Protein 2BMB (pdb70)

Structure (mmCIF, N/CA/C/O backbone):
data_2BMB
#
_entry.id   2BMB
#
_cell.length_a   92.566
_cell.length_b   92.566
_cell.length_c   192.401
_cell.angle_alpha   90.00
_cell.angle_beta   90.00
_cell.angle_gamma   90.00
#
_symmetry.space_group_name_H-M   'P 41 21 2'
#
loop_
_entity.id
_entity.type
_entity.pdbx_description
1 polymer 'FOLIC ACID SYNTHESIS PROTEIN FOL1'
2 non-polymer PTERIN-6-YL-METHYL-MONOPHOSPHATE
3 water water
#
loop_
_atom_site.group_PDB
_atom_site.id
_atom_site.type_symbol
_atom_site.label_atom_id
_atom_site.label_alt_id
_atom_site.label_comp_id
_atom_site.label_asym_id
_atom_site.label_entity_id
_atom_site.label_seq_id
_atom_site.pdbx_PDB_ins_code
_atom_site.Cartn_x
_atom_site.Cartn_y
_atom_site.Cartn_z
_atom_site.occupancy
_atom_site.B_iso_or_equiv
_atom_site.auth_seq_id
_atom_site.auth_comp_id
_atom_site.auth_asym_id
_atom_site.auth_atom_id
_atom_site.pdbx_PDB_model_num
ATOM 1 N N . SER A 1 17 ? -2.679 67.407 52.651 1.00 57.46 336 SER A N 1
ATOM 2 C CA . SER A 1 17 ? -3.947 66.671 52.349 1.00 60.54 336 SER A CA 1
ATOM 3 C C . SER A 1 17 ? -3.769 65.145 52.324 1.00 59.30 336 SER A C 1
ATOM 4 O O . SER A 1 17 ? -4.188 64.448 53.257 1.00 62.59 336 SER A O 1
ATOM 7 N N . TRP A 1 18 ? -3.121 64.653 51.264 1.00 51.10 337 TRP A N 1
ATOM 8 C CA . TRP A 1 18 ? -3.108 63.231 50.883 1.00 43.20 337 TRP A CA 1
ATOM 9 C C . TRP A 1 18 ? -4.504 62.718 50.566 1.00 41.10 337 TRP A C 1
ATOM 10 O O . TRP A 1 18 ? -5.317 62.450 51.455 1.00 39.09 337 TRP A O 1
ATOM 21 N N . LYS A 1 19 ? -4.769 62.609 49.272 1.00 38.05 338 LYS A N 1
ATOM 22 C CA . LYS A 1 19 ? -6.005 62.044 48.772 1.00 38.35 338 LYS A CA 1
ATOM 23 C C . LYS A 1 19 ? -5.755 60.600 48.351 1.00 36.16 338 LYS A C 1
ATOM 24 O O . LYS A 1 19 ? -4.610 60.159 48.303 1.00 38.43 338 LYS A O 1
ATOM 30 N N . ARG A 1 20 ? -6.823 59.862 48.067 1.00 35.04 339 ARG A N 1
ATOM 31 C CA . ARG A 1 20 ? -6.702 58.470 47.651 1.00 33.84 339 ARG A CA 1
ATOM 32 C C . ARG A 1 20 ? -7.228 58.262 46.225 1.00 31.72 339 ARG A C 1
ATOM 33 O O . ARG A 1 20 ? -8.223 58.868 45.829 1.00 33.43 339 ARG A O 1
ATOM 41 N N . ALA A 1 21 ? -6.546 57.421 45.452 1.00 26.74 340 ALA A N 1
ATOM 42 C CA . ALA A 1 21 ? -6.982 57.115 44.090 1.00 24.36 340 ALA A CA 1
ATOM 43 C C . ALA A 1 21 ? -6.756 55.646 43.755 1.00 26.95 340 ALA A C 1
ATOM 44 O O . ALA A 1 21 ? -5.839 55.024 44.269 1.00 29.01 340 ALA A O 1
ATOM 46 N N . PHE A 1 22 ? -7.619 55.106 42.903 1.00 30.38 341 PHE A N 1
ATOM 47 C CA . PHE A 1 22 ? -7.482 53.752 42.396 1.00 28.12 341 PHE A CA 1
ATOM 48 C C . PHE A 1 22 ? -7.323 53.826 40.887 1.00 29.44 341 PHE A C 1
ATOM 49 O O . PHE A 1 22 ? -8.152 54.419 40.196 1.00 28.07 341 PHE A O 1
ATOM 57 N N . LEU A 1 23 ? -6.236 53.236 40.403 1.00 26.48 342 LEU A N 1
ATOM 58 C CA . LEU A 1 23 ? -5.851 53.286 39.007 1.00 28.62 342 LEU A CA 1
ATOM 59 C C . LEU A 1 23 ? -5.853 51.878 38.438 1.00 32.91 342 LEU A C 1
ATOM 60 O O . LEU A 1 23 ? -5.411 50.940 39.097 1.00 35.51 342 LEU A O 1
ATOM 65 N N . ALA A 1 24 ? -6.381 51.733 37.230 1.00 32.40 343 ALA A N 1
ATOM 66 C CA . ALA A 1 24 ? -6.346 50.460 36.520 1.00 31.92 343 ALA A CA 1
ATOM 67 C C . ALA A 1 24 ? -5.117 50.463 35.626 1.00 30.12 343 ALA A C 1
ATOM 68 O O . ALA A 1 24 ? -4.782 51.482 35.037 1.00 29.16 343 ALA A O 1
ATOM 70 N N . PHE A 1 25 ? -4.435 49.331 35.548 1.00 30.38 344 PHE A N 1
ATOM 71 C CA . PHE A 1 25 ? -3.344 49.170 34.606 1.00 28.61 344 PHE A CA 1
ATOM 72 C C . PHE A 1 25 ? -3.526 47.928 33.733 1.00 29.93 344 PHE A C 1
ATOM 73 O O . PHE A 1 25 ? -4.215 46.973 34.115 1.00 31.92 344 PHE A O 1
ATOM 81 N N . GLY A 1 26 ? -2.896 47.954 32.566 1.00 28.98 345 GLY A N 1
ATOM 82 C CA . GLY A 1 26 ? -3.038 46.893 31.574 1.00 27.83 345 GLY A CA 1
ATOM 83 C C . GLY A 1 26 ? -1.932 46.932 30.535 1.00 28.48 345 GLY A C 1
ATOM 84 O O . GLY A 1 26 ? -1.417 47.998 30.197 1.00 28.80 345 GLY A O 1
ATOM 85 N N . SER A 1 27 ? -1.565 45.758 30.039 1.00 27.32 346 SER A N 1
ATOM 86 C CA . SER A 1 27 ? -0.612 45.626 28.940 1.00 24.76 346 SER A CA 1
ATOM 87 C C . SER A 1 27 ? -0.878 44.317 28.210 1.00 24.67 346 SER A C 1
ATOM 88 O O . SER A 1 27 ? -1.154 43.303 28.845 1.00 28.99 346 SER A O 1
ATOM 91 N N . ASN A 1 28 ? -0.793 44.343 26.884 1.00 25.03 347 ASN A N 1
ATOM 92 C CA . ASN A 1 28 ? -0.832 43.110 26.097 1.00 24.89 347 ASN A CA 1
ATOM 93 C C . ASN A 1 28 ? 0.295 43.043 25.055 1.00 28.37 347 ASN A C 1
ATOM 94 O O . ASN A 1 28 ? 0.206 42.297 24.085 1.00 28.81 347 ASN A O 1
ATOM 99 N N . ILE A 1 29 ? 1.367 43.801 25.297 1.00 27.22 348 ILE A N 1
ATOM 100 C CA . ILE A 1 29 ? 2.498 43.875 24.369 1.00 31.21 348 ILE A CA 1
ATOM 101 C C . ILE A 1 29 ? 3.813 43.464 25.038 1.00 27.88 348 ILE A C 1
ATOM 102 O O . ILE A 1 29 ? 4.136 43.940 26.121 1.00 26.91 348 ILE A O 1
ATOM 107 N N . GLY A 1 30 ? 4.559 42.574 24.386 1.00 30.81 349 GLY A N 1
ATOM 108 C CA . GLY A 1 30 ? 5.887 42.154 24.857 1.00 26.52 349 GLY A CA 1
ATOM 109 C C . GLY A 1 30 ? 5.847 41.551 26.253 1.00 30.06 349 GLY A C 1
ATOM 110 O O . GLY A 1 30 ? 4.920 40.804 26.587 1.00 29.69 349 GLY A O 1
ATOM 111 N N . ASP A 1 31 ? 6.856 41.877 27.063 1.00 26.21 350 ASP A N 1
ATOM 112 C CA . ASP A 1 31 ? 6.904 41.464 28.459 1.00 24.52 350 ASP A CA 1
ATOM 113 C C . ASP A 1 31 ? 5.950 42.359 29.258 1.00 24.48 350 ASP A C 1
ATOM 114 O O . ASP A 1 31 ? 6.332 43.438 29.727 1.00 27.12 350 ASP A O 1
ATOM 119 N N . ARG A 1 32 ? 4.710 41.889 29.395 1.00 20.88 351 ARG A N 1
ATOM 120 C CA . ARG A 1 32 ? 3.602 42.668 29.951 1.00 25.06 351 ARG A CA 1
ATOM 121 C C . ARG A 1 32 ? 3.823 43.037 31.406 1.00 25.90 351 ARG A C 1
ATOM 122 O O . ARG A 1 32 ? 3.529 44.159 31.827 1.00 32.60 351 ARG A O 1
ATOM 130 N N . PHE A 1 33 ? 4.338 42.078 32.163 1.00 29.11 352 PHE A N 1
ATOM 131 C CA . PHE A 1 33 ? 4.635 42.258 33.574 1.00 26.38 352 PHE A CA 1
ATOM 132 C C . PHE A 1 33 ? 5.753 43.290 33.806 1.00 29.29 352 PHE A C 1
ATOM 133 O O . PHE A 1 33 ? 5.688 44.071 34.757 1.00 25.33 352 PHE A O 1
ATOM 141 N N . LYS A 1 34 ? 6.760 43.318 32.929 1.00 29.23 353 LYS A N 1
ATOM 142 C CA . LYS A 1 34 ? 7.803 44.338 33.036 1.00 28.89 353 LYS A CA 1
ATOM 143 C C . LYS A 1 34 ? 7.249 45.747 32.771 1.00 27.20 353 LYS A C 1
ATOM 144 O O . LYS A 1 34 ? 7.655 46.704 33.431 1.00 28.57 353 LYS A O 1
ATOM 150 N N . HIS A 1 35 ? 6.319 45.867 31.824 1.00 25.59 354 HIS A N 1
ATOM 151 C CA . HIS A 1 35 ? 5.635 47.146 31.570 1.00 26.60 354 HIS A CA 1
ATOM 152 C C . HIS A 1 35 ? 4.850 47.615 32.790 1.00 28.21 354 HIS A C 1
ATOM 153 O O . HIS A 1 35 ? 4.906 48.793 33.154 1.00 29.46 354 HIS A O 1
ATOM 160 N N . ILE A 1 36 ? 4.124 46.688 33.413 1.00 22.41 355 ILE A N 1
ATOM 161 C CA . ILE A 1 36 ? 3.394 46.976 34.640 1.00 25.13 355 ILE A CA 1
ATOM 162 C C . ILE A 1 36 ? 4.336 47.424 35.771 1.00 26.20 355 ILE A C 1
ATOM 163 O O . ILE A 1 36 ? 4.111 48.467 36.395 1.00 27.93 355 ILE A O 1
ATOM 168 N N . GLN A 1 37 ? 5.395 46.652 36.007 1.00 24.15 356 GLN A N 1
ATOM 169 C CA . GLN A 1 37 ? 6.358 46.963 37.057 1.00 25.65 356 GLN A CA 1
ATOM 170 C C . GLN A 1 37 ? 7.013 48.328 36.862 1.00 28.37 356 GLN A C 1
ATOM 171 O O . GLN A 1 37 ? 7.163 49.093 37.817 1.00 29.23 356 GLN A O 1
ATOM 177 N N . MET A 1 38 ? 7.386 48.636 35.623 1.00 29.41 357 MET A N 1
ATOM 178 C CA . MET A 1 38 ? 7.972 49.932 35.302 1.00 32.87 357 MET A CA 1
ATOM 179 C C . MET A 1 38 ? 6.980 51.066 35.623 1.00 29.22 357 MET A C 1
ATOM 180 O O . MET A 1 38 ? 7.346 52.055 36.259 1.00 22.21 357 MET A O 1
ATOM 188 N N . ALA A 1 39 ? 5.723 50.907 35.217 1.00 25.52 358 ALA A N 1
ATOM 189 C CA . ALA A 1 39 ? 4.705 51.917 35.512 1.00 28.55 358 ALA A CA 1
ATOM 190 C C . ALA A 1 39 ? 4.572 52.165 37.027 1.00 32.01 358 ALA A C 1
ATOM 191 O O . ALA A 1 39 ? 4.524 53.321 37.475 1.00 29.70 358 ALA A O 1
ATOM 193 N N . LEU A 1 40 ? 4.541 51.081 37.805 1.00 26.89 359 LEU A N 1
ATOM 194 C CA . LEU A 1 40 ? 4.461 51.176 39.267 1.00 27.08 359 LEU A CA 1
ATOM 195 C C . LEU A 1 40 ? 5.699 51.827 39.894 1.00 29.31 359 LEU A C 1
ATOM 196 O O . LEU A 1 40 ? 5.568 52.627 40.825 1.00 29.27 359 LEU A O 1
ATOM 201 N N . GLN A 1 41 ? 6.886 51.480 39.385 1.00 29.45 360 GLN A N 1
ATOM 202 C CA . GLN A 1 41 ? 8.140 52.158 39.736 1.00 33.12 360 GLN A CA 1
ATOM 203 C C . GLN A 1 41 ? 8.064 53.673 39.526 1.00 31.90 360 GLN A C 1
ATOM 204 O O . GLN A 1 41 ? 8.398 54.449 40.420 1.00 31.36 360 GLN A O 1
ATOM 210 N N . LEU A 1 42 ? 7.636 54.074 38.329 1.00 31.97 361 LEU A N 1
ATOM 211 C CA . LEU A 1 42 ? 7.506 55.483 37.954 1.00 32.76 361 LEU A CA 1
ATOM 212 C C . LEU A 1 42 ? 6.516 56.247 38.840 1.00 32.68 361 LEU A C 1
ATOM 213 O O . LEU A 1 42 ? 6.805 57.370 39.255 1.00 31.07 361 LEU A O 1
ATOM 218 N N . LEU A 1 43 ? 5.364 55.639 39.134 1.00 30.05 362 LEU A N 1
ATOM 219 C CA . LEU A 1 43 ? 4.417 56.216 40.097 1.00 31.48 362 LEU A CA 1
ATOM 220 C C . LEU A 1 43 ? 5.067 56.434 41.460 1.00 32.70 362 LEU A C 1
ATOM 221 O O . LEU A 1 43 ? 5.027 57.538 42.005 1.00 34.31 362 LEU A O 1
ATOM 226 N N . SER A 1 44 ? 5.662 55.369 41.996 1.00 31.54 363 SER A N 1
ATOM 227 C CA . SER A 1 44 ? 6.267 55.373 43.329 1.00 35.02 363 SER A CA 1
ATOM 228 C C . SER A 1 44 ? 7.367 56.429 43.508 1.00 34.65 363 SER A C 1
ATOM 229 O O . SER A 1 44 ? 7.480 57.043 44.578 1.00 31.95 363 SER A O 1
ATOM 232 N N . ARG A 1 45 ? 8.158 56.641 42.457 1.00 34.50 364 ARG A N 1
ATOM 233 C CA . ARG A 1 45 ? 9.253 57.622 42.468 1.00 36.61 364 ARG A CA 1
ATOM 234 C C . ARG A 1 45 ? 8.809 59.068 42.703 1.00 34.16 364 ARG A C 1
ATOM 235 O O . ARG A 1 45 ? 9.592 59.883 43.208 1.00 26.95 364 ARG A O 1
ATOM 243 N N . GLU A 1 46 ? 7.571 59.386 42.322 1.00 28.63 365 GLU A N 1
ATOM 244 C CA . GLU A 1 46 ? 7.017 60.719 42.573 1.00 30.41 365 GLU A CA 1
ATOM 245 C C . GLU A 1 46 ? 6.912 60.991 44.067 1.00 32.05 365 GLU A C 1
ATOM 246 O O . GLU A 1 46 ? 6.432 60.142 44.830 1.00 33.22 365 GLU A O 1
ATOM 252 N N . LYS A 1 47 ? 7.365 62.178 44.468 1.00 30.23 366 LYS A N 1
ATOM 253 C CA . LYS A 1 47 ? 7.269 62.652 45.852 1.00 32.79 366 LYS A CA 1
ATOM 254 C C . LYS A 1 47 ? 5.809 62.853 46.260 1.00 29.33 366 LYS A C 1
ATOM 255 O O . LYS A 1 47 ? 5.452 62.726 47.431 1.00 28.40 366 LYS A O 1
ATOM 261 N N . THR A 1 48 ? 4.975 63.158 45.272 1.00 27.56 367 THR A N 1
ATOM 262 C CA . THR A 1 48 ? 3.550 63.408 45.467 1.00 27.09 367 THR A CA 1
ATOM 263 C C . THR A 1 48 ? 2.695 62.133 45.509 1.00 30.04 367 THR A C 1
ATOM 264 O O . THR A 1 48 ? 1.497 62.198 45.784 1.00 29.23 367 THR A O 1
ATOM 268 N N . VAL A 1 49 ? 3.308 60.979 45.241 1.00 31.27 368 VAL A N 1
ATOM 269 C CA . VAL A 1 49 ? 2.572 59.711 45.137 1.00 28.61 368 VAL A CA 1
ATOM 270 C C . VAL A 1 49 ? 3.153 58.635 46.052 1.00 30.92 368 VAL A C 1
ATOM 271 O O . VAL A 1 49 ? 4.371 58.485 46.170 1.00 33.55 368 VAL A O 1
ATOM 275 N N . LYS A 1 50 ? 2.257 57.895 46.695 1.00 33.47 369 LYS A N 1
ATOM 276 C CA . LYS A 1 50 ? 2.617 56.838 47.625 1.00 36.70 369 LYS A CA 1
ATOM 277 C C . LYS A 1 50 ? 1.763 55.608 47.321 1.00 36.04 369 LYS A C 1
ATOM 278 O O . LYS A 1 50 ? 0.541 55.647 47.473 1.00 35.63 369 LYS A O 1
ATOM 284 N N . LEU A 1 51 ? 2.406 54.537 46.859 1.00 33.79 370 LEU A N 1
ATOM 285 C CA . LEU A 1 51 ? 1.735 53.254 46.607 1.00 30.57 370 LEU A CA 1
ATOM 286 C C . LEU A 1 51 ? 1.229 52.640 47.909 1.00 29.28 370 LEU A C 1
ATOM 287 O O . LEU A 1 51 ? 1.996 52.463 48.849 1.00 29.83 370 LEU A O 1
ATOM 292 N N . ARG A 1 52 ? -0.061 52.326 47.974 1.00 27.22 371 ARG A N 1
ATOM 293 C CA . ARG A 1 52 ? -0.633 51.774 49.199 1.00 35.19 371 ARG A CA 1
ATOM 294 C C . ARG A 1 52 ? -0.944 50.277 49.070 1.00 34.11 371 ARG A C 1
ATOM 295 O O . ARG A 1 52 ? -0.519 49.484 49.903 1.00 34.39 371 ARG A O 1
ATOM 303 N N . ASN A 1 53 ? -1.685 49.905 48.027 1.00 30.61 372 ASN A N 1
ATOM 304 C CA . ASN A 1 53 ? -2.013 48.511 47.748 1.00 32.11 372 ASN A CA 1
ATOM 305 C C . ASN A 1 53 ? -2.020 48.257 46.247 1.00 32.39 372 ASN A C 1
ATOM 306 O O . ASN A 1 53 ? -2.348 49.147 45.460 1.00 30.27 372 ASN A O 1
ATOM 311 N N . ILE A 1 54 ? -1.643 47.041 45.868 1.00 28.43 373 ILE A N 1
ATOM 312 C CA . ILE A 1 54 ? -1.757 46.560 44.500 1.00 24.32 373 ILE A CA 1
ATOM 313 C C . ILE A 1 54 ? -2.546 45.251 44.537 1.00 26.27 373 ILE A C 1
ATOM 314 O O . ILE A 1 54 ? -2.392 44.437 45.454 1.00 26.95 373 ILE A O 1
ATOM 319 N N . SER A 1 55 ? -3.392 45.060 43.533 1.00 24.83 374 SER A N 1
ATOM 320 C CA . SER A 1 55 ? -4.192 43.847 43.378 1.00 22.63 374 SER A CA 1
ATOM 321 C C . SER A 1 55 ? -3.366 42.645 42.904 1.00 23.38 374 SER A C 1
ATOM 322 O O . SER A 1 55 ? -2.164 42.757 42.660 1.00 21.07 374 SER A O 1
ATOM 325 N N . SER A 1 56 ? -4.041 41.505 42.735 1.00 22.81 375 SER A N 1
ATOM 326 C CA . SER A 1 56 ? -3.488 40.367 42.025 1.00 22.46 375 SER A CA 1
ATOM 327 C C . SER A 1 56 ? -3.253 40.753 40.561 1.00 27.65 375 SER A C 1
ATOM 328 O O . SER A 1 56 ? -3.746 41.782 40.071 1.00 25.88 375 SER A O 1
ATOM 331 N N . ILE A 1 57 ? -2.506 39.915 39.860 1.00 30.14 376 ILE A N 1
ATOM 332 C CA . ILE A 1 57 ? -2.331 40.076 38.427 1.00 29.53 376 ILE A CA 1
ATOM 333 C C . ILE A 1 57 ? -3.279 39.107 37.732 1.00 29.96 376 ILE A C 1
ATOM 334 O O . ILE A 1 57 ? -3.307 37.914 38.048 1.00 24.00 376 ILE A O 1
ATOM 339 N N . PHE A 1 58 ? -4.061 39.645 36.802 1.00 27.36 377 PHE A N 1
ATOM 340 C CA . PHE A 1 58 ? -5.038 38.866 36.064 1.00 26.84 377 PHE A CA 1
ATOM 341 C C . PHE A 1 58 ? -4.709 38.859 34.585 1.00 27.52 377 PHE A C 1
ATOM 342 O O . PHE A 1 58 ? -4.144 39.816 34.056 1.00 26.55 377 PHE A O 1
ATOM 350 N N . GLU A 1 59 ? -5.043 37.759 33.925 1.00 23.84 378 GLU A N 1
ATOM 351 C CA . GLU A 1 59 ? -4.964 37.706 32.487 1.00 23.86 378 GLU A CA 1
ATOM 352 C C . GLU A 1 59 ? -6.379 37.608 31.952 1.00 26.23 378 GLU A C 1
ATOM 353 O O . GLU A 1 59 ? -7.191 36.797 32.431 1.00 25.31 378 GLU A O 1
ATOM 359 N N . SER A 1 60 ? -6.676 38.451 30.973 1.00 22.87 379 SER A N 1
ATOM 360 C CA . SER A 1 60 ? -8.016 38.504 30.397 1.00 28.78 379 SER A CA 1
ATOM 361 C C . SER A 1 60 ? -7.997 38.485 28.874 1.00 32.51 379 SER A C 1
ATOM 362 O O . SER A 1 60 ? -7.030 38.929 28.231 1.00 30.80 379 SER A O 1
ATOM 365 N N . GLU A 1 61 ? -9.085 37.968 28.315 1.00 28.72 380 GLU A N 1
ATOM 366 C CA . GLU A 1 61 ? -9.337 38.005 26.889 1.00 32.31 380 GLU A CA 1
ATOM 367 C C . GLU A 1 61 ? -9.481 39.467 26.421 1.00 25.94 380 GLU A C 1
ATOM 368 O O . GLU A 1 61 ? -10.173 40.256 27.066 1.00 25.87 380 GLU A O 1
ATOM 374 N N . PRO A 1 62 ? -8.826 39.838 25.304 1.00 27.14 381 PRO A N 1
ATOM 375 C CA . PRO A 1 62 ? -9.014 41.203 24.812 1.00 24.28 381 PRO A CA 1
ATOM 376 C C . PRO A 1 62 ? -10.506 41.507 24.641 1.00 24.97 381 PRO A C 1
ATOM 377 O O . PRO A 1 62 ? -11.232 40.755 23.976 1.00 26.68 381 PRO A O 1
ATOM 381 N N . MET A 1 63 ? -10.959 42.591 25.253 1.00 25.32 382 MET A N 1
ATOM 382 C CA . MET A 1 63 ? -12.368 42.947 25.196 1.00 28.93 382 MET A CA 1
ATOM 383 C C . MET A 1 63 ? -12.831 43.377 23.792 1.00 28.85 382 MET A C 1
ATOM 384 O O . MET A 1 63 ? -13.910 42.982 23.340 1.00 32.31 382 MET A O 1
ATOM 389 N N . TYR A 1 64 ? -12.017 44.172 23.106 1.00 25.09 383 TYR A N 1
ATOM 390 C CA . TYR A 1 64 ? -12.446 44.788 21.844 1.00 22.58 383 TYR A CA 1
ATOM 391 C C . TYR A 1 64 ? -12.008 43.999 20.629 1.00 20.28 383 TYR A C 1
ATOM 392 O O . TYR A 1 64 ? -12.778 43.843 19.692 1.00 22.71 383 TYR A O 1
ATOM 401 N N . PHE A 1 65 ? -10.768 43.513 20.642 1.00 19.54 384 PHE A N 1
ATOM 402 C CA . PHE A 1 65 ? -10.164 42.938 19.431 1.00 19.47 384 PHE A CA 1
ATOM 403 C C . PHE A 1 65 ? -9.574 41.572 19.726 1.00 22.02 384 PHE A C 1
ATOM 404 O O . PHE A 1 65 ? -8.481 41.468 20.275 1.00 21.06 384 PHE A O 1
ATOM 412 N N . LYS A 1 66 ? -10.316 40.534 19.345 1.00 25.47 385 LYS A N 1
ATOM 413 C CA . LYS A 1 66 ? -10.067 39.155 19.798 1.00 24.38 385 LYS A CA 1
ATOM 414 C C . LYS A 1 66 ? -8.828 38.503 19.180 1.00 22.88 385 LYS A C 1
ATOM 415 O O . LYS A 1 66 ? -8.340 37.488 19.677 1.00 25.46 385 LYS A O 1
ATOM 421 N N . ASP A 1 67 ? -8.324 39.083 18.099 1.00 19.19 386 ASP A N 1
ATOM 422 C CA . ASP A 1 67 ? -7.140 38.561 17.435 1.00 19.40 386 ASP A CA 1
ATOM 423 C C . ASP A 1 67 ? -5.851 38.930 18.186 1.00 23.48 386 ASP A C 1
ATOM 424 O O . ASP A 1 67 ? -4.769 38.521 17.778 1.00 26.46 386 ASP A O 1
ATOM 429 N N . GLN A 1 68 ? -5.971 39.695 19.273 1.00 23.37 387 GLN A N 1
ATOM 430 C CA . GLN A 1 68 ? -4.796 40.213 19.992 1.00 26.74 387 GLN A CA 1
ATOM 431 C C . GLN A 1 68 ? -4.332 39.330 21.138 1.00 27.95 387 GLN A C 1
ATOM 432 O O . GLN A 1 68 ? -5.076 38.469 21.631 1.00 28.95 387 GLN A O 1
ATOM 438 N N . THR A 1 69 ? -3.093 39.566 21.561 1.00 26.59 388 THR A N 1
ATOM 439 C CA . THR A 1 69 ? -2.532 38.950 22.765 1.00 25.38 388 THR A CA 1
ATOM 440 C C . THR A 1 69 ? -3.406 39.276 23.990 1.00 22.55 388 THR A C 1
ATOM 441 O O . THR A 1 69 ? -3.847 40.419 24.144 1.00 22.58 388 THR A O 1
ATOM 445 N N . PRO A 1 70 ? -3.671 38.272 24.852 1.00 22.66 389 PRO A N 1
ATOM 446 C CA . PRO A 1 70 ? -4.396 38.519 26.102 1.00 24.73 389 PRO A CA 1
ATOM 447 C C . PRO A 1 70 ? -3.760 39.633 26.932 1.00 27.87 389 PRO A C 1
ATOM 448 O O . PRO A 1 70 ? -2.537 39.789 26.939 1.00 26.72 389 PRO A O 1
ATOM 452 N N . PHE A 1 71 ? -4.599 40.390 27.630 1.00 26.25 390 PHE A N 1
ATOM 453 C CA . PHE A 1 71 ? -4.132 41.449 28.500 1.00 24.70 390 PHE A CA 1
ATOM 454 C C . PHE A 1 71 ? -3.723 40.950 29.883 1.00 29.12 390 PHE A C 1
ATOM 455 O O . PHE A 1 71 ? -4.300 40.008 30.415 1.00 29.02 390 PHE A O 1
ATOM 463 N N . MET A 1 72 ? -2.707 41.593 30.447 1.00 29.55 391 MET A N 1
ATOM 464 C CA . MET A 1 72 ? -2.394 41.482 31.861 1.00 29.54 391 MET A CA 1
ATOM 465 C C . MET A 1 72 ? -2.965 42.736 32.536 1.00 26.65 391 MET A C 1
ATOM 466 O O . MET A 1 72 ? -2.681 43.853 32.105 1.00 27.60 391 MET A O 1
ATOM 471 N N . ASN A 1 73 ? -3.791 42.545 33.561 1.00 24.81 392 ASN A N 1
ATOM 472 C CA . ASN A 1 73 ? -4.548 43.645 34.173 1.00 28.21 392 ASN A CA 1
ATOM 473 C C . ASN A 1 73 ? -4.458 43.606 35.687 1.00 30.95 392 ASN A C 1
ATOM 474 O O . ASN A 1 73 ? -4.284 42.542 36.283 1.00 29.14 392 ASN A O 1
ATOM 479 N N . GLY A 1 74 ? -4.603 44.777 36.295 1.00 26.89 393 GLY A N 1
ATOM 480 C CA . GLY A 1 74 ? -4.695 44.904 37.726 1.00 26.96 393 GLY A CA 1
ATOM 481 C C . GLY A 1 74 ? -5.057 46.318 38.126 1.00 30.90 393 GLY A C 1
ATOM 482 O O . GLY A 1 74 ? -5.337 47.170 37.288 1.00 32.52 393 GLY A O 1
ATOM 483 N N . CYS A 1 75 ? -5.019 46.561 39.424 1.00 32.06 394 CYS A N 1
ATOM 484 C CA . CYS A 1 75 ? -5.374 47.846 39.991 1.00 28.48 394 CYS A CA 1
ATOM 485 C C . CYS A 1 75 ? -4.367 48.211 41.071 1.00 31.25 394 CYS A C 1
ATOM 486 O O . CYS A 1 75 ? -3.836 47.330 41.773 1.00 31.76 394 CYS A O 1
ATOM 490 N N . VAL A 1 76 ? -4.098 49.507 41.192 1.00 28.83 395 VAL A N 1
ATOM 491 C CA . VAL A 1 76 ? -3.209 50.015 42.239 1.00 27.28 395 VAL A CA 1
ATOM 492 C C . VAL A 1 76 ? -3.899 51.136 43.019 1.00 29.62 395 VAL A C 1
ATOM 493 O O . VAL A 1 76 ? -4.512 52.041 42.428 1.00 28.62 395 VAL A O 1
ATOM 497 N N . GLU A 1 77 ? -3.823 51.045 44.345 1.00 26.64 396 GLU A N 1
ATOM 498 C CA . GLU A 1 77 ? -4.332 52.084 45.248 1.00 29.64 396 GLU A CA 1
ATOM 499 C C . GLU A 1 77 ? -3.188 52.996 45.691 1.00 27.73 396 GLU A C 1
ATOM 500 O O . GLU A 1 77 ? -2.188 52.520 46.233 1.00 29.18 396 GLU A O 1
ATOM 506 N N . VAL A 1 78 ? -3.327 54.298 45.445 1.00 27.72 397 VAL A N 1
ATOM 507 C CA . VAL A 1 78 ? -2.288 55.265 45.827 1.00 23.62 397 VAL A CA 1
ATOM 508 C C . VAL A 1 78 ? -2.800 56.324 46.792 1.00 28.20 397 VAL A C 1
ATOM 509 O O . VAL A 1 78 ? -3.996 56.644 46.817 1.00 25.73 397 VAL A O 1
ATOM 513 N N . GLU A 1 79 ? -1.880 56.855 47.590 1.00 26.13 398 GLU A N 1
ATOM 514 C CA . GLU A 1 79 ? -2.099 58.111 48.268 1.00 31.46 398 GLU A CA 1
ATOM 515 C C . GLU A 1 79 ? -1.303 59.161 47.523 1.00 31.03 398 GLU A C 1
ATOM 516 O O . GLU A 1 79 ? -0.149 58.931 47.149 1.00 27.27 398 GLU A O 1
ATOM 522 N N . THR A 1 80 ? -1.931 60.310 47.303 1.00 25.68 399 THR A N 1
ATOM 523 C CA . THR A 1 80 ? -1.329 61.363 46.509 1.00 29.14 399 THR A CA 1
ATOM 524 C C . THR A 1 80 ? -1.730 62.761 46.983 1.00 29.61 399 THR A C 1
ATOM 525 O O . THR A 1 80 ? -2.822 62.961 47.529 1.00 28.29 399 THR A O 1
ATOM 529 N N . LEU A 1 81 ? -0.831 63.717 46.765 1.00 27.75 400 LEU A N 1
ATOM 530 C CA . LEU A 1 81 ? -1.091 65.126 47.052 1.00 29.86 400 LEU A CA 1
ATOM 531 C C . LEU A 1 81 ? -1.654 65.798 45.813 1.00 27.17 400 LEU A C 1
ATOM 532 O O . LEU A 1 81 ? -2.171 66.904 45.882 1.00 24.91 400 LEU A O 1
ATOM 537 N N . LEU A 1 82 ? -1.539 65.110 44.683 1.00 28.20 401 LEU A N 1
ATOM 538 C CA . LEU A 1 82 ? -2.027 65.609 43.409 1.00 28.58 401 LEU A CA 1
ATOM 539 C C . LEU A 1 82 ? -3.548 65.718 43.360 1.00 27.73 401 LEU A C 1
ATOM 540 O O . LEU A 1 82 ? -4.272 64.921 43.964 1.00 22.75 401 LEU A O 1
ATOM 545 N N . THR A 1 83 ? -4.011 66.724 42.628 1.00 29.08 402 THR A N 1
ATOM 546 C CA . THR A 1 83 ? -5.411 66.859 42.260 1.00 29.76 402 THR A CA 1
ATOM 547 C C . THR A 1 83 ? -5.711 65.808 41.180 1.00 30.78 402 THR A C 1
ATOM 548 O O . THR A 1 83 ? -4.782 65.287 40.564 1.00 31.26 402 THR A O 1
ATOM 552 N N . PRO A 1 84 ? -7.000 65.488 40.947 1.00 31.73 403 PRO A N 1
ATOM 553 C CA . PRO A 1 84 ? -7.358 64.570 39.858 1.00 31.32 403 PRO A CA 1
ATOM 554 C C . PRO A 1 84 ? -6.670 64.916 38.541 1.00 30.72 403 PRO A C 1
ATOM 555 O O . PRO A 1 84 ? -6.113 64.038 37.879 1.00 26.73 403 PRO A O 1
ATOM 559 N N . SER A 1 85 ? -6.706 66.195 38.188 1.00 34.65 404 SER A N 1
ATOM 560 C CA . SER A 1 85 ? -6.152 66.692 36.932 1.00 35.69 404 SER A CA 1
ATOM 561 C C . SER A 1 85 ? -4.637 66.486 36.847 1.00 34.31 404 SER A C 1
ATOM 562 O O . SER A 1 85 ? -4.128 66.040 35.816 1.00 29.13 404 SER A O 1
ATOM 565 N N . GLU A 1 86 ? -3.938 66.820 37.937 1.00 34.26 405 GLU A N 1
ATOM 566 C CA . GLU A 1 86 ? -2.493 66.633 38.058 1.00 31.84 405 GLU A CA 1
ATOM 567 C C . GLU A 1 86 ? -2.123 65.156 37.976 1.00 33.18 405 GLU A C 1
ATOM 568 O O . GLU A 1 86 ? -1.109 64.803 37.367 1.00 34.86 405 GLU A O 1
ATOM 574 N N . LEU A 1 87 ? -2.949 64.302 38.584 1.00 30.07 406 LEU A N 1
ATOM 575 C CA . LEU A 1 87 ? -2.737 62.856 38.554 1.00 29.65 406 LEU A CA 1
ATOM 576 C C . LEU A 1 87 ? -2.882 62.287 37.144 1.00 31.21 406 LEU A C 1
ATOM 577 O O . LEU A 1 87 ? -2.100 61.426 36.742 1.00 29.18 406 LEU A O 1
ATOM 582 N N . LEU A 1 88 ? -3.883 62.770 36.406 1.00 29.19 407 LEU A N 1
ATOM 583 C CA . LEU A 1 88 ? -4.102 62.342 35.029 1.00 31.92 407 LEU A CA 1
ATOM 584 C C . LEU A 1 88 ? -2.904 62.680 34.139 1.00 34.47 407 LEU A C 1
ATOM 585 O O . LEU A 1 88 ? -2.495 61.862 33.311 1.00 34.28 407 LEU A O 1
ATOM 590 N N . LYS A 1 89 ? -2.349 63.880 34.317 1.00 32.57 408 LYS A N 1
ATOM 591 C CA . LYS A 1 89 ? -1.154 64.286 33.582 1.00 35.38 408 LYS A CA 1
ATOM 592 C C . LYS A 1 89 ? -0.003 63.316 33.863 1.00 32.55 408 LYS A C 1
ATOM 593 O O . LYS A 1 89 ? 0.663 62.848 32.937 1.00 31.59 408 LYS A O 1
ATOM 599 N N . LEU A 1 90 ? 0.199 63.000 35.141 1.00 30.21 409 LEU A N 1
ATOM 600 C CA . LEU A 1 90 ? 1.230 62.049 35.558 1.00 30.55 409 LEU A CA 1
ATOM 601 C C . LEU A 1 90 ? 1.042 60.672 34.917 1.00 29.83 409 LEU A C 1
ATOM 602 O O . LEU A 1 90 ? 2.012 60.075 34.440 1.00 29.14 409 LEU A O 1
ATOM 607 N N . CYS A 1 91 ? -0.198 60.183 34.904 1.00 26.67 410 CYS A N 1
ATOM 608 C CA . CYS A 1 91 ? -0.521 58.905 34.262 1.00 27.77 410 CYS A CA 1
ATOM 609 C C . CYS A 1 91 ? -0.120 58.912 32.791 1.00 28.30 410 CYS A C 1
ATOM 610 O O . CYS A 1 91 ? 0.402 57.921 32.284 1.00 28.39 410 CYS A O 1
ATOM 613 N N . LYS A 1 92 ? -0.359 60.041 32.124 1.00 29.04 411 LYS A N 1
ATOM 614 C CA . LYS A 1 92 ? 0.011 60.221 30.725 1.00 34.51 411 LYS A CA 1
ATOM 615 C C . LYS A 1 92 ? 1.528 60.346 30.535 1.00 33.24 411 LYS A C 1
ATOM 616 O O . LYS A 1 92 ? 2.078 59.783 29.585 1.00 33.77 411 LYS A O 1
ATOM 622 N N . LYS A 1 93 ? 2.192 61.081 31.430 1.00 30.32 412 LYS A N 1
ATOM 623 C CA . LYS A 1 93 ? 3.660 61.157 31.448 1.00 35.19 412 LYS A CA 1
ATOM 624 C C . LYS A 1 93 ? 4.265 59.753 31.565 1.00 31.10 412 LYS A C 1
ATOM 625 O O . LYS A 1 93 ? 5.128 59.368 30.773 1.00 32.00 412 LYS A O 1
ATOM 631 N N . ILE A 1 94 ? 3.795 59.003 32.555 1.00 28.10 413 ILE A N 1
ATOM 632 C CA . ILE A 1 94 ? 4.222 57.618 32.787 1.00 32.12 413 ILE A CA 1
ATOM 633 C C . ILE A 1 94 ? 4.028 56.714 31.564 1.00 30.86 413 ILE A C 1
ATOM 634 O O . ILE A 1 94 ? 4.979 56.075 31.126 1.00 33.79 413 ILE A O 1
ATOM 639 N N . GLU A 1 95 ? 2.817 56.690 31.007 1.00 32.40 414 GLU A N 1
ATOM 640 C CA . GLU A 1 95 ? 2.535 55.940 29.777 1.00 36.51 414 GLU A CA 1
ATOM 641 C C . GLU A 1 95 ? 3.541 56.247 28.663 1.00 40.82 414 GLU A C 1
ATOM 642 O O . GLU A 1 95 ? 4.026 55.332 27.994 1.00 42.12 414 GLU A O 1
ATOM 648 N N . TYR A 1 96 ? 3.850 57.533 28.484 1.00 43.52 415 TYR A N 1
ATOM 649 C CA . TYR A 1 96 ? 4.841 57.988 27.508 1.00 46.65 415 TYR A CA 1
ATOM 650 C C . TYR A 1 96 ? 6.284 57.573 27.860 1.00 48.11 415 TYR A C 1
ATOM 651 O O . TYR A 1 96 ? 7.011 57.084 26.997 1.00 49.52 415 TYR A O 1
ATOM 660 N N . GLU A 1 97 ? 6.690 57.770 29.116 1.00 50.13 416 GLU A N 1
ATOM 661 C CA . GLU A 1 97 ? 8.030 57.387 29.580 1.00 55.45 416 GLU A CA 1
ATOM 662 C C . GLU A 1 97 ? 8.299 55.894 29.426 1.00 57.34 416 GLU A C 1
ATOM 663 O O . GLU A 1 97 ? 9.438 55.479 29.205 1.00 56.12 416 GLU A O 1
ATOM 669 N N . GLU A 1 98 ? 7.241 55.096 29.563 1.00 61.64 417 GLU A N 1
ATOM 670 C CA . GLU A 1 98 ? 7.324 53.641 29.469 1.00 64.16 417 GLU A CA 1
ATOM 671 C C . GLU A 1 98 ? 7.514 53.236 28.010 1.00 65.50 417 GLU A C 1
ATOM 672 O O . GLU A 1 98 ? 8.263 52.306 27.710 1.00 64.62 417 GLU A O 1
ATOM 678 N N . LEU A 1 99 ? 6.848 53.964 27.114 1.00 68.03 418 LEU A N 1
ATOM 679 C CA . LEU A 1 99 ? 6.925 53.748 25.666 1.00 73.66 418 LEU A CA 1
ATOM 680 C C . LEU A 1 99 ? 8.340 53.975 25.102 1.00 76.83 418 LEU A C 1
ATOM 681 O O . LEU A 1 99 ? 8.617 53.616 23.955 1.00 77.25 418 LEU A O 1
ATOM 686 N N . GLN A 1 100 ? 9.230 54.552 25.912 1.00 79.09 419 GLN A N 1
ATOM 687 C CA . GLN A 1 100 ? 10.569 54.956 25.455 1.00 81.64 419 GLN A CA 1
ATOM 688 C C . GLN A 1 100 ? 11.535 53.803 25.159 1.00 82.41 419 GLN A C 1
ATOM 689 O O . GLN A 1 100 ? 12.434 53.949 24.328 1.00 82.15 419 GLN A O 1
ATOM 695 N N . ARG A 1 101 ? 11.354 52.670 25.834 1.00 82.47 420 ARG A N 1
ATOM 696 C CA . ARG A 1 101 ? 12.209 51.500 25.609 1.00 82.83 420 ARG A CA 1
ATOM 697 C C . ARG A 1 101 ? 11.423 50.306 25.068 1.00 82.08 420 ARG A C 1
ATOM 698 O O . ARG A 1 101 ? 11.388 50.072 23.858 1.00 79.59 420 ARG A O 1
ATOM 706 N N . THR A 1 111 ? 2.119 50.587 25.251 1.00 41.05 430 THR A N 1
ATOM 707 C CA . THR A 1 111 ? 2.483 49.308 25.886 1.00 39.67 430 THR A CA 1
ATOM 708 C C . THR A 1 111 ? 2.077 49.205 27.367 1.00 36.30 430 THR A C 1
ATOM 709 O O . THR A 1 111 ? 2.274 48.162 28.008 1.00 34.56 430 THR A O 1
ATOM 713 N N . ILE A 1 112 ? 1.526 50.296 27.897 1.00 32.07 431 ILE A N 1
ATOM 714 C CA . ILE A 1 112 ? 0.934 50.325 29.233 1.00 31.27 431 ILE A CA 1
ATOM 715 C C . ILE A 1 112 ? -0.209 51.330 29.258 1.00 29.93 431 ILE A C 1
ATOM 716 O O . ILE A 1 112 ? -0.074 52.456 28.761 1.00 30.90 431 ILE A O 1
ATOM 721 N N . ASP A 1 113 ? -1.340 50.898 29.802 1.00 28.26 432 ASP A N 1
ATOM 722 C CA . ASP A 1 113 ? -2.468 51.776 30.062 1.00 31.99 432 ASP A CA 1
ATOM 723 C C . ASP A 1 113 ? -2.594 51.993 31.562 1.00 34.86 432 ASP A C 1
ATOM 724 O O . ASP A 1 113 ? -2.544 51.039 32.345 1.00 36.58 432 ASP A O 1
ATOM 729 N N . LEU A 1 114 ? -2.747 53.253 31.948 1.00 32.41 433 LEU A N 1
ATOM 730 C CA . LEU A 1 114 ? -2.880 53.650 33.339 1.00 34.63 433 LEU A CA 1
ATOM 731 C C . LEU A 1 114 ? -4.063 54.620 33.422 1.00 37.98 433 LEU A C 1
ATOM 732 O O . LEU A 1 114 ? -3.938 55.787 33.051 1.00 42.37 433 LEU A O 1
ATOM 737 N N . ASP A 1 115 ? -5.210 54.127 33.879 1.00 37.24 434 ASP A N 1
ATOM 738 C CA . ASP A 1 115 ? -6.429 54.930 33.982 1.00 35.33 434 ASP A CA 1
ATOM 739 C C . ASP A 1 115 ? -6.763 55.207 35.434 1.00 33.75 434 ASP A C 1
ATOM 740 O O . ASP A 1 115 ? -6.559 54.342 36.287 1.00 36.22 434 ASP A O 1
ATOM 745 N N . ILE A 1 116 ? -7.301 56.393 35.712 1.00 29.23 435 ILE A N 1
ATOM 746 C CA . ILE A 1 116 ? -7.947 56.664 37.002 1.00 29.72 435 ILE A CA 1
ATOM 747 C C . ILE A 1 116 ? -9.341 56.021 37.037 1.00 28.41 435 ILE A C 1
ATOM 748 O O . ILE A 1 116 ? -10.193 56.355 36.237 1.00 30.58 435 ILE A O 1
ATOM 753 N N . VAL A 1 117 ? -9.567 55.105 37.973 1.00 29.99 436 VAL A N 1
ATOM 754 C CA . VAL A 1 117 ? -10.867 54.433 38.101 1.00 30.84 436 VAL A CA 1
ATOM 755 C C . VAL A 1 117 ? -11.749 55.193 39.091 1.00 31.78 436 VAL A C 1
ATOM 756 O O . VAL A 1 117 ? -12.911 55.477 38.809 1.00 35.44 436 VAL A O 1
ATOM 760 N N . MET A 1 118 ? -11.184 55.518 40.253 1.00 35.12 437 MET A N 1
ATOM 761 C CA . MET A 1 118 ? -11.875 56.298 41.275 1.00 35.39 437 MET A CA 1
ATOM 762 C C . MET A 1 118 ? -10.891 57.189 42.003 1.00 32.04 437 MET A C 1
ATOM 763 O O . MET A 1 118 ? -9.680 56.942 42.005 1.00 33.11 437 MET A O 1
ATOM 768 N N . PHE A 1 119 ? -11.422 58.233 42.620 1.00 30.75 438 PHE A N 1
ATOM 769 C CA . PHE A 1 119 ? -10.608 59.228 43.290 1.00 31.09 438 PHE A CA 1
ATOM 770 C C . PHE A 1 119 ? -11.399 59.685 44.504 1.00 31.36 438 PHE A C 1
ATOM 771 O O . PHE A 1 119 ? -12.551 60.111 44.373 1.00 34.16 438 PHE A O 1
ATOM 779 N N . LEU A 1 120 ? -10.786 59.570 45.679 1.00 27.25 439 LEU A N 1
ATOM 780 C CA . LEU A 1 120 ? -11.423 59.944 46.940 1.00 28.32 439 LEU A CA 1
ATOM 781 C C . LEU A 1 120 ? -10.682 61.125 47.549 1.00 30.48 439 LEU A C 1
ATOM 782 O O . LEU A 1 120 ? -9.453 61.186 47.496 1.00 31.90 439 LEU A O 1
ATOM 787 N N . ASN A 1 121 ? -11.423 62.061 48.136 1.00 32.87 440 ASN A N 1
ATOM 788 C CA . ASN A 1 121 ? -10.790 63.184 48.825 1.00 35.87 440 ASN A CA 1
ATOM 789 C C . ASN A 1 121 ? -10.215 62.762 50.176 1.00 36.75 440 ASN A C 1
ATOM 790 O O . ASN A 1 121 ? -10.355 61.603 50.584 1.00 36.12 440 ASN A O 1
ATOM 795 N N . SER A 1 122 ? -9.569 63.705 50.859 1.00 40.17 441 SER A N 1
ATOM 796 C CA . SER A 1 122 ? -8.881 63.429 52.122 1.00 42.49 441 SER A CA 1
ATOM 797 C C . SER A 1 122 ? -9.800 62.870 53.210 1.00 41.98 441 SER A C 1
ATOM 798 O O . SER A 1 122 ? -9.331 62.201 54.129 1.00 41.76 441 SER A O 1
ATOM 801 N N . ALA A 1 123 ? -11.101 63.135 53.095 1.00 43.12 442 ALA A N 1
ATOM 802 C CA . ALA A 1 123 ? -12.090 62.614 54.040 1.00 42.07 442 ALA A CA 1
ATOM 803 C C . ALA A 1 123 ? -12.580 61.217 53.667 1.00 44.02 442 ALA A C 1
ATOM 804 O O . ALA A 1 123 ? -13.449 60.662 54.338 1.00 47.57 442 ALA A O 1
ATOM 806 N N . GLY A 1 124 ? -12.020 60.654 52.598 1.00 41.49 443 GLY A N 1
ATOM 807 C CA . GLY A 1 124 ? -12.387 59.316 52.147 1.00 37.93 443 GLY A CA 1
ATOM 808 C C . GLY A 1 124 ? -13.652 59.241 51.308 1.00 39.77 443 GLY A C 1
ATOM 809 O O . GLY A 1 124 ? -14.154 58.153 51.048 1.00 42.52 443 GLY A O 1
ATOM 810 N N . GLU A 1 125 ? -14.168 60.389 50.878 1.00 39.17 444 GLU A N 1
ATOM 811 C CA . GLU A 1 125 ? -15.356 60.416 50.030 1.00 41.86 444 GLU A CA 1
ATOM 812 C C . GLU A 1 125 ? -15.014 60.401 48.535 1.00 41.28 444 GLU A C 1
ATOM 813 O O . GLU A 1 125 ? -14.105 61.106 48.085 1.00 37.31 444 GLU A O 1
ATOM 819 N N . ASP A 1 126 ? -15.755 59.593 47.779 1.00 38.17 445 ASP A N 1
ATOM 820 C CA . ASP A 1 126 ? -15.651 59.557 46.321 1.00 40.09 445 ASP A CA 1
ATOM 821 C C . ASP A 1 126 ? -15.990 60.904 45.702 1.00 39.72 445 ASP A C 1
ATOM 822 O O . ASP A 1 126 ? -17.028 61.487 46.022 1.00 41.36 445 ASP A O 1
ATOM 827 N N . ILE A 1 127 ? -15.115 61.406 44.832 1.00 35.13 446 ILE A N 1
ATOM 828 C CA . ILE A 1 127 ? -15.437 62.608 44.056 1.00 33.42 446 ILE A CA 1
ATOM 829 C C . ILE A 1 127 ? -15.927 62.224 42.656 1.00 34.12 446 ILE A C 1
ATOM 830 O O . ILE A 1 127 ? -15.611 61.139 42.140 1.00 34.68 446 ILE A O 1
ATOM 835 N N . ILE A 1 128 ? -16.721 63.102 42.054 1.00 30.76 447 ILE A N 1
ATOM 836 C CA . ILE A 1 128 ? -17.146 62.921 40.672 1.00 29.59 447 ILE A CA 1
ATOM 837 C C . ILE A 1 128 ? -16.603 64.070 39.833 1.00 31.93 447 ILE A C 1
ATOM 838 O O . ILE A 1 128 ? -16.755 65.239 40.202 1.00 29.81 447 ILE A O 1
ATOM 843 N N . VAL A 1 129 ? -15.942 63.731 38.727 1.00 32.54 448 VAL A N 1
ATOM 844 C CA . VAL A 1 129 ? -15.548 64.718 37.720 1.00 31.62 448 VAL A CA 1
ATOM 845 C C . VAL A 1 129 ? -16.146 64.324 36.368 1.00 33.92 448 VAL A C 1
ATOM 846 O O . VAL A 1 129 ? -16.064 63.165 35.943 1.00 30.52 448 VAL A O 1
ATOM 850 N N . ASN A 1 130 ? -16.766 65.299 35.712 1.00 30.49 449 ASN A N 1
ATOM 851 C CA . ASN A 1 130 ? -17.339 65.110 34.394 1.00 30.61 449 ASN A CA 1
ATOM 852 C C . ASN A 1 130 ? -16.973 66.313 33.520 1.00 27.82 449 ASN A C 1
ATOM 853 O O . ASN A 1 130 ? -17.804 67.152 33.191 1.00 26.35 449 ASN A O 1
ATOM 858 N N . GLU A 1 131 ? -15.694 66.386 33.176 1.00 29.86 450 GLU A N 1
ATOM 859 C CA . GLU A 1 131 ? -15.164 67.452 32.343 1.00 35.36 450 GLU A CA 1
ATOM 860 C C . GLU A 1 131 ? -14.802 66.878 30.966 1.00 34.86 450 GLU A C 1
ATOM 861 O O . GLU A 1 131 ? -14.742 65.659 30.820 1.00 35.34 450 GLU A O 1
ATOM 867 N N . PRO A 1 132 ? -14.592 67.746 29.948 1.00 38.72 451 PRO A N 1
ATOM 868 C CA . PRO A 1 132 ? -14.258 67.223 28.616 1.00 42.16 451 PRO A CA 1
ATOM 869 C C 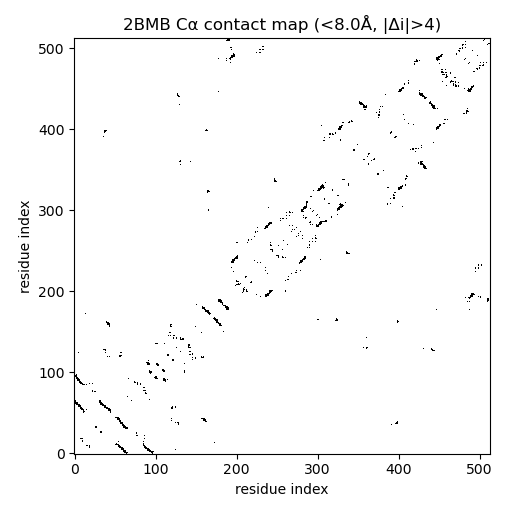. PRO A 1 132 ? -13.029 66.309 28.619 1.00 44.61 451 PRO A C 1
ATOM 870 O O . PRO A 1 132 ? -13.031 65.272 27.956 1.00 39.82 451 PRO A O 1
ATOM 874 N N . ASP A 1 133 ? -12.013 66.682 29.393 1.00 50.30 452 ASP A N 1
ATOM 875 C CA . ASP A 1 133 ? -10.749 65.955 29.436 1.00 54.31 452 ASP A CA 1
ATOM 876 C C . ASP A 1 133 ? -10.762 64.755 30.398 1.00 54.03 452 ASP A C 1
ATOM 877 O O . ASP A 1 133 ? -10.021 63.785 30.208 1.00 55.32 452 ASP A O 1
ATOM 882 N N . LEU A 1 134 ? -11.607 64.817 31.424 1.00 50.27 453 LEU A N 1
ATOM 883 C CA . LEU A 1 134 ? -11.511 63.887 32.546 1.00 39.81 453 LEU A CA 1
ATOM 884 C C . LEU A 1 134 ? -12.881 63.474 33.068 1.00 37.16 453 LEU A C 1
ATOM 885 O O . LEU A 1 134 ? -13.734 64.320 33.332 1.00 39.99 453 LEU A O 1
ATOM 890 N N . ASN A 1 135 ? -13.076 62.169 33.221 1.00 33.94 454 ASN A N 1
ATOM 891 C CA . ASN A 1 135 ? -14.300 61.616 33.792 1.00 31.63 454 ASN A CA 1
ATOM 892 C C . ASN A 1 135 ? -14.015 60.641 34.926 1.00 31.74 454 ASN A C 1
ATOM 893 O O . ASN A 1 135 ? -13.438 59.581 34.705 1.00 35.55 454 ASN A O 1
ATOM 898 N N . ILE A 1 136 ? -14.418 61.012 36.139 1.00 33.34 455 ILE A N 1
ATOM 899 C CA . ILE A 1 136 ? -14.247 60.167 37.323 1.00 32.59 455 ILE A CA 1
ATOM 900 C C . ILE A 1 136 ? -15.606 60.012 38.021 1.00 31.75 455 ILE A C 1
ATOM 901 O O . ILE A 1 136 ? -16.281 61.007 38.273 1.00 33.98 455 ILE A O 1
ATOM 906 N N . PRO A 1 137 ? -16.021 58.764 38.325 1.00 34.62 456 PRO A N 1
ATOM 907 C CA . PRO A 1 137 ? -15.303 57.503 38.074 1.00 33.28 456 PRO A CA 1
ATOM 908 C C . PRO A 1 137 ? -15.167 57.199 36.576 1.00 32.68 456 PRO A C 1
ATOM 909 O O . PRO A 1 137 ? -15.838 57.833 35.753 1.00 32.90 456 PRO A O 1
ATOM 913 N N . HIS A 1 138 ? -14.274 56.270 36.232 1.00 32.21 457 HIS A N 1
ATOM 914 C CA . HIS A 1 138 ? -14.028 55.919 34.841 1.00 27.14 457 HIS A CA 1
ATOM 915 C C . HIS A 1 138 ? -15.323 55.414 34.207 1.00 27.89 457 HIS A C 1
ATOM 916 O O . HIS A 1 138 ? -15.950 54.487 34.731 1.00 28.55 457 HIS A O 1
ATOM 923 N N . PRO A 1 139 ? -15.738 56.029 33.081 1.00 27.68 458 PRO A N 1
ATOM 924 C CA . PRO A 1 139 ? -17.044 55.701 32.485 1.00 28.32 458 PRO A CA 1
ATOM 925 C C . PRO A 1 139 ? -17.248 54.237 32.052 1.00 27.52 458 PRO A C 1
ATOM 926 O O . PRO A 1 139 ? -18.393 53.799 31.933 1.00 34.28 458 PRO A O 1
ATOM 930 N N . ARG A 1 140 ? -16.163 53.491 31.846 1.00 30.54 459 ARG A N 1
ATOM 931 C CA . ARG A 1 140 ? -16.238 52.122 31.319 1.00 27.67 459 ARG A CA 1
ATOM 932 C C . ARG A 1 140 ? -16.117 51.021 32.377 1.00 33.43 459 ARG A C 1
ATOM 933 O O . ARG A 1 140 ? -16.254 49.830 32.053 1.00 30.25 459 ARG A O 1
ATOM 941 N N . MET A 1 141 ? -15.853 51.418 33.624 1.00 30.60 460 MET A N 1
ATOM 942 C CA . MET A 1 141 ? -15.428 50.485 34.667 1.00 32.67 460 MET A CA 1
ATOM 943 C C . MET A 1 141 ? -16.445 49.390 34.988 1.00 29.78 460 MET A C 1
ATOM 944 O O . MET A 1 141 ? -16.067 48.248 35.253 1.00 28.94 460 MET A O 1
ATOM 949 N N . LEU A 1 142 ? -17.730 49.730 34.951 1.00 28.53 461 LEU A N 1
ATOM 950 C CA . LEU A 1 142 ? -18.778 48.761 35.294 1.00 30.67 461 LEU A CA 1
ATOM 951 C C . LEU A 1 142 ? -19.024 47.729 34.185 1.00 30.60 461 LEU A C 1
ATOM 952 O O . LEU A 1 142 ? -19.801 46.793 34.365 1.00 31.57 461 LEU A O 1
ATOM 957 N N . GLU A 1 143 ? -18.356 47.914 33.047 1.00 31.42 462 GLU A N 1
ATOM 958 C CA . GLU A 1 143 ? -18.455 46.995 31.912 1.00 32.40 462 GLU A CA 1
ATOM 959 C C . GLU A 1 143 ? -17.349 45.922 31.913 1.00 32.55 462 GLU A C 1
ATOM 960 O O . GLU A 1 143 ? -17.435 44.951 31.155 1.00 30.75 462 GLU A O 1
ATOM 966 N N . ARG A 1 144 ? -16.345 46.077 32.786 1.00 29.30 463 ARG A N 1
ATOM 967 C CA . ARG A 1 144 ? -15.073 45.338 32.667 1.00 27.57 463 ARG A CA 1
ATOM 968 C C . ARG A 1 144 ? -14.696 44.507 33.899 1.00 31.81 463 ARG A C 1
ATOM 969 O O . ARG A 1 144 ? -14.285 45.055 34.924 1.00 31.09 463 ARG A O 1
ATOM 977 N N . THR A 1 145 ? -14.803 43.181 33.801 1.00 29.82 464 THR A N 1
ATOM 978 C CA . THR A 1 145 ? -14.430 42.357 34.929 1.00 30.05 464 THR A CA 1
ATOM 979 C C . THR A 1 145 ? -12.954 42.533 35.253 1.00 31.42 464 THR A C 1
ATOM 980 O O . THR A 1 145 ? -12.562 42.392 36.410 1.00 35.13 464 THR A O 1
ATOM 984 N N . PHE A 1 146 ? -12.150 42.853 34.238 1.00 30.46 465 PHE A N 1
ATOM 985 C CA . PHE A 1 146 ? -10.715 43.033 34.426 1.00 28.03 465 PHE A CA 1
ATOM 986 C C . PHE A 1 146 ? -10.378 44.356 35.137 1.00 28.19 465 PHE A C 1
ATOM 987 O O . PHE A 1 146 ? -9.231 44.574 35.502 1.00 26.06 465 PHE A O 1
ATOM 995 N N . VAL A 1 147 ? -11.369 45.237 35.308 1.00 26.44 466 VAL A N 1
ATOM 996 C CA . VAL A 1 147 ? -11.223 46.386 36.207 1.00 24.23 466 VAL A CA 1
ATOM 997 C C . VAL A 1 147 ? -11.790 46.031 37.584 1.00 30.02 466 VAL A C 1
ATOM 998 O O . VAL A 1 147 ? -11.114 46.203 38.600 1.00 29.97 466 VAL A O 1
ATOM 1002 N N . LEU A 1 148 ? -13.021 45.514 37.605 1.00 25.82 467 LEU A N 1
ATOM 1003 C CA . LEU A 1 148 ? -13.770 45.361 38.848 1.00 24.54 467 LEU A CA 1
ATOM 1004 C C . LEU A 1 148 ? -13.210 44.289 39.755 1.00 29.40 467 LEU A C 1
ATOM 1005 O O . LEU A 1 148 ? -13.182 44.466 40.975 1.00 32.40 467 LEU A O 1
ATOM 1010 N N . GLU A 1 149 ? -12.760 43.180 39.169 1.00 27.32 468 GLU A N 1
ATOM 1011 C CA . GLU A 1 149 ? -12.207 42.095 39.968 1.00 30.31 468 GLU A CA 1
ATOM 1012 C C . GLU A 1 149 ? -10.982 42.531 40.797 1.00 29.58 468 GLU A C 1
ATOM 1013 O O . GLU A 1 149 ? -11.013 42.405 42.025 1.00 32.84 468 GLU A O 1
ATOM 1019 N N . PRO A 1 150 ? -9.906 43.031 40.143 1.00 27.62 469 PRO A N 1
ATOM 1020 C CA . PRO A 1 150 ? -8.786 43.531 40.942 1.00 32.90 469 PRO A CA 1
ATOM 1021 C C . PRO A 1 150 ? -9.158 44.718 41.848 1.00 33.26 469 PRO A C 1
ATOM 1022 O O . PRO A 1 150 ? -8.608 44.845 42.946 1.00 33.52 469 PRO A O 1
ATOM 1026 N N . LEU A 1 151 ? -10.084 45.564 41.405 1.00 28.36 470 LEU A N 1
ATOM 1027 C CA . LEU A 1 151 ? -10.532 46.678 42.235 1.00 28.98 470 LEU A CA 1
ATOM 1028 C C . LEU A 1 151 ? -11.172 46.209 43.555 1.00 31.98 470 LEU A C 1
ATOM 1029 O O . LEU A 1 151 ? -10.884 46.764 44.626 1.00 29.11 470 LEU A O 1
ATOM 1034 N N . CYS A 1 152 ? -12.023 45.185 43.475 1.00 29.00 471 CYS A N 1
ATOM 1035 C CA . CYS A 1 152 ? -12.767 44.716 44.643 1.00 29.46 471 CYS A CA 1
ATOM 1036 C C . CYS A 1 152 ? -11.935 43.837 45.563 1.00 31.04 471 CYS A C 1
ATOM 1037 O O . CYS A 1 152 ? -12.412 43.397 46.615 1.00 31.37 471 CYS A O 1
ATOM 1040 N N . GLU A 1 153 ? -10.691 43.589 45.165 1.00 27.49 472 GLU A N 1
ATOM 1041 C CA . GLU A 1 153 ? -9.706 43.015 46.079 1.00 30.17 472 GLU A CA 1
ATOM 1042 C C . GLU A 1 153 ? -9.244 44.098 47.065 1.00 29.74 472 GLU A C 1
ATOM 1043 O O . GLU A 1 153 ? -8.794 43.786 48.166 1.00 25.92 472 GLU A O 1
ATOM 1049 N N . LEU A 1 154 ? -9.375 45.361 46.648 1.00 25.79 473 LEU A N 1
ATOM 1050 C CA . LEU A 1 154 ? -8.882 46.523 47.398 1.00 28.65 473 LEU A CA 1
ATOM 1051 C C . LEU A 1 154 ? -9.986 47.365 48.070 1.00 28.34 473 LEU A C 1
ATOM 1052 O O . LEU A 1 154 ? -9.728 48.016 49.077 1.00 30.39 473 LEU A O 1
ATOM 1057 N N . ILE A 1 155 ? -11.202 47.352 47.519 1.00 27.29 474 ILE A N 1
ATOM 1058 C CA . ILE A 1 155 ? -12.323 48.050 48.138 1.00 28.58 474 ILE A CA 1
ATOM 1059 C C . ILE A 1 155 ? -13.343 47.078 48.718 1.00 28.91 474 ILE A C 1
ATOM 1060 O O . ILE A 1 155 ? -13.527 45.978 48.195 1.00 34.76 474 ILE A O 1
ATOM 1065 N N . SER A 1 156 ? -14.008 47.490 49.796 1.00 24.10 475 SER A N 1
ATOM 1066 C CA . SER A 1 156 ? -14.860 46.580 50.557 1.00 27.09 475 SER A CA 1
ATOM 1067 C C . SER A 1 156 ? -16.218 46.402 49.879 1.00 26.05 475 SER A C 1
ATOM 1068 O O . SER A 1 156 ? -16.583 47.187 49.011 1.00 27.00 475 SER A O 1
ATOM 1071 N N . PRO A 1 157 ? -16.965 45.358 50.266 1.00 29.11 476 PRO A N 1
ATOM 1072 C CA . PRO A 1 157 ? -18.339 45.171 49.783 1.00 29.15 476 PRO A CA 1
ATOM 1073 C C . PRO A 1 157 ? -19.321 46.326 50.063 1.00 30.80 476 PRO A C 1
ATOM 1074 O O . PRO A 1 157 ? -20.376 46.378 49.436 1.00 32.32 476 PRO A O 1
ATOM 1078 N N . VAL A 1 158 ? -19.001 47.231 50.988 1.00 32.89 477 VAL A N 1
ATOM 1079 C CA . VAL A 1 158 ? -19.920 48.348 51.287 1.00 27.85 477 VAL A CA 1
ATOM 1080 C C . VAL A 1 158 ? -19.543 49.644 50.540 1.00 33.20 477 VAL A C 1
ATOM 1081 O O . VAL A 1 158 ? -20.193 50.677 50.694 1.00 34.11 477 VAL A O 1
ATOM 1085 N N . HIS A 1 159 ? -18.508 49.569 49.708 1.00 29.90 478 HIS A N 1
ATOM 1086 C CA . HIS A 1 159 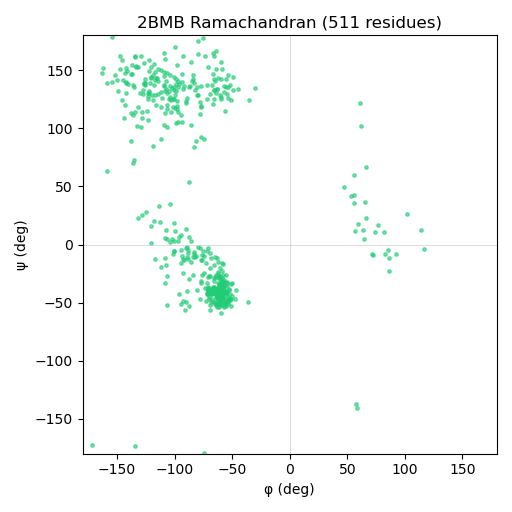? -18.099 50.706 48.895 1.00 27.68 478 HIS A CA 1
ATOM 1087 C C . HIS A 1 159 ? -19.045 50.853 47.709 1.00 31.12 478 HIS A C 1
ATOM 1088 O O . HIS A 1 159 ? -19.158 49.943 46.883 1.00 29.12 478 HIS A O 1
ATOM 1095 N N . LEU A 1 160 ? -19.728 51.997 47.646 1.00 28.91 479 LEU A N 1
ATOM 1096 C CA . LEU A 1 160 ? -20.741 52.262 46.629 1.00 32.34 479 LEU A CA 1
ATOM 1097 C C . LEU A 1 160 ? -20.131 52.990 45.451 1.00 31.30 479 LEU A C 1
ATOM 1098 O O . LEU A 1 160 ? -19.208 53.790 45.614 1.00 33.76 479 LEU A O 1
ATOM 1103 N N . HIS A 1 161 ? -20.646 52.703 44.263 1.00 29.83 480 HIS A N 1
ATOM 1104 C CA . HIS A 1 161 ? -20.311 53.489 43.089 1.00 30.18 480 HIS A CA 1
ATOM 1105 C C . HIS A 1 161 ? -20.948 54.874 43.252 1.00 30.12 480 HIS A C 1
ATOM 1106 O O . HIS A 1 161 ? -22.146 54.979 43.551 1.00 27.73 480 HIS A O 1
ATOM 1113 N N . PRO A 1 162 ? -20.145 55.939 43.068 1.00 33.91 481 PRO A N 1
ATOM 1114 C CA . PRO A 1 162 ? -20.580 57.331 43.272 1.00 35.55 481 PRO A CA 1
ATOM 1115 C C . PRO A 1 162 ? -21.808 57.722 42.448 1.00 37.11 481 PRO A C 1
ATOM 1116 O O . PRO A 1 162 ? -22.638 58.507 42.913 1.00 40.73 481 PRO A O 1
ATOM 1120 N N . VAL A 1 163 ? -21.922 57.188 41.235 1.00 36.97 482 VAL A N 1
ATOM 1121 C CA . VAL A 1 163 ? -23.051 57.531 40.367 1.00 35.05 482 VAL A CA 1
ATOM 1122 C C . VAL A 1 163 ? -24.272 56.628 40.613 1.00 35.56 482 VAL A C 1
ATOM 1123 O O . VAL A 1 163 ? -25.365 57.127 40.861 1.00 34.96 482 VAL A O 1
ATOM 1127 N N . THR A 1 164 ? -24.083 55.308 40.557 1.00 33.80 483 THR A N 1
ATOM 1128 C CA . THR A 1 164 ? -25.208 54.367 40.662 1.00 31.61 483 THR A CA 1
ATOM 1129 C C . THR A 1 164 ? -25.730 54.194 42.087 1.00 32.78 483 THR A C 1
ATOM 1130 O O . THR A 1 164 ? -26.886 53.825 42.273 1.00 35.36 483 THR A O 1
ATOM 1134 N N . ALA A 1 165 ? -24.862 54.429 43.077 1.00 32.91 484 ALA A N 1
ATOM 1135 C CA . ALA A 1 165 ? -25.169 54.234 44.504 1.00 30.43 484 ALA A CA 1
ATOM 1136 C C . ALA A 1 165 ? -25.406 52.764 44.850 1.00 29.14 484 ALA A C 1
ATOM 1137 O O . ALA A 1 165 ? -26.058 52.450 45.838 1.00 31.11 484 ALA A O 1
ATOM 1139 N N . GLU A 1 166 ? -24.876 51.872 44.020 1.00 35.37 485 GLU A N 1
ATOM 1140 C CA . GLU A 1 166 ? -24.880 50.440 44.293 1.00 35.29 485 GLU A CA 1
ATOM 1141 C C . GLU A 1 166 ? -23.472 50.016 44.678 1.00 31.17 485 GLU A C 1
ATOM 1142 O O . GLU A 1 166 ? -22.493 50.587 44.158 1.00 23.75 485 GLU A O 1
ATOM 1148 N N . PRO A 1 167 ? -23.359 49.005 45.576 1.00 26.93 486 PRO A N 1
ATOM 1149 C CA . PRO A 1 167 ? -22.043 48.445 45.876 1.00 26.70 486 PRO A CA 1
ATOM 1150 C C . PRO A 1 167 ? -21.366 47.972 44.586 1.00 31.59 486 PRO A C 1
ATOM 1151 O O . PRO A 1 167 ? -22.008 47.359 43.725 1.00 30.01 486 PRO A O 1
ATOM 1155 N N . ILE A 1 168 ? -20.086 48.299 44.444 1.00 30.65 487 ILE A N 1
ATOM 1156 C CA . ILE A 1 168 ? -19.322 47.918 43.262 1.00 32.43 487 ILE A CA 1
ATOM 1157 C C . ILE A 1 168 ? -19.233 46.391 43.109 1.00 31.55 487 ILE A C 1
ATOM 1158 O O . ILE A 1 168 ? -19.275 45.877 41.984 1.00 28.85 487 ILE A O 1
ATOM 1163 N N . VAL A 1 169 ? -19.178 45.674 44.233 1.00 26.22 488 VAL A N 1
ATOM 1164 C CA . VAL A 1 169 ? -19.214 44.205 44.210 1.00 27.90 488 VAL A CA 1
ATOM 1165 C C . VAL A 1 169 ? -20.485 43.668 43.552 1.00 30.26 488 VAL A C 1
ATOM 1166 O O . VAL A 1 169 ? -20.442 42.620 42.923 1.00 34.38 488 VAL A O 1
ATOM 1170 N N . ASP A 1 170 ? -21.603 44.389 43.703 1.00 30.63 489 ASP A N 1
ATOM 1171 C CA . ASP A 1 170 ? -22.876 44.015 43.065 1.00 29.82 489 ASP A CA 1
ATOM 1172 C C . ASP A 1 170 ? -22.799 44.158 41.546 1.00 29.84 489 ASP A C 1
ATOM 1173 O O . ASP A 1 170 ? -23.284 43.297 40.808 1.00 30.15 489 ASP A O 1
ATOM 1178 N N . HIS A 1 171 ? -22.185 45.249 41.091 1.00 28.17 490 HIS A N 1
ATOM 1179 C CA . HIS A 1 171 ? -21.939 45.468 39.671 1.00 30.21 490 HIS A CA 1
ATOM 1180 C C . HIS A 1 171 ? -21.033 44.372 39.081 1.00 33.99 490 HIS A C 1
ATOM 1181 O O . HIS A 1 171 ? -21.268 43.924 37.958 1.00 35.56 490 HIS A O 1
ATOM 1188 N N . LEU A 1 172 ? -20.018 43.946 39.846 1.00 33.36 491 LEU A N 1
ATOM 1189 C CA . LEU A 1 172 ? -19.150 42.818 39.484 1.00 28.07 491 LEU A CA 1
ATOM 1190 C C . LEU A 1 172 ? -19.957 41.527 39.362 1.00 31.02 491 LEU A C 1
ATOM 1191 O O . LEU A 1 172 ? -19.890 40.835 38.339 1.00 26.79 491 LEU A O 1
ATOM 1196 N N . LYS A 1 173 ? -20.712 41.206 40.414 1.00 28.45 492 LYS A N 1
ATOM 1197 C CA . LYS A 1 173 ? -21.570 40.033 40.407 1.00 35.66 492 LYS A CA 1
ATOM 1198 C C . LYS A 1 173 ? -22.483 40.047 39.176 1.00 34.91 492 LYS A C 1
ATOM 1199 O O . LYS A 1 173 ? -22.609 39.036 38.484 1.00 34.90 492 LYS A O 1
ATOM 1205 N N . GLN A 1 174 ? -23.088 41.203 38.894 1.00 33.37 493 GLN A N 1
ATOM 1206 C CA . GLN A 1 174 ? -23.985 41.347 37.755 1.00 33.55 493 GLN A CA 1
ATOM 1207 C C . GLN A 1 174 ? -23.328 40.949 36.427 1.00 33.51 493 GLN A C 1
ATOM 1208 O O . GLN A 1 174 ? -23.961 40.293 35.595 1.00 28.99 493 GLN A O 1
ATOM 1214 N N . LEU A 1 175 ? -22.064 41.340 36.245 1.00 30.06 494 LEU A N 1
ATOM 1215 C CA . LEU A 1 175 ? -21.296 40.980 35.059 1.00 33.61 494 LEU A CA 1
ATOM 1216 C C . LEU A 1 175 ? -21.082 39.468 34.938 1.00 33.66 494 LEU A C 1
ATOM 1217 O O . LEU A 1 175 ? -21.402 38.872 33.900 1.00 33.83 494 LEU A O 1
ATOM 1222 N N . TYR A 1 176 ? -20.540 38.855 35.990 1.00 26.55 495 TYR A N 1
ATOM 1223 C CA . TYR A 1 176 ? -20.415 37.399 36.046 1.00 27.94 495 TYR A CA 1
ATOM 1224 C C . TYR A 1 176 ? -21.752 36.677 35.820 1.00 29.53 495 TYR A C 1
ATOM 1225 O O . TYR A 1 176 ? -21.779 35.617 35.194 1.00 29.79 495 TYR A O 1
ATOM 1234 N N . ASP A 1 177 ? -22.849 37.251 36.318 1.00 27.90 496 ASP A N 1
ATOM 1235 C CA . ASP A 1 177 ? -24.187 36.655 36.167 1.00 31.78 496 ASP A CA 1
ATOM 1236 C C . ASP A 1 177 ? -24.611 36.496 34.700 1.00 35.91 496 ASP A C 1
ATOM 1237 O O . ASP A 1 177 ? -25.415 35.622 34.377 1.00 34.90 496 ASP A O 1
ATOM 1242 N N . LYS A 1 178 ? -24.075 37.345 33.824 1.00 32.94 497 LYS A N 1
ATOM 1243 C CA . LYS A 1 178 ? -24.305 37.225 32.383 1.00 37.52 497 LYS A CA 1
ATOM 1244 C C . LYS A 1 178 ? -23.716 35.930 31.811 1.00 34.58 497 LYS A C 1
ATOM 1245 O O . LYS A 1 178 ? -24.188 35.432 30.794 1.00 32.69 497 LYS A O 1
ATOM 1251 N N . GLN A 1 179 ? -22.684 35.393 32.463 1.00 33.30 498 GLN A N 1
ATOM 1252 C CA . GLN A 1 179 ? -22.122 34.099 32.083 1.00 32.00 498 GLN A CA 1
ATOM 1253 C C . GLN A 1 179 ? -21.471 34.106 30.684 1.00 34.66 498 GLN A C 1
ATOM 1254 O O . GLN A 1 179 ? -21.567 33.118 29.949 1.00 34.81 498 GLN A O 1
ATOM 1260 N N . HIS A 1 180 ? -20.821 35.212 30.312 1.00 31.17 499 HIS A N 1
ATOM 1261 C CA . HIS A 1 180 ? -20.015 35.239 29.086 1.00 28.79 499 HIS A CA 1
ATOM 1262 C C . HIS A 1 180 ? -18.595 34.807 29.435 1.00 29.23 499 HIS A C 1
ATOM 1263 O O . HIS A 1 180 ? -17.972 35.382 30.341 1.00 27.76 499 HIS A O 1
ATOM 1270 N N . ASP A 1 181 ? -18.084 33.795 28.734 1.00 25.74 500 ASP A N 1
ATOM 1271 C CA . ASP A 1 181 ? -16.711 33.337 28.963 1.00 33.12 500 ASP A CA 1
ATOM 1272 C C . ASP A 1 181 ? -15.672 34.413 28.574 1.00 33.77 500 ASP A C 1
ATOM 1273 O O . ASP A 1 181 ? -14.513 34.354 28.993 1.00 34.85 500 ASP A O 1
ATOM 1281 N N . GLU A 1 182 ? -16.102 35.398 27.786 1.00 32.84 501 GLU A N 1
ATOM 1282 C CA . GLU A 1 182 ? -15.272 36.554 27.436 1.00 33.40 501 GLU A CA 1
ATOM 1283 C C . GLU A 1 182 ? -14.819 37.321 28.677 1.00 36.91 501 GLU A C 1
ATOM 1284 O O . GLU A 1 182 ? -13.745 37.923 28.670 1.00 35.35 501 GLU A O 1
ATOM 1290 N N . ASP A 1 183 ? -15.639 37.271 29.733 1.00 34.82 502 ASP A N 1
ATOM 1291 C CA . ASP A 1 183 ? -15.417 38.015 30.983 1.00 35.32 502 ASP A CA 1
ATOM 1292 C C . ASP A 1 183 ? -14.569 37.253 32.008 1.00 33.72 502 ASP A C 1
ATOM 1293 O O . ASP A 1 183 ? -14.225 37.780 33.069 1.00 33.13 502 ASP A O 1
ATOM 1298 N N . THR A 1 184 ? -14.242 36.011 31.674 1.00 35.53 503 THR A N 1
ATOM 1299 C CA . THR A 1 184 ? -13.472 35.109 32.536 1.00 36.16 503 THR A CA 1
ATOM 1300 C C . THR A 1 184 ? -12.014 35.554 32.738 1.00 28.81 503 THR A C 1
ATOM 1301 O O . THR A 1 184 ? -11.347 35.964 31.800 1.00 29.53 503 THR A O 1
ATOM 1305 N N . LEU A 1 185 ? -11.531 35.467 33.971 1.00 31.41 504 LEU A N 1
ATOM 1306 C CA . LEU A 1 185 ? -10.160 35.850 34.279 1.00 29.04 504 LEU A CA 1
ATOM 1307 C C . LEU A 1 185 ? -9.321 34.680 34.749 1.00 27.22 504 LEU A C 1
ATOM 1308 O O . LEU A 1 185 ? -9.816 33.783 35.426 1.00 27.97 504 LEU A O 1
ATOM 1313 N N . TRP A 1 186 ? -8.057 34.680 34.340 1.00 24.57 505 TRP A N 1
ATOM 1314 C CA . TRP A 1 186 ? -7.038 33.849 34.958 1.00 27.81 505 TRP A CA 1
ATOM 1315 C C . TRP A 1 186 ? -6.289 34.740 35.929 1.00 26.38 505 TRP A C 1
ATOM 1316 O O . TRP A 1 186 ? -5.994 35.899 35.616 1.00 30.52 505 TRP A O 1
ATOM 1327 N N . LYS A 1 187 ? -5.976 34.221 37.105 1.00 19.64 506 LYS A N 1
ATOM 1328 C CA . LYS A 1 187 ? -5.014 34.899 37.951 1.00 18.06 506 LYS A CA 1
ATOM 1329 C C . LYS A 1 187 ? -3.621 34.318 37.655 1.00 20.95 506 LYS A C 1
ATOM 1330 O O . LYS A 1 187 ? -3.463 33.098 37.558 1.00 17.75 506 LYS A O 1
ATOM 1336 N N . LEU A 1 188 ? -2.633 35.197 37.482 1.00 18.23 507 LEU A N 1
ATOM 1337 C CA . LEU A 1 188 ? -1.241 34.790 37.264 1.00 18.65 507 LEU A CA 1
ATOM 1338 C C . LEU A 1 188 ? -0.383 35.155 38.465 1.00 20.27 507 LEU A C 1
ATOM 1339 O O . LEU A 1 188 ? -0.368 36.316 38.892 1.00 20.35 507 LEU A O 1
ATOM 1344 N N . VAL A 1 189 ? 0.330 34.173 39.009 1.00 17.95 508 VAL A N 1
ATOM 1345 C CA . VAL A 1 189 ? 1.311 34.452 40.055 1.00 20.43 508 VAL A CA 1
ATOM 1346 C C . VAL A 1 189 ? 2.699 34.315 39.440 1.00 23.89 508 VAL A C 1
ATOM 1347 O O . VAL A 1 189 ? 3.059 33.234 38.979 1.00 25.70 508 VAL A O 1
ATOM 1351 N N . PRO A 1 190 ? 3.465 35.422 39.394 1.00 23.75 509 PRO A N 1
ATOM 1352 C CA . PRO A 1 190 ? 4.774 35.428 38.731 1.00 25.06 509 PRO A CA 1
ATOM 1353 C C . PRO A 1 190 ? 5.758 34.433 39.332 1.00 25.19 509 PRO A C 1
ATOM 1354 O O . PRO A 1 190 ? 5.768 34.223 40.550 1.00 24.97 509 PRO A O 1
ATOM 1358 N N . LEU A 1 191 ? 6.554 33.816 38.460 1.00 21.99 510 LEU A N 1
ATOM 1359 C CA . LEU 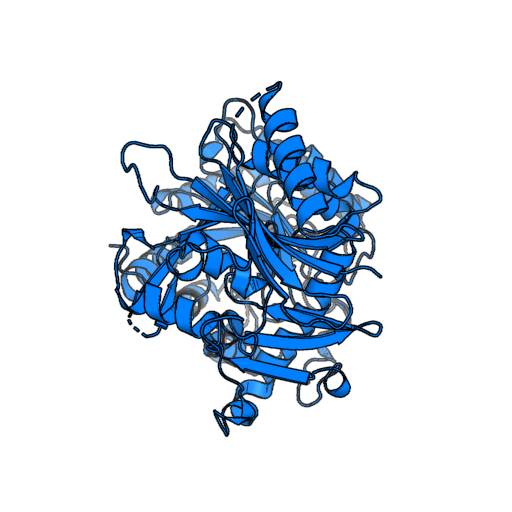A 1 191 ? 7.703 32.998 38.861 1.00 18.97 510 LEU A CA 1
ATOM 1360 C C . LEU A 1 191 ? 8.936 33.601 38.186 1.00 20.03 510 LEU A C 1
ATOM 1361 O O . LEU A 1 191 ? 8.789 34.319 37.188 1.00 20.41 510 LEU A O 1
ATOM 1366 N N . PRO A 1 192 ? 10.151 33.324 38.717 1.00 20.75 511 PRO A N 1
ATOM 1367 C CA . PRO A 1 192 ? 11.346 33.945 38.144 1.00 22.40 511 PRO A CA 1
ATOM 1368 C C . PRO A 1 192 ? 11.541 33.619 36.668 1.00 23.26 511 PRO A C 1
ATOM 1369 O O . PRO A 1 192 ? 11.110 32.557 36.192 1.00 18.68 511 PRO A O 1
ATOM 1373 N N . TYR A 1 193 ? 12.180 34.544 35.960 1.00 22.87 512 TYR A N 1
ATOM 1374 C CA . TYR A 1 193 ? 12.603 34.321 34.588 1.00 31.36 512 TYR A CA 1
ATOM 1375 C C . TYR A 1 193 ? 13.661 33.234 34.555 1.00 31.80 512 TYR A C 1
ATOM 1376 O O . TYR A 1 193 ? 14.508 33.137 35.457 1.00 24.79 512 TYR A O 1
ATOM 1385 N N . ARG A 1 194 ? 13.595 32.406 33.521 1.00 31.77 513 ARG A N 1
ATOM 1386 C CA . ARG A 1 194 ? 14.703 31.514 33.188 1.00 32.90 513 ARG A CA 1
ATOM 1387 C C . ARG A 1 194 ? 15.175 31.823 31.765 1.00 31.98 513 ARG A C 1
ATOM 1388 O O . ARG A 1 194 ? 14.358 32.142 30.897 1.00 29.59 513 ARG A O 1
ATOM 1396 N N . SER A 1 195 ? 16.488 31.744 31.535 1.00 38.90 514 SER A N 1
ATOM 1397 C CA . SER A 1 195 ? 17.085 31.982 30.207 1.00 40.81 514 SER A CA 1
ATOM 1398 C C . SER A 1 195 ? 16.393 31.202 29.090 1.00 39.80 514 SER A C 1
ATOM 1399 O O . SER A 1 195 ? 16.127 30.007 29.229 1.00 37.64 514 SER A O 1
ATOM 1402 N N . GLY A 1 196 ? 16.099 31.894 27.991 1.00 43.14 515 GLY A N 1
ATOM 1403 C CA . GLY A 1 196 ? 15.484 31.278 26.810 1.00 45.85 515 GLY A CA 1
ATOM 1404 C C . GLY A 1 196 ? 14.024 30.865 26.961 1.00 46.06 515 GLY A C 1
ATOM 1405 O O . GLY A 1 196 ? 13.379 30.477 25.982 1.00 45.93 515 GLY A O 1
ATOM 1406 N N . VAL A 1 197 ? 13.505 30.952 28.183 1.00 44.01 516 VAL A N 1
ATOM 1407 C CA . VAL A 1 197 ? 12.126 30.562 28.489 1.00 41.87 516 VAL A CA 1
ATOM 1408 C C . VAL A 1 197 ? 11.231 31.808 28.527 1.00 41.66 516 VAL A C 1
ATOM 1409 O O . VAL A 1 197 ? 11.665 32.880 28.974 1.00 38.08 516 VAL A O 1
ATOM 1413 N N . GLU A 1 198 ? 10.002 31.662 28.025 1.00 41.04 517 GLU A N 1
ATOM 1414 C CA . GLU A 1 198 ? 8.952 32.681 28.152 1.00 45.33 517 GLU A CA 1
ATOM 1415 C C . GLU A 1 198 ? 8.621 32.994 29.624 1.00 42.24 517 GLU A C 1
ATOM 1416 O O . GLU A 1 198 ? 8.891 32.162 30.506 1.00 33.63 517 GLU A O 1
ATOM 1422 N N . PRO A 1 199 ? 8.049 34.197 29.896 1.00 41.77 518 PRO A N 1
ATOM 1423 C CA . PRO A 1 199 ? 7.600 34.556 31.254 1.00 35.98 518 PRO A CA 1
ATOM 1424 C C . PRO A 1 199 ? 6.830 33.411 31.927 1.00 33.06 518 PRO A C 1
ATOM 1425 O O . PRO A 1 199 ? 5.969 32.783 31.283 1.00 27.15 518 PRO A O 1
ATOM 1429 N N . ARG A 1 200 ? 7.170 33.129 33.191 1.00 22.64 519 ARG A N 1
ATOM 1430 C CA . ARG A 1 200 ? 6.610 31.988 33.926 1.00 25.16 519 ARG A CA 1
ATOM 1431 C C . ARG A 1 200 ? 5.642 32.423 35.031 1.00 22.03 519 ARG A C 1
ATOM 1432 O O . ARG A 1 200 ? 5.912 33.367 35.782 1.00 23.76 519 ARG A O 1
ATOM 1440 N N . PHE A 1 201 ? 4.526 31.711 35.135 1.00 20.64 520 PHE A N 1
ATOM 1441 C CA . PHE A 1 201 ? 3.494 32.006 36.132 1.00 19.25 520 PHE A CA 1
ATOM 1442 C C . PHE A 1 201 ? 2.896 30.725 36.670 1.00 21.97 520 PHE A C 1
ATOM 1443 O O . PHE A 1 201 ? 2.889 29.697 35.968 1.00 19.04 520 PHE A O 1
ATOM 1451 N N . LEU A 1 202 ? 2.420 30.781 37.919 1.00 12.73 521 LEU A N 1
ATOM 1452 C CA . LEU A 1 202 ? 1.389 29.846 38.382 1.00 20.20 521 LEU A CA 1
ATOM 1453 C C . LEU A 1 202 ? 0.060 30.441 37.925 1.00 21.79 521 LEU A C 1
ATOM 1454 O O . LEU A 1 202 ? -0.137 31.666 38.009 1.00 20.95 521 LEU A O 1
ATOM 1459 N N . LYS A 1 203 ? -0.848 29.593 37.450 1.00 20.97 522 LYS A N 1
ATOM 1460 C CA . LYS A 1 203 ? -2.084 30.086 36.843 1.00 24.77 522 LYS A CA 1
ATOM 1461 C C . LYS A 1 203 ? -3.326 29.464 37.464 1.00 24.73 522 LYS A C 1
ATOM 1462 O O . LYS A 1 203 ? -3.361 28.275 37.749 1.00 23.17 522 LYS A O 1
ATOM 1468 N N . PHE A 1 204 ? -4.348 30.286 37.676 1.00 23.40 523 PHE A N 1
ATOM 1469 C CA . PHE A 1 204 ? -5.569 29.842 38.317 1.00 20.73 523 PHE A CA 1
ATOM 1470 C C . PHE A 1 204 ? -6.778 30.436 37.584 1.00 22.75 523 PHE A C 1
ATOM 1471 O O . PHE A 1 204 ? -6.978 31.646 37.587 1.00 24.99 523 PHE A O 1
ATOM 1479 N N . LYS A 1 205 ? -7.563 29.585 36.937 1.00 25.71 524 LYS A N 1
ATOM 1480 C CA . LYS A 1 205 ? -8.747 30.037 36.209 1.00 26.51 524 LYS A CA 1
ATOM 1481 C C . LYS A 1 205 ? -9.968 29.853 37.087 1.00 28.76 524 LYS A C 1
ATOM 1482 O O . LYS A 1 205 ? -10.124 28.827 37.746 1.00 28.83 524 LYS A O 1
ATOM 1488 N N . THR A 1 206 ? -10.826 30.863 37.105 1.00 36.67 525 THR A N 1
ATOM 1489 C CA . THR A 1 206 ? -12.046 30.810 37.901 1.00 43.27 525 THR A CA 1
ATOM 1490 C C . THR A 1 206 ? -13.261 30.851 36.984 1.00 45.58 525 THR A C 1
ATOM 1491 O O . THR A 1 206 ? -13.239 31.514 35.943 1.00 50.04 525 THR A O 1
ATOM 1495 N N . ALA A 1 207 ? -14.301 30.111 37.357 1.00 45.35 526 ALA A N 1
ATOM 1496 C CA . ALA A 1 207 ? -15.568 30.120 36.628 1.00 47.43 526 ALA A CA 1
ATOM 1497 C C . ALA A 1 207 ? -16.709 30.347 37.605 1.00 48.06 526 ALA A C 1
ATOM 1498 O O . ALA A 1 207 ? -16.534 30.170 38.809 1.00 47.11 526 ALA A O 1
ATOM 1500 N N . THR A 1 208 ? -17.867 30.746 37.084 1.00 57.80 527 THR A N 1
ATOM 1501 C CA . THR A 1 208 ? -19.062 30.971 37.908 1.00 65.38 527 THR A CA 1
ATOM 1502 C C . THR A 1 208 ? -20.218 30.049 37.523 1.00 67.37 527 THR A C 1
ATOM 1503 O O . THR A 1 208 ? -20.384 29.707 36.350 1.00 68.61 527 THR A O 1
ATOM 1507 N N . LYS A 1 209 ? -21.002 29.650 38.524 1.00 72.89 528 LYS A N 1
ATOM 1508 C CA . LYS A 1 209 ? -22.304 29.009 38.311 1.00 75.80 528 LYS A CA 1
ATOM 1509 C C . LYS A 1 209 ? -23.178 29.142 39.553 1.00 74.47 528 LYS A C 1
ATOM 1510 O O . LYS A 1 209 ? -22.720 28.892 40.667 1.00 72.39 528 LYS A O 1
ATOM 1516 N N . THR A 1 217 ? -25.451 31.813 42.562 1.00 78.03 536 THR A N 1
ATOM 1517 C CA . THR A 1 217 ? -24.177 31.945 41.858 1.00 79.79 536 THR A CA 1
ATOM 1518 C C . THR A 1 217 ? -22.987 31.699 42.788 1.00 78.53 536 THR A C 1
ATOM 1519 O O . THR A 1 217 ? -22.926 32.243 43.893 1.00 80.75 536 THR A O 1
ATOM 1523 N N . ASN A 1 218 ? -22.055 30.866 42.327 1.00 75.08 537 ASN A N 1
ATOM 1524 C CA . ASN A 1 218 ? -20.807 30.601 43.034 1.00 71.02 537 ASN A CA 1
ATOM 1525 C C . ASN A 1 218 ? -19.598 30.560 42.102 1.00 67.02 537 ASN A C 1
ATOM 1526 O O . ASN A 1 218 ? -19.700 30.145 40.950 1.00 64.69 537 ASN A O 1
ATOM 1531 N N . ARG A 1 219 ? -18.456 30.998 42.622 1.00 63.95 538 ARG A N 1
ATOM 1532 C CA . ARG A 1 219 ? -17.229 31.095 41.846 1.00 61.29 538 ARG A CA 1
ATOM 1533 C C . ARG A 1 219 ? -16.264 29.994 42.287 1.00 56.26 538 ARG A C 1
ATOM 1534 O O . ARG A 1 219 ? -16.067 29.768 43.478 1.00 53.67 538 ARG A O 1
ATOM 1542 N N . ILE A 1 220 ? -15.678 29.311 41.309 1.00 52.15 539 ILE A N 1
ATOM 1543 C CA . ILE A 1 220 ? -14.901 28.093 41.540 1.00 47.58 539 ILE A CA 1
ATOM 1544 C C . ILE A 1 220 ? -13.655 28.048 40.638 1.00 45.62 539 ILE A C 1
ATOM 1545 O O . ILE A 1 220 ? -13.720 28.411 39.454 1.00 39.68 539 ILE A O 1
ATOM 1550 N N . THR A 1 221 ? -12.527 27.613 41.207 1.00 41.37 540 THR A N 1
ATOM 1551 C CA . THR A 1 221 ? -11.299 27.394 40.446 1.00 35.40 540 THR A CA 1
ATOM 1552 C C . THR A 1 221 ? -11.442 26.148 39.568 1.00 33.71 540 THR A C 1
ATOM 1553 O O . THR A 1 221 ? -11.779 25.074 40.054 1.00 38.48 540 THR A O 1
ATOM 1557 N N . VAL A 1 222 ? -11.202 26.307 38.270 1.00 29.30 541 VAL A N 1
ATOM 1558 C CA . VAL A 1 222 ? -11.431 25.239 37.302 1.00 26.33 541 VAL A CA 1
ATOM 1559 C C . VAL A 1 222 ? -10.183 24.822 36.520 1.00 29.63 541 VAL A C 1
ATOM 1560 O O . VAL A 1 222 ? -10.253 23.949 35.661 1.00 32.36 541 VAL A O 1
ATOM 1564 N N . SER A 1 223 ? -9.046 25.444 36.821 1.00 26.24 542 SER A N 1
ATOM 1565 C CA . SER A 1 223 ? -7.781 25.023 36.237 1.00 25.85 542 SER A CA 1
ATOM 1566 C C . SER A 1 223 ? -7.226 23.886 37.110 1.00 23.69 542 SER A C 1
ATOM 1567 O O . SER A 1 223 ? -7.634 23.758 38.268 1.00 20.46 542 SER A O 1
ATOM 1570 N N . PRO A 1 224 ? -6.341 23.033 36.544 1.00 21.19 543 PRO A N 1
ATOM 1571 C CA . PRO A 1 224 ? -5.820 21.885 37.289 1.00 19.94 543 PRO A CA 1
ATOM 1572 C C . PRO A 1 224 ? -5.160 22.251 38.609 1.00 26.36 543 PRO A C 1
ATOM 1573 O O . PRO A 1 224 ? -4.500 23.296 38.722 1.00 22.99 543 PRO A O 1
ATOM 1577 N N . THR A 1 225 ? -5.375 21.387 39.598 1.00 22.72 544 THR A N 1
ATOM 1578 C CA . THR A 1 225 ? -4.735 21.497 40.901 1.00 20.92 544 THR A CA 1
ATOM 1579 C C . THR A 1 225 ? -3.227 21.286 40.735 1.00 19.83 544 THR A C 1
ATOM 1580 O O . THR A 1 225 ? -2.813 20.370 40.041 1.00 18.05 544 THR A O 1
ATOM 1584 N N . TYR A 1 226 ? -2.420 22.157 41.343 1.00 18.26 545 TYR A N 1
ATOM 1585 C CA . TYR A 1 226 ? -0.967 21.962 41.380 1.00 21.59 545 TYR A CA 1
ATOM 1586 C C . TYR A 1 226 ? -0.572 20.909 42.407 1.00 21.22 545 TYR A C 1
ATOM 1587 O O . TYR A 1 226 ? -1.095 20.873 43.524 1.00 21.60 545 TYR A O 1
ATOM 1596 N N . ILE A 1 227 ? 0.348 20.044 42.011 1.00 17.58 546 ILE A N 1
ATOM 1597 C CA . ILE A 1 227 ? 0.899 19.079 42.925 1.00 22.05 546 ILE A CA 1
ATOM 1598 C C . ILE A 1 227 ? 2.271 19.549 43.404 1.00 25.66 546 ILE A C 1
ATOM 1599 O O . ILE A 1 227 ? 3.160 19.867 42.594 1.00 20.78 546 ILE A O 1
ATOM 1604 N N . MET A 1 228 ? 2.416 19.622 44.725 1.00 19.86 547 MET A N 1
ATOM 1605 C CA . MET A 1 228 ? 3.702 19.903 45.350 1.00 21.76 547 MET A CA 1
ATOM 1606 C C . MET A 1 228 ? 4.231 18.629 46.017 1.00 25.02 547 MET A C 1
ATOM 1607 O O . MET A 1 228 ? 3.638 18.108 46.982 1.00 25.01 547 MET A O 1
ATOM 1612 N N . ALA A 1 229 ? 5.331 18.123 45.465 1.00 20.18 548 ALA A N 1
ATOM 1613 C CA . ALA A 1 229 ? 6.048 16.972 46.008 1.00 23.17 548 ALA A CA 1
ATOM 1614 C C . ALA A 1 229 ? 6.949 17.365 47.177 1.00 27.21 548 ALA A C 1
ATOM 1615 O O . ALA A 1 229 ? 7.761 18.287 47.071 1.00 23.78 548 ALA A O 1
ATOM 1617 N N . ILE A 1 230 ? 6.804 16.650 48.288 1.00 23.72 549 ILE A N 1
ATOM 1618 C CA . ILE A 1 230 ? 7.659 16.855 49.447 1.00 25.34 549 ILE A CA 1
ATOM 1619 C C . ILE A 1 230 ? 8.999 16.162 49.251 1.00 23.82 549 ILE A C 1
ATOM 1620 O O . ILE A 1 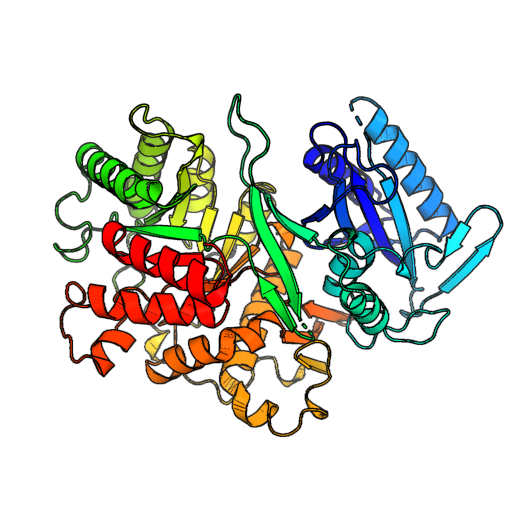230 ? 9.048 14.986 48.885 1.00 24.44 549 ILE A O 1
ATOM 1625 N N . PHE A 1 231 ? 10.085 16.902 49.455 1.00 26.63 550 PHE A N 1
ATOM 1626 C CA . PHE A 1 231 ? 11.399 16.282 49.580 1.00 25.31 550 PHE A CA 1
ATOM 1627 C C . PHE A 1 231 ? 12.100 16.759 50.843 1.00 26.48 550 PHE A C 1
ATOM 1628 O O . PHE A 1 231 ? 12.506 17.924 50.938 1.00 27.66 550 PHE A O 1
ATOM 1636 N N . ASN A 1 232 ? 12.219 15.855 51.815 1.00 25.62 551 ASN A N 1
ATOM 1637 C CA . ASN A 1 232 ? 12.905 16.161 53.066 1.00 31.44 551 ASN A CA 1
ATOM 1638 C C . ASN A 1 232 ? 14.394 15.834 52.971 1.00 28.68 551 ASN A C 1
ATOM 1639 O O . ASN A 1 232 ? 14.771 14.711 52.655 1.00 24.53 551 ASN A O 1
ATOM 1644 N N . ALA A 1 233 ? 15.224 16.845 53.205 1.00 27.88 552 ALA A N 1
ATOM 1645 C CA . ALA A 1 233 ? 16.681 16.706 53.170 1.00 28.62 552 ALA A CA 1
ATOM 1646 C C . ALA A 1 233 ? 17.227 16.678 54.594 1.00 29.01 552 ALA A C 1
ATOM 1647 O O . ALA A 1 233 ? 18.310 17.187 54.867 1.00 32.88 552 ALA A O 1
ATOM 1649 N N . THR A 1 234 ? 16.452 16.083 55.495 1.00 32.55 553 THR A N 1
ATOM 1650 C CA . THR A 1 234 ? 16.796 15.982 56.908 1.00 33.61 553 THR A CA 1
ATOM 1651 C C . THR A 1 234 ? 17.160 14.531 57.223 1.00 37.04 553 THR A C 1
ATOM 1652 O O . THR A 1 234 ? 16.812 13.635 56.449 1.00 35.93 553 THR A O 1
ATOM 1656 N N . PRO A 1 235 ? 17.891 14.295 58.336 1.00 40.44 554 PRO A N 1
ATOM 1657 C CA . PRO A 1 235 ? 18.149 12.927 58.782 1.00 45.10 554 PRO A CA 1
ATOM 1658 C C . PRO A 1 235 ? 16.971 12.340 59.562 1.00 52.43 554 PRO A C 1
ATOM 1659 O O . PRO A 1 235 ? 16.958 11.140 59.839 1.00 54.62 554 PRO A O 1
ATOM 1663 N N . ASP A 1 236 ? 16.002 13.192 59.904 1.00 60.12 555 ASP A N 1
ATOM 1664 C CA . ASP A 1 236 ? 14.850 12.829 60.730 1.00 67.93 555 ASP A CA 1
ATOM 1665 C C . ASP A 1 236 ? 14.072 11.659 60.135 1.00 73.01 555 ASP A C 1
ATOM 1666 O O . ASP A 1 236 ? 13.488 11.780 59.049 1.00 75.38 555 ASP A O 1
ATOM 1671 N N . SER A 1 237 ? 14.081 10.538 60.861 1.00 77.43 556 SER A N 1
ATOM 1672 C CA . SER A 1 237 ? 13.415 9.282 60.473 1.00 82.86 556 SER A CA 1
ATOM 1673 C C . SER A 1 237 ? 13.931 8.676 59.159 1.00 85.31 556 SER A C 1
ATOM 1674 O O . SER A 1 237 ? 13.884 9.310 58.100 1.00 85.62 556 SER A O 1
ATOM 1677 N N . PHE A 1 238 ? 14.410 7.437 59.254 1.00 87.77 557 PHE A N 1
ATOM 1678 C CA . PHE A 1 238 ? 14.980 6.685 58.129 1.00 89.23 557 PHE A CA 1
ATOM 1679 C C . PHE A 1 238 ? 14.051 6.585 56.907 1.00 88.89 557 PHE A C 1
ATOM 1680 O O . PHE A 1 238 ? 14.519 6.567 55.764 1.00 86.15 557 PHE A O 1
ATOM 1688 N N . SER A 1 239 ? 12.744 6.531 57.165 1.00 89.69 558 SER A N 1
ATOM 1689 C CA . SER A 1 239 ? 11.729 6.275 56.135 1.00 89.78 558 SER A CA 1
ATOM 1690 C C . SER A 1 239 ? 11.420 7.458 55.210 1.00 90.35 558 SER A C 1
ATOM 1691 O O . SER A 1 239 ? 10.771 7.283 54.173 1.00 90.42 558 SER A O 1
ATOM 1694 N N . ASP A 1 240 ? 11.875 8.654 55.580 1.00 89.97 559 ASP A N 1
ATOM 1695 C CA . ASP A 1 240 ? 11.547 9.858 54.816 1.00 89.14 559 ASP A CA 1
ATOM 1696 C C . ASP A 1 240 ? 12.738 10.809 54.635 1.00 87.47 559 ASP A C 1
ATOM 1697 O O . ASP A 1 240 ? 12.958 11.722 55.442 1.00 86.97 559 ASP A O 1
ATOM 1702 N N . GLY A 1 241 ? 13.491 10.586 53.557 1.00 84.17 560 GLY A N 1
ATOM 1703 C CA . GLY A 1 241 ? 14.706 11.350 53.264 1.00 79.83 560 GLY A CA 1
ATOM 1704 C C . GLY A 1 241 ? 15.856 10.953 54.173 1.00 77.20 560 GLY A C 1
ATOM 1705 O O . GLY A 1 241 ? 16.901 11.613 54.196 1.00 77.34 560 GLY A O 1
ATOM 1706 N N . GLY A 1 242 ? 15.659 9.858 54.906 1.00 72.25 561 GLY A N 1
ATOM 1707 C CA . GLY A 1 242 ? 16.574 9.420 55.951 1.00 67.13 561 GLY A CA 1
ATOM 1708 C C . GLY A 1 242 ? 17.917 8.904 55.478 1.00 62.10 561 GLY A C 1
ATOM 1709 O O . GLY A 1 242 ? 18.954 9.410 55.903 1.00 61.96 561 GLY A O 1
ATOM 1710 N N . GLU A 1 243 ? 17.901 7.899 54.602 1.00 59.13 562 GLU A N 1
ATOM 1711 C CA . GLU A 1 243 ? 19.137 7.214 54.191 1.00 56.99 562 GLU A CA 1
ATOM 1712 C C . GLU A 1 243 ? 19.997 7.970 53.174 1.00 52.21 562 GLU A C 1
ATOM 1713 O O . GLU A 1 243 ? 21.225 7.834 53.180 1.00 51.74 562 GLU A O 1
ATOM 1719 N N . HIS A 1 244 ? 19.354 8.752 52.307 1.00 47.97 563 HIS A N 1
ATOM 1720 C CA . HIS A 1 244 ? 20.067 9.510 51.274 1.00 40.44 563 HIS A CA 1
ATOM 1721 C C . HIS A 1 244 ? 20.524 10.871 51.781 1.00 36.22 563 HIS A C 1
ATOM 1722 O O . HIS A 1 244 ? 21.034 11.685 51.011 1.00 39.32 563 HIS A O 1
ATOM 1729 N N . PHE A 1 245 ? 20.339 11.107 53.079 1.00 31.80 564 PHE A N 1
ATOM 1730 C CA . PHE A 1 245 ? 20.717 12.361 53.727 1.00 31.07 564 PHE A CA 1
ATOM 1731 C C . PHE A 1 245 ? 22.175 12.741 53.447 1.00 32.59 564 PHE A C 1
ATOM 1732 O O . PHE A 1 245 ? 23.056 11.879 53.481 1.00 31.41 564 PHE A O 1
ATOM 1740 N N . ALA A 1 246 ? 22.414 14.026 53.165 1.00 33.27 565 ALA A N 1
ATOM 1741 C CA . ALA A 1 246 ? 23.765 14.561 52.881 1.00 35.39 565 ALA A CA 1
ATOM 1742 C C . ALA A 1 246 ? 24.416 14.007 51.600 1.00 33.57 565 ALA A C 1
ATOM 1743 O O . ALA A 1 246 ? 25.572 14.315 51.303 1.00 33.37 565 ALA A O 1
ATOM 1745 N N . ASP A 1 247 ? 23.661 13.205 50.852 1.00 32.90 566 ASP A N 1
ATOM 1746 C CA . ASP A 1 247 ? 24.108 12.618 49.593 1.00 31.13 566 ASP A CA 1
ATOM 1747 C C . ASP A 1 247 ? 23.325 13.235 48.436 1.00 32.30 566 ASP A C 1
ATOM 1748 O O . ASP A 1 247 ? 22.264 12.727 48.065 1.00 33.00 566 ASP A O 1
ATOM 1753 N N . ILE A 1 248 ? 23.854 14.320 47.867 1.00 33.88 567 ILE A N 1
ATOM 1754 C CA . ILE A 1 248 ? 23.164 15.079 46.807 1.00 33.94 567 ILE A CA 1
ATOM 1755 C C . ILE A 1 248 ? 22.894 14.269 45.533 1.00 30.56 567 ILE A C 1
ATOM 1756 O O . ILE A 1 248 ? 21.825 14.399 44.934 1.00 34.24 567 ILE A O 1
ATOM 1761 N N . GLU A 1 249 ? 23.843 13.431 45.132 1.00 29.41 568 GLU A N 1
ATOM 1762 C CA . GLU A 1 249 ? 23.657 12.590 43.948 1.00 30.50 568 GLU A CA 1
ATOM 1763 C C . GLU A 1 249 ? 22.461 11.650 44.094 1.00 27.98 568 GLU A C 1
ATOM 1764 O O . GLU A 1 249 ? 21.640 11.551 43.180 1.00 27.54 568 GLU A O 1
ATOM 1770 N N . SER A 1 250 ? 22.375 10.971 45.242 1.00 24.70 569 SER A N 1
ATOM 1771 C CA . SER A 1 250 ? 21.262 10.069 45.551 1.00 25.56 569 SER A CA 1
ATOM 1772 C C . SER A 1 250 ? 19.943 10.826 45.575 1.00 28.76 569 SER A C 1
ATOM 1773 O O . SER A 1 250 ? 18.966 10.421 44.932 1.00 27.86 569 SER A O 1
ATOM 1776 N N . GLN A 1 251 ? 19.936 11.928 46.323 1.00 25.23 570 GLN A N 1
ATOM 1777 C CA . GLN A 1 251 ? 18.779 12.800 46.443 1.00 25.03 570 GLN A CA 1
ATOM 1778 C C . GLN A 1 251 ? 18.255 13.262 45.084 1.00 23.92 570 GLN A C 1
ATOM 1779 O O . GLN A 1 251 ? 17.057 13.182 44.826 1.00 29.39 570 GLN A O 1
ATOM 1785 N N . LEU A 1 252 ? 19.153 13.720 44.216 1.00 26.81 571 LEU A N 1
ATOM 1786 C CA . LEU A 1 252 ? 18.779 14.132 42.859 1.00 25.79 571 LEU A CA 1
ATOM 1787 C C . LEU A 1 252 ? 18.069 13.004 42.106 1.00 24.72 571 LEU A C 1
ATOM 1788 O O . LEU A 1 252 ? 16.995 13.215 41.550 1.00 26.39 571 LEU A O 1
ATOM 1793 N N . ASN A 1 253 ? 18.661 11.811 42.105 1.00 27.73 572 ASN A N 1
ATOM 1794 C CA . ASN A 1 253 ? 18.012 10.631 41.523 1.00 32.05 572 ASN A CA 1
ATOM 1795 C C . ASN A 1 253 ? 16.601 10.378 42.059 1.00 29.62 572 ASN A C 1
ATOM 1796 O O . ASN A 1 253 ? 15.723 9.984 41.297 1.00 27.64 572 ASN A O 1
ATOM 1801 N N . ASP A 1 254 ? 16.396 10.600 43.361 1.00 29.71 573 ASP A N 1
ATOM 1802 C CA . ASP A 1 254 ? 15.066 10.487 43.974 1.00 33.89 573 ASP A CA 1
ATOM 1803 C C . ASP A 1 254 ? 14.113 11.487 43.343 1.00 34.31 573 ASP A C 1
ATOM 1804 O O . ASP A 1 254 ? 12.957 11.161 43.059 1.00 36.93 573 ASP A O 1
ATOM 1809 N N . ILE A 1 255 ? 14.621 12.704 43.134 1.00 31.65 574 ILE A N 1
ATOM 1810 C CA . ILE A 1 255 ? 13.842 13.818 42.605 1.00 31.15 574 ILE A CA 1
ATOM 1811 C C . ILE A 1 255 ? 13.497 13.630 41.127 1.00 27.03 574 ILE A C 1
ATOM 1812 O O . ILE A 1 255 ? 12.381 13.922 40.714 1.00 29.51 574 ILE A O 1
ATOM 1817 N N . ILE A 1 256 ? 14.442 13.124 40.343 1.00 26.07 575 ILE A N 1
ATOM 1818 C CA . ILE A 1 256 ? 14.159 12.757 38.952 1.00 29.21 575 ILE A CA 1
ATOM 1819 C C . ILE A 1 256 ? 13.009 11.738 38.881 1.00 31.60 575 ILE A C 1
ATOM 1820 O O . ILE A 1 256 ? 12.135 11.846 38.021 1.00 33.84 575 ILE A O 1
ATOM 1825 N N . LYS A 1 257 ? 13.011 10.763 39.793 1.00 31.08 576 LYS A N 1
ATOM 1826 C CA . LYS A 1 257 ? 11.940 9.771 39.870 1.00 31.89 576 LYS A CA 1
ATOM 1827 C C . LYS A 1 257 ? 10.585 10.412 40.211 1.00 29.67 576 LYS A C 1
ATOM 1828 O O . LYS A 1 257 ? 9.576 10.099 39.578 1.00 26.15 576 LYS A O 1
ATOM 1834 N N . LEU A 1 258 ? 10.577 11.319 41.190 1.00 28.14 577 LEU A N 1
ATOM 1835 C CA . LEU A 1 258 ? 9.353 12.026 41.591 1.00 26.18 577 LEU A CA 1
ATOM 1836 C C . LEU A 1 258 ? 8.741 12.801 40.435 1.00 30.19 577 LEU A C 1
ATOM 1837 O O . LEU A 1 258 ? 7.518 12.765 40.226 1.00 28.68 577 LEU A O 1
ATOM 1842 N N . CYS A 1 259 ? 9.596 13.502 39.690 1.00 30.49 578 CYS A N 1
ATOM 1843 C CA . CYS A 1 259 ? 9.160 14.316 38.561 1.00 33.63 578 CYS A CA 1
ATOM 1844 C C . CYS A 1 259 ? 8.554 13.448 37.485 1.00 33.26 578 CYS A C 1
ATOM 1845 O O . CYS A 1 259 ? 7.542 13.809 36.891 1.00 31.90 578 CYS A O 1
ATOM 1848 N N . LYS A 1 260 ? 9.173 12.297 37.250 1.00 33.11 579 LYS A N 1
ATOM 1849 C CA . LYS A 1 260 ? 8.680 11.354 36.259 1.00 37.10 579 LYS A CA 1
ATOM 1850 C C . LYS A 1 260 ? 7.314 10.813 36.661 1.00 33.34 579 LYS A C 1
ATOM 1851 O O . LYS A 1 260 ? 6.426 10.699 35.818 1.00 33.87 579 LYS A O 1
ATOM 1857 N N . ASP A 1 261 ? 7.161 10.494 37.946 1.00 28.89 580 ASP A N 1
ATOM 1858 C CA . ASP A 1 261 ? 5.894 10.006 38.493 1.00 32.08 580 ASP A CA 1
ATOM 1859 C C . ASP A 1 261 ? 4.771 11.041 38.350 1.00 30.00 580 ASP A C 1
ATOM 1860 O O . ASP A 1 261 ? 3.666 10.703 37.923 1.00 31.65 580 ASP A O 1
ATOM 1865 N N . ALA A 1 262 ? 5.067 12.293 38.702 1.00 27.85 581 ALA A N 1
ATOM 1866 C CA . ALA A 1 262 ? 4.081 13.381 38.650 1.00 26.85 581 ALA A CA 1
ATOM 1867 C C . ALA A 1 262 ? 3.743 13.803 37.226 1.00 27.52 581 ALA A C 1
ATOM 1868 O O . ALA A 1 262 ? 2.578 14.060 36.904 1.00 31.04 581 ALA A O 1
ATOM 1870 N N . LEU A 1 263 ? 4.765 13.882 36.378 1.00 22.42 582 LEU A N 1
ATOM 1871 C CA . LEU A 1 263 ? 4.590 14.405 35.025 1.00 23.61 582 LEU A CA 1
ATOM 1872 C C . LEU A 1 263 ? 3.911 13.417 34.080 1.00 22.14 582 LEU A C 1
ATOM 1873 O O . LEU A 1 263 ? 3.534 13.779 32.967 1.00 25.78 582 LEU A O 1
ATOM 1878 N N . TYR A 1 264 ? 3.735 12.179 34.533 1.00 23.78 583 TYR A N 1
ATOM 1879 C CA . TYR A 1 264 ? 2.971 11.196 33.766 1.00 30.89 583 TYR A CA 1
ATOM 1880 C C . TYR A 1 264 ? 1.535 11.680 33.527 1.00 27.58 583 TYR A C 1
ATOM 1881 O O . TYR A 1 264 ? 1.035 11.597 32.409 1.00 25.73 583 TYR A O 1
ATOM 1890 N N . LEU A 1 265 ? 0.899 12.218 34.567 1.00 27.66 584 LEU A N 1
ATOM 1891 C CA . LEU A 1 265 ? -0.492 12.685 34.477 1.00 30.61 584 LEU A CA 1
ATOM 1892 C C . LEU A 1 265 ? -0.655 14.214 34.486 1.00 30.84 584 LEU A C 1
ATOM 1893 O O . LEU A 1 265 ? -1.699 14.730 34.082 1.00 32.90 584 LEU A O 1
ATOM 1898 N N . HIS A 1 266 ? 0.377 14.933 34.920 1.00 32.03 585 HIS A N 1
ATOM 1899 C CA . HIS A 1 266 ? 0.286 16.386 35.098 1.00 27.95 585 HIS A CA 1
ATOM 1900 C C . HIS A 1 266 ? 1.256 17.157 34.208 1.00 29.52 585 HIS A C 1
ATOM 1901 O O . HIS A 1 266 ? 2.292 16.631 33.810 1.00 27.57 585 HIS A O 1
ATOM 1908 N N . GLU A 1 267 ? 0.909 18.410 33.920 1.00 29.42 586 GLU A N 1
ATOM 1909 C CA . GLU A 1 267 ? 1.713 19.278 33.063 1.00 33.50 586 GLU A CA 1
ATOM 1910 C C . GLU A 1 267 ? 2.928 19.838 33.796 1.00 29.97 586 GLU A C 1
ATOM 1911 O O . GLU A 1 267 ? 3.973 20.064 33.192 1.00 29.17 586 GLU A O 1
ATOM 1917 N N . SER A 1 268 ? 2.769 20.067 35.094 1.00 25.34 587 SER A N 1
ATOM 1918 C CA . SER A 1 268 ? 3.798 20.682 35.927 1.00 29.05 587 SER A CA 1
ATOM 1919 C C . SER A 1 268 ? 3.953 19.913 37.224 1.00 25.32 587 SER A C 1
ATOM 1920 O O . SER A 1 268 ? 3.069 19.160 37.627 1.00 23.75 58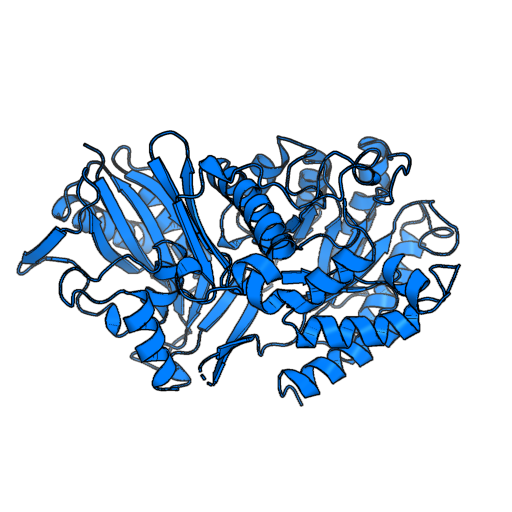7 SER A O 1
ATOM 1923 N N . VAL A 1 269 ? 5.078 20.136 37.888 1.00 24.24 588 VAL A N 1
ATOM 1924 C CA . VAL A 1 269 ? 5.272 19.651 39.234 1.00 22.28 588 VAL A CA 1
ATOM 1925 C C . VAL A 1 269 ? 6.107 20.655 40.029 1.00 20.34 588 VAL A C 1
ATOM 1926 O O . VAL A 1 269 ? 7.035 21.267 39.500 1.00 20.61 588 VAL A O 1
ATOM 1930 N N . ILE A 1 270 ? 5.749 20.835 41.294 1.00 18.76 589 ILE A N 1
ATOM 1931 C CA . ILE A 1 270 ? 6.568 21.591 42.224 1.00 17.10 589 ILE A CA 1
ATOM 1932 C C . ILE A 1 270 ? 7.289 20.608 43.145 1.00 19.54 589 ILE A C 1
ATOM 1933 O O . ILE A 1 270 ? 6.655 19.733 43.734 1.00 20.85 589 ILE A O 1
ATOM 1938 N N . ILE A 1 271 ? 8.613 20.737 43.241 1.00 20.33 590 ILE A N 1
ATOM 1939 C CA . ILE A 1 271 ? 9.395 19.999 44.240 1.00 21.60 590 ILE A CA 1
ATOM 1940 C C . ILE A 1 271 ? 9.742 20.926 45.400 1.00 20.48 590 ILE A C 1
ATOM 1941 O O . ILE A 1 271 ? 10.415 21.949 45.214 1.00 20.04 590 ILE A O 1
ATOM 1946 N N . ASP A 1 272 ? 9.251 20.567 46.586 1.00 19.56 591 ASP A N 1
ATOM 1947 C CA . ASP A 1 272 ? 9.450 21.338 47.814 1.00 20.05 591 ASP A CA 1
ATOM 1948 C C . ASP A 1 272 ? 10.594 20.710 48.602 1.00 24.42 591 ASP A C 1
ATOM 1949 O O . ASP A 1 272 ? 10.429 19.655 49.225 1.00 26.46 591 ASP A O 1
ATOM 1954 N N . VAL A 1 273 ? 11.756 21.359 48.559 1.00 25.47 592 VAL A N 1
ATOM 1955 C CA . VAL A 1 273 ? 12.950 20.875 49.253 1.00 25.36 592 VAL A CA 1
ATOM 1956 C C . VAL A 1 273 ? 12.989 21.455 50.668 1.00 24.90 592 VAL A C 1
ATOM 1957 O O . VAL A 1 273 ? 12.947 22.678 50.842 1.00 24.94 592 VAL A O 1
ATOM 1961 N N . GLY A 1 274 ? 13.053 20.578 51.673 1.00 18.89 593 GLY A N 1
ATOM 1962 C CA . GLY A 1 274 ? 13.093 21.016 53.074 1.00 22.93 593 GLY A CA 1
ATOM 1963 C C . GLY A 1 274 ? 14.298 20.518 53.858 1.00 26.39 593 GLY A C 1
ATOM 1964 O O . GLY A 1 274 ? 14.540 19.312 53.923 1.00 27.84 593 GLY A O 1
ATOM 1965 N N . GLY A 1 275 ? 15.044 21.443 54.462 1.00 26.82 594 GLY A N 1
ATOM 1966 C CA . GLY A 1 275 ? 16.256 21.100 55.213 1.00 29.03 594 GLY A CA 1
ATOM 1967 C C . GLY A 1 275 ? 16.123 21.235 56.722 1.00 31.08 594 GLY A C 1
ATOM 1968 O O . GLY A 1 275 ? 17.094 21.065 57.463 1.00 34.42 594 GLY A O 1
ATOM 1969 N N . CYS A 1 276 ? 14.912 21.525 57.174 1.00 33.50 595 CYS A N 1
ATOM 1970 C CA . CYS A 1 276 ? 14.638 21.807 58.572 1.00 36.31 595 CYS A CA 1
ATOM 1971 C C . CYS A 1 276 ? 13.364 21.070 58.977 1.00 37.36 595 CYS A C 1
ATOM 1972 O O . CYS A 1 276 ? 12.400 21.047 58.225 1.00 38.72 595 CYS A O 1
ATOM 1975 N N . SER A 1 277 ? 13.360 20.458 60.155 1.00 40.18 596 SER A N 1
ATOM 1976 C CA . SER A 1 277 ? 12.176 19.744 60.618 1.00 40.79 596 SER A CA 1
ATOM 1977 C C . SER A 1 277 ? 11.162 20.710 61.210 1.00 41.73 596 SER A C 1
ATOM 1978 O O . SER A 1 277 ? 11.516 21.599 61.984 1.00 44.74 596 SER A O 1
ATOM 1981 N N . THR A 1 278 ? 9.901 20.522 60.841 1.00 43.95 597 THR A N 1
ATOM 1982 C CA . THR A 1 278 ? 8.812 21.395 61.283 1.00 50.76 597 THR A CA 1
ATOM 1983 C C . THR A 1 278 ? 7.775 20.628 62.107 1.00 52.73 597 THR A C 1
ATOM 1984 O O . THR A 1 278 ? 6.635 21.069 62.263 1.00 51.71 597 THR A O 1
ATOM 1988 N N . ARG A 1 279 ? 8.186 19.482 62.638 1.00 56.18 598 ARG A N 1
ATOM 1989 C CA . ARG A 1 279 ? 7.296 18.641 63.415 1.00 58.32 598 ARG A CA 1
ATOM 1990 C C . ARG A 1 279 ? 7.320 19.096 64.870 1.00 56.27 598 ARG A C 1
ATOM 1991 O O . ARG A 1 279 ? 8.390 19.392 65.396 1.00 54.87 598 ARG A O 1
ATOM 1999 N N . PRO A 1 280 ? 6.136 19.183 65.516 1.00 55.39 599 PRO A N 1
ATOM 2000 C CA . PRO A 1 280 ? 6.016 19.648 66.900 1.00 52.99 599 PRO A CA 1
ATOM 2001 C C . PRO A 1 280 ? 7.181 19.231 67.800 1.00 52.30 599 PRO A C 1
ATOM 2002 O O . PRO A 1 280 ? 7.494 18.046 67.903 1.00 54.94 599 PRO A O 1
ATOM 2006 N N . ASN A 1 281 ? 7.820 20.220 68.420 1.00 52.69 600 ASN A N 1
ATOM 2007 C CA . ASN A 1 281 ? 8.944 20.014 69.345 1.00 55.72 600 ASN A CA 1
ATOM 2008 C C . ASN A 1 281 ? 10.222 19.387 68.753 1.00 53.16 600 ASN A C 1
ATOM 2009 O O . ASN A 1 281 ? 11.123 18.994 69.498 1.00 54.39 600 ASN A O 1
ATOM 2014 N N . SER A 1 282 ? 10.311 19.317 67.425 1.00 49.65 601 SER A N 1
ATOM 2015 C CA . SER A 1 282 ? 11.505 18.773 66.776 1.00 44.85 601 SER A CA 1
ATOM 2016 C C . SER A 1 282 ? 12.684 19.737 66.891 1.00 42.44 601 SER A C 1
ATOM 2017 O O . SER A 1 282 ? 12.510 20.952 66.741 1.00 41.99 601 SER A O 1
ATOM 2020 N N . ILE A 1 283 ? 13.865 19.185 67.182 1.00 38.51 602 ILE A N 1
ATOM 2021 C CA . ILE A 1 283 ? 15.129 19.935 67.190 1.00 35.91 602 ILE A CA 1
ATOM 2022 C C . ILE A 1 283 ? 15.330 20.657 65.853 1.00 35.28 602 ILE A C 1
ATOM 2023 O O . ILE A 1 283 ? 15.097 20.084 64.782 1.00 33.93 602 ILE A O 1
ATOM 2028 N N . GLN A 1 284 ? 15.748 21.917 65.916 1.00 33.92 603 GLN A N 1
ATOM 2029 C CA . GLN A 1 284 ? 15.905 22.720 64.703 1.00 31.81 603 GLN A CA 1
ATOM 2030 C C . GLN A 1 284 ? 17.351 22.751 64.219 1.00 32.70 603 GLN A C 1
ATOM 2031 O O . GLN A 1 284 ? 18.237 23.265 64.907 1.00 28.94 603 GLN A O 1
ATOM 2037 N N . ALA A 1 285 ? 17.585 22.210 63.026 1.00 31.49 604 ALA A N 1
ATOM 2038 C CA . ALA A 1 285 ? 18.888 22.339 62.372 1.00 29.50 604 ALA A CA 1
ATOM 2039 C C . ALA A 1 285 ? 19.328 23.802 62.378 1.00 26.90 604 ALA A C 1
ATOM 2040 O O . ALA A 1 285 ? 18.493 24.696 62.266 1.00 24.85 604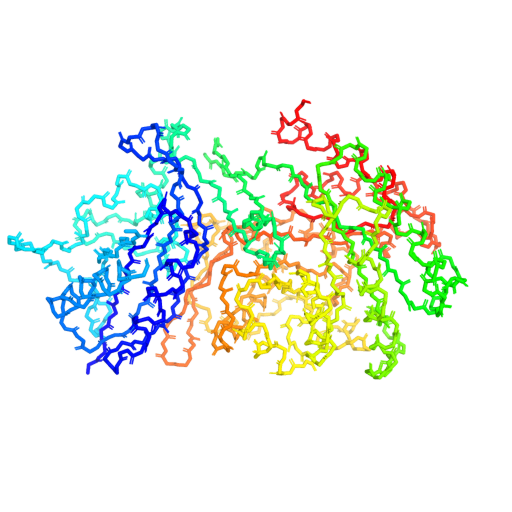 ALA A O 1
ATOM 2042 N N . SER A 1 286 ? 20.629 24.044 62.527 1.00 27.67 605 SER A N 1
ATOM 2043 C CA . SER A 1 286 ? 21.179 25.396 62.449 1.00 24.53 605 SER A CA 1
ATOM 2044 C C . SER A 1 286 ? 21.001 25.952 61.034 1.00 23.62 605 SER A C 1
ATOM 2045 O O . SER A 1 286 ? 20.769 25.189 60.094 1.00 19.82 605 SER A O 1
ATOM 2048 N N . GLU A 1 287 ? 21.114 27.271 60.883 1.00 21.50 606 GLU A N 1
ATOM 2049 C CA . GLU A 1 287 ? 20.964 27.901 59.569 1.00 26.16 606 GLU A CA 1
ATOM 2050 C C . GLU A 1 287 ? 22.019 27.362 58.605 1.00 25.00 606 GLU A C 1
ATOM 2051 O O . GLU A 1 287 ? 21.707 26.917 57.498 1.00 23.85 606 GLU A O 1
ATOM 2057 N N . GLU A 1 288 ? 23.267 27.403 59.053 1.00 27.61 607 GLU A N 1
ATOM 2058 C CA . GLU A 1 288 ? 24.404 26.877 58.307 1.00 27.45 607 GLU A CA 1
ATOM 2059 C C . GLU A 1 288 ? 24.161 25.427 57.887 1.00 25.61 607 GLU A C 1
ATOM 2060 O O . GLU A 1 288 ? 24.519 25.031 56.778 1.00 28.61 607 GLU A O 1
ATOM 2070 N N . GLU A 1 289 ? 23.526 24.658 58.770 1.00 24.31 608 GLU A N 1
ATOM 2071 C CA . GLU A 1 289 ? 23.181 23.267 58.491 1.00 23.18 608 GLU A CA 1
ATOM 2072 C C . GLU A 1 289 ? 22.038 23.158 57.476 1.00 26.52 608 GLU A C 1
ATOM 2073 O O . GLU A 1 289 ? 22.095 22.325 56.570 1.00 29.18 608 GLU A O 1
ATOM 2079 N N . GLU A 1 290 ? 21.009 23.996 57.630 1.00 26.36 609 GLU A N 1
ATOM 2080 C CA . GLU A 1 290 ? 19.894 24.041 56.686 1.00 23.89 609 GLU A CA 1
ATOM 2081 C C . GLU A 1 290 ? 20.363 24.438 55.276 1.00 24.04 609 GLU A C 1
ATOM 2082 O O . GLU A 1 290 ? 19.939 23.837 54.284 1.00 25.39 609 GLU A O 1
ATOM 2088 N N . ILE A 1 291 ? 21.225 25.454 55.195 1.00 25.97 610 ILE A N 1
ATOM 2089 C CA . ILE A 1 291 ? 21.787 25.904 53.917 1.00 26.10 610 ILE A CA 1
ATOM 2090 C C . ILE A 1 291 ? 22.506 24.750 53.218 1.00 24.36 610 ILE A C 1
ATOM 2091 O O . ILE A 1 291 ? 22.258 24.472 52.047 1.00 26.55 610 ILE A O 1
ATOM 2096 N N . ARG A 1 292 ? 23.376 24.071 53.958 1.00 23.58 611 ARG A N 1
ATOM 2097 C CA . ARG A 1 292 ? 24.128 22.927 53.445 1.00 27.95 611 ARG A CA 1
ATOM 2098 C C . ARG A 1 292 ? 23.213 21.814 52.904 1.00 23.19 611 ARG A C 1
ATOM 2099 O O . ARG A 1 292 ? 23.492 21.219 51.865 1.00 23.99 611 ARG A O 1
ATOM 2107 N N . ARG A 1 293 ? 22.114 21.557 53.606 1.00 22.56 612 ARG A N 1
ATOM 2108 C CA . ARG A 1 293 ? 21.132 20.552 53.185 1.00 23.33 612 ARG A CA 1
ATOM 2109 C C . ARG A 1 293 ? 20.338 20.950 51.937 1.00 24.63 612 ARG A C 1
ATOM 2110 O O . ARG A 1 293 ? 20.179 20.144 51.022 1.00 31.88 612 ARG A O 1
ATOM 2118 N N . SER A 1 294 ? 19.861 22.191 51.892 1.00 20.02 613 SER A N 1
ATOM 2119 C CA . SER A 1 294 ? 18.926 22.620 50.847 1.00 23.52 613 SER A CA 1
ATOM 2120 C C . SER A 1 294 ? 19.551 23.207 49.580 1.00 23.24 613 SER A C 1
ATOM 2121 O O . SER A 1 294 ? 19.202 22.813 48.468 1.00 24.73 613 SER A O 1
ATOM 2124 N N . ILE A 1 295 ? 20.462 24.158 49.754 1.00 23.53 614 ILE A N 1
ATOM 2125 C CA . ILE A 1 295 ? 20.947 24.995 48.647 1.00 23.17 614 ILE A CA 1
ATOM 2126 C C . ILE A 1 295 ? 21.713 24.229 47.543 1.00 23.56 614 ILE A C 1
ATOM 2127 O O . ILE A 1 295 ? 21.391 24.387 46.364 1.00 24.25 614 ILE A O 1
ATOM 2132 N N . PRO A 1 296 ? 22.722 23.406 47.910 1.00 19.97 615 PRO A N 1
ATOM 2133 C CA . PRO A 1 296 ? 23.379 22.613 46.857 1.00 20.94 615 PRO A CA 1
ATOM 2134 C C . PRO A 1 296 ? 22.423 21.685 46.094 1.00 20.87 615 PRO A C 1
ATOM 2135 O O . PRO A 1 296 ? 22.591 21.485 44.896 1.00 25.08 615 PRO A O 1
ATOM 2139 N N . LEU A 1 297 ? 21.423 21.141 46.780 1.00 22.50 616 LEU A N 1
ATOM 2140 C CA . LEU A 1 297 ? 20.427 20.280 46.145 1.00 24.25 616 LEU A CA 1
ATOM 2141 C C . LEU A 1 297 ? 19.533 21.043 45.160 1.00 26.39 616 LEU A C 1
ATOM 2142 O O . LEU A 1 297 ? 19.229 20.534 44.083 1.00 27.75 616 LEU A O 1
ATOM 2147 N N . ILE A 1 298 ? 19.122 22.256 45.527 1.00 25.64 617 ILE A N 1
ATOM 2148 C CA . ILE A 1 298 ? 18.340 23.104 44.621 1.00 23.26 617 ILE A CA 1
ATOM 2149 C C . ILE A 1 298 ? 19.175 23.480 43.389 1.00 23.51 617 ILE A C 1
ATOM 2150 O O . ILE A 1 298 ? 18.684 23.427 42.262 1.00 23.16 617 ILE A O 1
ATOM 2155 N N . LYS A 1 299 ? 20.441 23.825 43.613 1.00 21.76 618 LYS A N 1
ATOM 2156 C CA . LYS A 1 299 ? 21.366 24.107 42.520 1.00 26.24 618 LYS A CA 1
ATOM 2157 C C . LYS A 1 299 ? 21.467 22.911 41.565 1.00 25.99 618 LYS A C 1
ATOM 2158 O O . LYS A 1 299 ? 21.351 23.072 40.352 1.00 26.04 618 LYS A O 1
ATOM 2164 N N . ALA A 1 300 ? 21.644 21.718 42.130 1.00 24.08 619 ALA A N 1
ATOM 2165 C CA . ALA A 1 300 ? 21.770 20.479 41.355 1.00 24.82 619 ALA A CA 1
ATOM 2166 C C . ALA A 1 300 ? 20.517 20.102 40.557 1.00 24.32 619 ALA A C 1
ATOM 2167 O O . ALA A 1 300 ? 20.637 19.595 39.443 1.00 25.75 619 ALA A O 1
ATOM 2169 N N . ILE A 1 301 ? 19.330 20.329 41.127 1.00 22.54 620 ILE A N 1
ATOM 2170 C CA . ILE A 1 301 ? 18.065 20.080 40.413 1.00 24.92 620 ILE A CA 1
ATOM 2171 C C . ILE A 1 301 ? 17.943 21.029 39.215 1.00 26.99 620 ILE A C 1
ATOM 2172 O O . ILE A 1 301 ? 17.693 20.608 38.081 1.00 25.21 620 ILE A O 1
ATOM 2177 N N . ARG A 1 302 ? 18.128 22.313 39.499 1.00 28.61 621 ARG A N 1
ATOM 2178 C CA . ARG A 1 302 ? 18.029 23.385 38.520 1.00 29.07 621 ARG A CA 1
ATOM 2179 C C . ARG A 1 302 ? 19.032 23.225 37.367 1.00 31.32 621 ARG A C 1
ATOM 2180 O O . ARG A 1 302 ? 18.746 23.626 36.238 1.00 35.77 621 ARG A O 1
ATOM 2188 N N . GLU A 1 303 ? 20.184 22.616 37.651 1.00 31.16 622 GLU A N 1
ATOM 2189 C CA . GLU A 1 303 ? 21.237 22.393 36.651 1.00 35.18 622 GLU A CA 1
ATOM 2190 C C . GLU A 1 303 ? 21.110 21.071 35.886 1.00 33.00 622 GLU A C 1
ATOM 2191 O O . GLU A 1 303 ? 21.813 20.860 34.897 1.00 26.89 622 GLU A O 1
ATOM 2197 N N . SER A 1 304 ? 20.225 20.190 36.348 1.00 32.60 623 SER A N 1
ATOM 2198 C CA . SER A 1 304 ? 20.083 18.845 35.789 1.00 32.35 623 SER A CA 1
ATOM 2199 C C . SER A 1 304 ? 19.578 18.844 34.349 1.00 34.26 623 SER A C 1
ATOM 2200 O O . SER A 1 304 ? 18.612 19.536 34.015 1.00 34.78 623 SER A O 1
ATOM 2203 N N . THR A 1 305 ? 20.242 18.057 33.507 1.00 36.95 624 THR A N 1
ATOM 2204 C CA . THR A 1 305 ? 19.805 17.843 32.126 1.00 40.19 624 THR A CA 1
ATOM 2205 C C . THR A 1 305 ? 18.941 16.586 32.000 1.00 40.40 624 THR A C 1
ATOM 2206 O O . THR A 1 305 ? 18.395 16.293 30.935 1.00 41.01 624 THR A O 1
ATOM 2210 N N . GLU A 1 306 ? 18.816 15.852 33.099 1.00 42.46 625 GLU A N 1
ATOM 2211 C CA . GLU A 1 306 ? 17.956 14.677 33.145 1.00 46.23 625 GLU A CA 1
ATOM 2212 C C . GLU A 1 306 ? 16.497 15.062 33.394 1.00 43.98 625 GLU A C 1
ATOM 2213 O O . GLU A 1 306 ? 15.603 14.230 33.254 1.00 45.81 625 GLU A O 1
ATOM 2219 N N . LEU A 1 307 ? 16.266 16.326 33.748 1.00 42.65 626 LEU A N 1
ATOM 2220 C CA . LEU A 1 307 ? 14.926 16.838 34.053 1.00 40.96 626 LEU A CA 1
ATOM 2221 C C . LEU A 1 307 ? 14.370 17.756 32.977 1.00 38.40 626 LEU A C 1
ATOM 2222 O O . LEU A 1 307 ? 15.103 18.591 32.449 1.00 43.98 626 LEU A O 1
ATOM 2227 N N . PRO A 1 308 ? 13.059 17.636 32.682 1.00 38.92 627 PRO A N 1
ATOM 2228 C CA . PRO A 1 308 ? 12.388 18.599 31.805 1.00 36.28 627 PRO A CA 1
ATOM 2229 C C . PRO A 1 308 ? 12.178 19.902 32.569 1.00 36.11 627 PRO A C 1
ATOM 2230 O O . PRO A 1 308 ? 11.166 20.068 33.248 1.00 38.74 627 PRO A O 1
ATOM 2234 N N . GLN A 1 309 ? 13.146 20.808 32.467 1.00 34.92 628 GLN A N 1
ATOM 2235 C CA . GLN A 1 309 ? 13.208 21.983 33.337 1.00 32.07 628 GLN A CA 1
ATOM 2236 C C . GLN A 1 309 ? 11.959 22.875 33.269 1.00 31.63 628 GLN A C 1
ATOM 2237 O O . GLN A 1 309 ? 11.558 23.477 34.274 1.00 27.75 628 GLN A O 1
ATOM 2243 N N . ASP A 1 310 ? 11.337 22.926 32.094 1.00 29.02 629 ASP A N 1
ATOM 2244 C CA . ASP A 1 310 ? 10.151 23.756 31.859 1.00 33.78 629 ASP A CA 1
ATOM 2245 C C . ASP A 1 310 ? 8.884 23.276 32.579 1.00 29.95 629 ASP A C 1
ATOM 2246 O O . ASP A 1 310 ? 7.949 24.055 32.773 1.00 27.94 629 ASP A O 1
ATOM 2251 N N . LYS A 1 311 ? 8.850 22.006 32.970 1.00 23.46 630 LYS A N 1
ATOM 2252 C CA . LYS A 1 311 ? 7.682 21.454 33.656 1.00 27.14 630 LYS A CA 1
ATOM 2253 C C . LYS A 1 311 ? 7.937 21.304 35.153 1.00 23.23 630 LYS A C 1
ATOM 2254 O O . LYS A 1 311 ? 7.082 20.811 35.882 1.00 29.32 630 LYS A O 1
ATOM 2260 N N . VAL A 1 312 ? 9.116 21.731 35.604 1.00 24.24 631 VAL A N 1
ATOM 2261 C CA . VAL A 1 312 ? 9.538 21.565 36.999 1.00 21.03 631 VAL A CA 1
ATOM 2262 C C . VAL A 1 312 ? 9.732 22.908 37.710 1.00 23.85 631 VAL A C 1
ATOM 2263 O O . VAL A 1 312 ? 10.554 23.737 37.305 1.00 22.78 631 VAL A O 1
ATOM 2267 N N . ILE A 1 313 ? 8.969 23.105 38.780 1.00 24.25 632 ILE A N 1
ATOM 2268 C CA . ILE A 1 313 ? 9.002 24.340 39.557 1.00 21.56 632 ILE A CA 1
ATOM 2269 C C . ILE A 1 313 ? 9.657 24.053 40.910 1.00 22.43 632 ILE A C 1
ATOM 2270 O O . ILE A 1 313 ? 9.381 23.028 41.535 1.00 19.43 632 ILE A O 1
ATOM 2275 N N . LEU A 1 314 ? 10.538 24.941 41.357 1.00 21.17 633 LEU A N 1
ATOM 2276 C CA . LEU A 1 314 ? 11.282 24.678 42.586 1.00 22.62 633 LEU A CA 1
ATOM 2277 C C . LEU A 1 314 ? 10.814 25.517 43.775 1.00 22.59 633 LEU A C 1
ATOM 2278 O O . LEU A 1 314 ? 10.676 26.733 43.686 1.00 21.10 633 LEU A O 1
ATOM 2283 N N . SER A 1 315 ? 10.582 24.843 44.891 1.00 20.31 634 SER A N 1
ATOM 2284 C CA . SER A 1 315 ? 10.182 25.488 46.128 1.00 17.15 634 SER A CA 1
ATOM 2285 C C . SER A 1 315 ? 11.193 25.131 47.218 1.00 19.62 634 SER A C 1
ATOM 2286 O O . SER A 1 315 ? 11.807 24.064 47.181 1.00 16.03 634 SER A O 1
ATOM 2289 N N . ILE A 1 316 ? 11.390 26.028 48.173 1.00 18.61 635 ILE A N 1
ATOM 2290 C CA . ILE A 1 316 ? 12.148 25.667 49.367 1.00 20.82 635 ILE A CA 1
ATOM 2291 C C . ILE A 1 316 ? 11.295 25.904 50.612 1.00 22.13 635 ILE A C 1
ATOM 2292 O O . ILE A 1 316 ? 10.703 26.978 50.767 1.00 23.20 635 ILE A O 1
ATOM 2297 N N . ASP A 1 317 ? 11.230 24.896 51.479 1.00 20.59 636 ASP A N 1
ATOM 2298 C CA . ASP A 1 317 ? 10.538 25.011 52.758 1.00 26.83 636 ASP A CA 1
ATOM 2299 C C . ASP A 1 317 ? 11.535 25.611 53.740 1.00 23.83 636 ASP A C 1
ATOM 2300 O O . ASP A 1 317 ? 12.458 24.931 54.189 1.00 21.42 636 ASP A O 1
ATOM 2305 N N . THR A 1 318 ? 11.383 26.904 54.024 1.00 23.54 637 THR A N 1
ATOM 2306 C CA . THR A 1 318 ? 12.236 27.588 54.997 1.00 20.12 637 THR A CA 1
ATOM 2307 C C . THR A 1 318 ? 11.528 28.769 55.661 1.00 22.57 637 THR A C 1
ATOM 2308 O O . THR A 1 318 ? 10.723 29.457 55.034 1.00 22.27 637 THR A O 1
ATOM 2312 N N . TYR A 1 319 ? 11.845 29.000 56.933 1.00 22.79 638 TYR A N 1
ATOM 2313 C CA . TYR A 1 319 ? 11.377 30.187 57.632 1.00 22.32 638 TYR A CA 1
ATOM 2314 C C . TYR A 1 319 ? 12.510 31.203 57.829 1.00 22.81 638 TYR A C 1
ATOM 2315 O O . TYR A 1 319 ? 12.312 32.248 58.449 1.00 25.62 638 TYR A O 1
ATOM 2324 N N . ARG A 1 320 ? 13.681 30.902 57.268 1.00 20.84 639 ARG A N 1
ATOM 2325 C CA . ARG A 1 320 ? 14.870 31.734 57.458 1.00 20.01 639 ARG A CA 1
ATOM 2326 C C . ARG A 1 320 ? 15.144 32.582 56.236 1.00 22.81 639 ARG A C 1
ATOM 2327 O O . ARG A 1 320 ? 15.271 32.065 55.114 1.00 24.28 639 ARG A O 1
ATOM 2335 N N . SER A 1 321 ? 15.228 33.890 56.462 1.00 21.24 640 SER A N 1
ATOM 2336 C CA . SER A 1 321 ? 15.376 34.858 55.388 1.00 21.19 640 SER A CA 1
ATOM 2337 C C . SER A 1 321 ? 16.672 34.636 54.604 1.00 25.53 640 SER A C 1
ATOM 2338 O O . SER A 1 321 ? 16.688 34.765 53.387 1.00 27.41 640 SER A O 1
ATOM 2341 N N . ASN A 1 322 ? 17.751 34.307 55.309 1.00 22.81 641 ASN A N 1
ATOM 2342 C CA . ASN A 1 322 ? 19.051 34.113 54.669 1.00 25.07 641 ASN A CA 1
ATOM 2343 C C . ASN A 1 322 ? 19.108 32.852 53.798 1.00 21.91 641 ASN A C 1
ATOM 2344 O O . ASN A 1 322 ? 19.730 32.850 52.730 1.00 19.91 641 ASN A O 1
ATOM 2349 N N . VAL A 1 323 ? 18.456 31.788 54.262 1.00 18.39 642 VAL A N 1
ATOM 2350 C CA . VAL A 1 323 ? 18.279 30.574 53.463 1.00 20.08 642 VAL A CA 1
ATOM 2351 C C . VAL A 1 323 ? 17.451 30.865 52.196 1.00 23.15 642 VAL A C 1
ATOM 2352 O O . VAL A 1 323 ? 17.813 30.421 51.102 1.00 25.42 642 VAL A O 1
ATOM 2356 N N . ALA A 1 324 ? 16.355 31.612 52.348 1.00 17.91 643 ALA A N 1
ATOM 2357 C CA . ALA A 1 324 ? 15.531 32.024 51.209 1.00 22.09 643 ALA A CA 1
ATOM 2358 C C . ALA A 1 324 ? 16.381 32.764 50.167 1.00 22.78 643 ALA A C 1
ATOM 2359 O O . ALA A 1 324 ? 16.366 32.416 48.985 1.00 25.03 643 ALA A O 1
ATOM 2361 N N . LYS A 1 325 ? 17.143 33.749 50.637 1.00 20.27 644 LYS A N 1
ATOM 2362 C CA . LYS A 1 325 ? 18.073 34.533 49.837 1.00 27.04 644 LYS A CA 1
ATOM 2363 C C . LYS A 1 325 ? 19.101 33.677 49.067 1.00 25.56 644 LYS A C 1
ATOM 2364 O O . LYS A 1 325 ? 19.361 33.927 47.886 1.00 23.02 644 LYS A O 1
ATOM 2370 N N . GLU A 1 326 ? 19.687 32.685 49.741 1.00 22.64 645 GLU A N 1
ATOM 2371 C CA . GLU A 1 326 ? 20.587 31.736 49.092 1.00 21.41 645 GLU A CA 1
ATOM 2372 C C . GLU A 1 326 ? 19.876 30.861 48.050 1.00 22.57 645 GLU A C 1
ATOM 2373 O O . GLU A 1 326 ? 20.415 30.615 46.967 1.00 24.27 645 GLU A O 1
ATOM 2379 N N . ALA A 1 327 ? 18.672 30.397 48.382 1.00 19.76 646 ALA A N 1
ATOM 2380 C CA . ALA A 1 327 ? 17.847 29.604 47.462 1.00 20.10 646 ALA A CA 1
ATOM 2381 C C . ALA A 1 327 ? 17.500 30.362 46.179 1.00 18.17 646 ALA A C 1
ATOM 2382 O O . ALA A 1 327 ? 17.536 29.794 45.086 1.00 20.84 646 ALA A O 1
ATOM 2384 N N . ILE A 1 328 ? 17.160 31.640 46.326 1.00 19.28 647 ILE A N 1
ATOM 2385 C CA . ILE A 1 328 ? 16.821 32.511 45.199 1.00 20.63 647 ILE A CA 1
ATOM 2386 C C . ILE A 1 328 ? 18.002 32.623 44.218 1.00 20.70 647 ILE A C 1
ATOM 2387 O O . ILE A 1 328 ? 17.816 32.627 42.995 1.00 20.61 647 ILE A O 1
ATOM 2392 N N . LYS A 1 329 ? 19.212 32.669 44.761 1.00 17.29 648 LYS A N 1
ATOM 2393 C CA . LYS A 1 329 ? 20.417 32.779 43.942 1.00 26.43 648 LYS A CA 1
ATOM 2394 C C . LYS A 1 329 ? 20.654 31.543 43.084 1.00 25.88 648 LYS A C 1
ATOM 2395 O O . LYS A 1 329 ? 21.206 31.655 41.992 1.00 26.71 648 LYS A O 1
ATOM 2401 N N . VAL A 1 330 ? 20.244 30.371 43.571 1.00 24.27 649 VAL A N 1
ATOM 2402 C CA . VAL A 1 330 ? 20.485 29.133 42.828 1.00 23.51 649 VAL A CA 1
ATOM 2403 C C . VAL A 1 330 ? 19.287 28.713 41.983 1.00 23.80 649 VAL A C 1
ATOM 2404 O O . VAL A 1 330 ? 19.294 27.632 41.388 1.00 24.31 649 VAL A O 1
ATOM 2408 N N . GLY A 1 331 ? 18.271 29.574 41.931 1.00 20.13 650 GLY A N 1
ATOM 2409 C CA . GLY A 1 331 ? 17.173 29.423 40.982 1.00 19.09 650 GLY A CA 1
ATOM 2410 C C . GLY A 1 331 ? 15.869 28.849 41.513 1.00 22.52 650 GLY A C 1
ATOM 2411 O O . GLY A 1 331 ? 15.099 28.262 40.749 1.00 22.09 650 GLY A O 1
ATOM 2412 N N . VAL A 1 332 ? 15.611 29.021 42.810 1.00 23.22 651 VAL A N 1
ATOM 2413 C CA . VAL A 1 332 ? 14.337 28.610 43.401 1.00 21.90 651 VAL A CA 1
ATOM 2414 C C . VAL A 1 332 ? 13.234 29.558 42.908 1.00 21.60 651 VAL A C 1
ATOM 2415 O O . VAL A 1 332 ? 13.512 30.717 42.558 1.00 23.35 651 VAL A O 1
ATOM 2419 N N . ASP A 1 333 ? 12.002 29.053 42.859 1.00 14.59 652 ASP A N 1
ATOM 2420 C CA . ASP A 1 333 ? 10.849 29.804 42.340 1.00 17.22 652 ASP A CA 1
ATOM 2421 C C . ASP A 1 333 ? 9.907 30.217 43.452 1.00 17.16 652 ASP A C 1
ATOM 2422 O O . ASP A 1 333 ? 9.263 31.262 43.359 1.00 20.35 652 ASP A O 1
ATOM 2427 N N . ILE A 1 334 ? 9.813 29.374 44.485 1.00 18.16 653 ILE A N 1
ATOM 2428 C CA . ILE A 1 334 ? 8.849 29.542 45.579 1.00 18.42 653 ILE A CA 1
ATOM 2429 C C . ILE A 1 334 ? 9.508 29.445 46.967 1.00 20.73 653 ILE A C 1
ATOM 2430 O O . ILE A 1 334 ? 10.266 28.514 47.247 1.00 19.33 653 ILE A O 1
ATOM 2435 N N . ILE A 1 335 ? 9.226 30.416 47.832 1.00 23.14 654 ILE A N 1
ATOM 2436 C CA . ILE A 1 335 ? 9.630 30.319 49.239 1.00 20.16 654 ILE A CA 1
ATOM 2437 C C . ILE A 1 335 ? 8.423 29.870 50.064 1.00 20.74 654 ILE A C 1
ATOM 2438 O O . ILE A 1 335 ? 7.396 30.569 50.115 1.00 20.95 654 ILE A O 1
ATOM 2443 N N . ASN A 1 336 ? 8.544 28.705 50.695 1.00 20.76 655 ASN A N 1
ATOM 2444 C CA . ASN A 1 336 ? 7.447 28.139 51.478 1.00 19.82 655 ASN A CA 1
ATOM 2445 C C . ASN A 1 336 ? 7.755 28.278 52.963 1.00 22.92 655 ASN A C 1
ATOM 2446 O O . ASN A 1 336 ? 8.548 27.511 53.527 1.00 18.45 655 ASN A O 1
ATOM 2451 N N . ASP A 1 337 ? 7.133 29.277 53.582 1.00 22.14 656 ASP A N 1
ATOM 2452 C CA . ASP A 1 337 ? 7.441 29.668 54.963 1.00 23.98 656 ASP A CA 1
ATOM 2453 C C . ASP A 1 337 ? 6.284 29.293 55.893 1.00 25.85 656 ASP A C 1
ATOM 2454 O O . ASP A 1 337 ? 5.255 29.985 55.938 1.00 25.35 656 ASP A O 1
ATOM 2459 N N . ILE A 1 338 ? 6.463 28.209 56.642 1.00 21.04 657 ILE A N 1
ATOM 2460 C CA . ILE A 1 338 ? 5.411 27.719 57.537 1.00 26.00 657 ILE A CA 1
ATOM 2461 C C . ILE A 1 338 ? 5.065 28.683 58.680 1.00 25.52 657 ILE A C 1
ATOM 2462 O O . ILE A 1 338 ? 4.061 28.507 59.355 1.00 29.88 657 ILE A O 1
ATOM 2467 N N . SER A 1 339 ? 5.878 29.718 58.867 1.00 22.46 658 SER A N 1
ATOM 2468 C CA . SER A 1 339 ? 5.621 30.697 59.916 1.00 22.97 658 SER A CA 1
ATOM 2469 C C . SER A 1 339 ? 4.993 31.998 59.410 1.00 21.98 658 SER A C 1
ATOM 2470 O O . SER A 1 339 ? 4.604 32.847 60.210 1.00 26.74 658 SER A O 1
ATOM 2473 N N . GLY A 1 340 ? 4.905 32.157 58.093 1.00 19.14 659 GLY A N 1
ATOM 2474 C CA . GLY A 1 340 ? 4.341 33.373 57.497 1.00 17.77 659 GLY A CA 1
ATOM 2475 C C . GLY A 1 340 ? 5.061 34.611 57.986 1.00 17.37 659 GLY A C 1
ATOM 2476 O O . GLY A 1 340 ? 4.426 35.612 58.324 1.00 20.01 659 GLY A O 1
ATOM 2477 N N . GLY A 1 341 ? 6.392 34.524 58.056 1.00 21.30 660 GLY A N 1
ATOM 2478 C CA . GLY A 1 341 ? 7.243 35.638 58.486 1.00 19.26 660 GLY A CA 1
ATOM 2479 C C . GLY A 1 341 ? 7.455 35.793 59.985 1.00 18.07 660 GLY A C 1
ATOM 2480 O O . GLY A 1 341 ? 8.231 36.641 60.405 1.00 21.63 660 GLY A O 1
ATOM 2481 N N . LEU A 1 342 ? 6.789 34.972 60.794 1.00 20.44 661 LEU A N 1
ATOM 2482 C CA . LEU A 1 342 ? 6.852 35.111 62.260 1.00 19.53 661 LEU A CA 1
ATOM 2483 C C . LEU A 1 342 ? 8.200 34.769 62.876 1.00 23.72 661 LEU A C 1
ATOM 2484 O O . LEU A 1 342 ? 8.523 35.276 63.957 1.00 22.25 661 LEU A O 1
ATOM 2489 N N . PHE A 1 343 ? 8.975 33.901 62.221 1.00 24.50 662 PHE A N 1
ATOM 2490 C CA . PHE A 1 343 ? 10.226 33.411 62.832 1.00 26.26 662 PHE A CA 1
ATOM 2491 C C . PHE A 1 343 ? 11.414 34.269 62.428 1.00 25.40 662 PHE A C 1
ATOM 2492 O O . PHE A 1 343 ? 12.418 34.316 63.127 1.00 28.02 662 PHE A O 1
ATOM 2500 N N . ASP A 1 344 ? 11.296 34.941 61.292 1.00 26.29 663 ASP A N 1
ATOM 2501 C CA . ASP A 1 344 ? 12.350 35.822 60.811 1.00 25.68 663 ASP A CA 1
ATOM 2502 C C . ASP A 1 344 ? 11.731 37.127 60.309 1.00 26.56 663 ASP A C 1
ATOM 2503 O O . ASP A 1 344 ? 11.034 37.151 59.290 1.00 25.71 663 ASP A O 1
ATOM 2508 N N . SER A 1 345 ? 12.004 38.205 61.036 1.00 26.05 664 SER A N 1
ATOM 2509 C CA . SER A 1 345 ? 11.495 39.537 60.716 1.00 29.34 664 SER A CA 1
ATOM 2510 C C . SER A 1 345 ? 12.108 40.151 59.448 1.00 28.77 664 SER A C 1
ATOM 2511 O O . SER A 1 345 ? 11.667 41.209 58.995 1.00 28.48 664 SER A O 1
ATOM 2514 N N . ASN A 1 346 ? 13.113 39.487 58.881 1.00 26.21 665 ASN A N 1
ATOM 2515 C CA . ASN A 1 346 ? 13.751 39.940 57.649 1.00 22.74 665 ASN A CA 1
ATOM 2516 C C . ASN A 1 346 ? 13.242 39.154 56.423 1.00 24.16 665 ASN A C 1
ATOM 2517 O O . ASN A 1 346 ? 13.580 39.476 55.282 1.00 24.82 665 ASN A O 1
ATOM 2525 N N . MET A 1 347 ? 12.411 38.139 56.659 1.00 20.01 666 MET A N 1
ATOM 2526 C CA . MET A 1 347 ? 11.848 37.338 55.565 1.00 19.97 666 MET A CA 1
ATOM 2527 C C . MET A 1 347 ? 11.092 38.192 54.545 1.00 21.03 666 MET A C 1
ATOM 2528 O O . MET A 1 347 ? 11.337 38.085 53.340 1.00 23.38 666 MET A O 1
ATOM 2533 N N . PHE A 1 348 ? 10.185 39.038 55.032 1.00 19.41 667 PHE A N 1
ATOM 2534 C CA . PHE A 1 348 ? 9.385 39.904 54.159 1.00 17.34 667 PHE A CA 1
ATOM 2535 C C . PHE A 1 348 ? 10.258 40.816 53.313 1.00 20.43 667 PHE A C 1
ATOM 2536 O O . PHE A 1 348 ? 9.965 41.019 52.136 1.00 20.91 667 PHE A O 1
ATOM 2544 N N . ALA A 1 349 ? 11.328 41.357 53.906 1.00 18.45 668 ALA A N 1
ATOM 2545 C CA . ALA A 1 349 ? 12.259 42.212 53.161 1.00 23.40 668 ALA A CA 1
ATOM 2546 C C . ALA A 1 349 ? 12.914 41.474 51.986 1.00 22.02 668 ALA A C 1
ATOM 2547 O O . ALA A 1 349 ? 13.059 42.044 50.906 1.00 26.19 668 ALA A O 1
ATOM 2549 N N . VAL A 1 350 ? 13.264 40.204 52.194 1.00 19.37 669 VAL A N 1
ATOM 2550 C CA . VAL A 1 350 ? 13.800 39.340 51.129 1.00 18.82 669 VAL A CA 1
ATOM 2551 C C . VAL A 1 350 ? 12.798 39.150 49.983 1.00 20.88 669 VAL A C 1
ATOM 2552 O O . VAL A 1 350 ? 13.132 39.347 48.809 1.00 21.54 669 VAL A O 1
ATOM 2556 N N . ILE A 1 351 ? 11.560 38.807 50.331 1.00 19.02 670 ILE A N 1
ATOM 2557 C CA . ILE A 1 351 ? 10.508 38.612 49.343 1.00 15.55 670 ILE A CA 1
ATOM 2558 C C . ILE A 1 351 ? 10.228 39.898 48.566 1.00 19.59 670 ILE A C 1
ATOM 2559 O O . ILE A 1 351 ? 10.054 39.873 47.338 1.00 25.76 670 ILE A O 1
ATOM 2564 N N . ALA A 1 352 ? 10.194 41.015 49.283 1.00 19.93 671 ALA A N 1
ATOM 2565 C CA . ALA A 1 352 ? 9.950 42.326 48.685 1.00 20.17 671 ALA A CA 1
ATOM 2566 C C . ALA A 1 352 ? 11.009 42.681 47.623 1.00 20.03 671 ALA A C 1
ATOM 2567 O O . ALA A 1 352 ? 10.691 43.287 46.618 1.00 19.59 671 ALA A O 1
ATOM 2569 N N . GLU A 1 353 ? 12.261 42.289 47.853 1.00 21.04 672 GLU A N 1
ATOM 2570 C CA . GLU A 1 353 ? 13.362 42.541 46.915 1.00 25.44 672 GLU A CA 1
ATOM 2571 C C . GLU A 1 353 ? 13.302 41.681 45.646 1.00 24.08 672 GLU A C 1
ATOM 2572 O O . GLU A 1 353 ? 14.102 41.868 44.731 1.00 21.11 672 GLU A O 1
ATOM 2578 N N . ASN A 1 354 ? 12.352 40.748 45.595 1.00 20.64 673 ASN A N 1
ATOM 2579 C CA . ASN A 1 354 ? 12.281 39.747 44.536 1.00 17.44 673 ASN A CA 1
ATOM 2580 C C . ASN A 1 354 ? 10.857 39.595 44.018 1.00 21.41 673 ASN A C 1
ATOM 2581 O O . ASN A 1 354 ? 10.188 38.604 44.321 1.00 21.53 673 ASN A O 1
ATOM 2586 N N . PRO A 1 355 ? 10.371 40.603 43.262 1.00 18.57 674 PRO A N 1
ATOM 2587 C CA . PRO A 1 355 ? 8.974 40.643 42.809 1.00 19.42 674 PRO A CA 1
ATOM 2588 C C . PRO A 1 355 ? 8.498 39.452 41.958 1.00 19.34 674 PRO A C 1
ATOM 2589 O O . PRO A 1 355 ? 7.292 39.268 41.802 1.00 21.83 674 PRO A O 1
ATOM 2593 N N . GLU A 1 356 ? 9.417 38.655 41.416 1.00 22.39 675 GLU A N 1
ATOM 2594 C CA . GLU A 1 356 ? 9.007 37.470 40.657 1.00 21.85 675 GLU A CA 1
ATOM 2595 C C . GLU A 1 356 ? 9.115 36.168 41.457 1.00 22.23 675 GLU A C 1
ATOM 2596 O O . GLU A 1 356 ? 8.842 35.094 40.929 1.00 26.55 675 GLU A O 1
ATOM 2602 N N . ILE A 1 357 ? 9.491 36.263 42.730 1.00 20.37 676 ILE A N 1
ATOM 2603 C CA . ILE A 1 357 ? 9.432 35.097 43.608 1.00 22.45 676 ILE A CA 1
ATOM 2604 C C . ILE A 1 357 ? 8.022 34.918 44.184 1.00 22.46 676 ILE A C 1
ATOM 2605 O O . ILE A 1 357 ? 7.326 35.894 44.492 1.00 19.84 676 ILE A O 1
ATOM 2610 N N . CYS A 1 358 ? 7.600 33.664 44.304 1.00 24.71 677 CYS A N 1
ATOM 2611 C CA . CYS A 1 358 ? 6.317 33.347 44.915 1.00 20.46 677 CYS A CA 1
ATOM 2612 C C . CYS A 1 358 ? 6.547 33.002 46.377 1.00 23.16 677 CYS A C 1
ATOM 2613 O O . CYS A 1 358 ? 7.501 32.293 46.711 1.00 21.49 677 CYS A O 1
ATOM 2616 N N . TYR A 1 359 ? 5.663 33.499 47.242 1.00 22.69 678 TYR A N 1
ATOM 2617 C CA . TYR A 1 359 ? 5.793 33.321 48.688 1.00 23.18 678 TYR A CA 1
ATOM 2618 C C . TYR A 1 359 ? 4.556 32.645 49.255 1.00 25.33 678 TYR A C 1
ATOM 2619 O O . TYR A 1 359 ? 3.430 33.088 49.006 1.00 25.40 678 TYR A O 1
ATOM 2628 N N . ILE A 1 360 ? 4.761 31.565 50.002 1.00 23.35 679 ILE A N 1
ATOM 2629 C CA . ILE A 1 360 ? 3.633 30.902 50.654 1.00 22.97 679 ILE A CA 1
ATOM 2630 C C . ILE A 1 360 ? 3.554 31.392 52.083 1.00 21.73 679 ILE A C 1
ATOM 2631 O O . ILE A 1 360 ? 4.473 31.205 52.874 1.00 22.39 679 ILE A O 1
ATOM 2636 N N . LEU A 1 361 ? 2.467 32.101 52.364 1.00 22.62 680 LEU A N 1
ATOM 2637 C CA . LEU A 1 361 ? 2.194 32.645 53.681 1.00 20.87 680 LEU A CA 1
ATOM 2638 C C . LEU A 1 361 ? 1.327 31.607 54.400 1.00 23.19 680 LEU A C 1
ATOM 2639 O O . LEU A 1 361 ? 0.134 31.428 54.092 1.00 21.22 680 LEU A O 1
ATOM 2644 N N . SER A 1 362 ? 1.939 30.900 55.334 1.00 19.08 681 SER A N 1
ATOM 2645 C CA . SER A 1 362 ? 1.236 29.851 56.042 1.00 22.01 681 SER A CA 1
ATOM 2646 C C . SER A 1 362 ? 0.852 30.305 57.459 1.00 22.15 681 SER A C 1
ATOM 2647 O O . SER A 1 362 ? 1.572 31.113 58.083 1.00 22.24 681 SER A O 1
ATOM 2650 N N . HIS A 1 363 ? -0.300 29.829 57.943 1.00 19.49 682 HIS A N 1
ATOM 2651 C CA . HIS A 1 363 ? -0.748 30.143 59.309 1.00 22.27 682 HIS A CA 1
ATOM 2652 C C . HIS A 1 363 ? -0.117 29.252 60.381 1.00 22.77 682 HIS A C 1
ATOM 2653 O O . HIS A 1 363 ? -0.111 28.024 60.259 1.00 23.30 682 HIS A O 1
ATOM 2660 N N . THR A 1 364 ? 0.362 29.887 61.446 1.00 21.27 683 THR A N 1
ATOM 2661 C CA . THR A 1 364 ? 0.751 29.195 62.673 1.00 20.08 683 THR A CA 1
ATOM 2662 C C . THR A 1 364 ? 0.644 30.134 63.879 1.00 21.89 683 THR A C 1
ATOM 2663 O O . THR A 1 364 ? 0.284 31.301 63.724 1.00 17.57 683 THR A O 1
ATOM 2667 N N . ARG A 1 365 ? 0.944 29.604 65.068 1.00 19.44 684 ARG A N 1
ATOM 2668 C CA . ARG A 1 365 ? 1.042 30.387 66.301 1.00 18.86 684 ARG A CA 1
ATOM 2669 C C . ARG A 1 365 ? 2.271 29.924 67.082 1.00 21.93 684 ARG A C 1
ATOM 2670 O O . ARG A 1 365 ? 2.711 28.773 66.938 1.00 18.47 684 ARG A O 1
ATOM 2678 N N . GLY A 1 366 ? 2.815 30.820 67.907 1.00 15.13 685 GLY A N 1
ATOM 2679 C CA . GLY A 1 366 ? 3.986 30.515 68.722 1.00 20.92 685 GLY A CA 1
ATOM 2680 C C . GLY A 1 366 ? 5.158 30.070 67.870 1.00 20.95 685 GLY A C 1
ATOM 2681 O O . GLY A 1 366 ? 5.437 30.659 66.824 1.00 18.67 685 GLY A O 1
ATOM 2682 N N . ASP A 1 367 ? 5.858 29.038 68.327 1.00 20.28 686 ASP A N 1
ATOM 2683 C CA . ASP A 1 367 ? 6.899 28.437 67.510 1.00 21.88 686 ASP A CA 1
ATOM 2684 C C . ASP A 1 367 ? 6.804 26.923 67.536 1.00 21.23 686 ASP A C 1
ATOM 2685 O O . ASP A 1 367 ? 5.848 26.365 68.090 1.00 25.43 686 ASP A O 1
ATOM 2690 N N . ILE A 1 368 ? 7.783 26.256 66.939 1.00 22.11 687 ILE A N 1
ATOM 2691 C CA . ILE A 1 368 ? 7.683 24.807 66.744 1.00 30.37 687 ILE A CA 1
ATOM 2692 C C . ILE A 1 368 ? 7.566 24.031 68.060 1.00 28.26 687 ILE A C 1
ATOM 2693 O O . ILE A 1 368 ? 6.843 23.032 68.129 1.00 26.51 687 ILE A O 1
ATOM 2698 N N . SER A 1 369 ? 8.226 24.520 69.105 1.00 26.85 688 SER A N 1
ATOM 2699 C CA . SER A 1 369 ? 8.152 23.854 70.411 1.00 26.17 688 SER A CA 1
ATOM 2700 C C . SER A 1 369 ? 6.952 24.242 71.303 1.00 23.59 688 SER A C 1
ATOM 2701 O O . SER A 1 369 ? 6.657 23.536 72.265 1.00 24.73 688 SER A O 1
ATOM 2704 N N . THR A 1 370 ? 6.263 25.345 70.992 1.00 24.07 689 THR A N 1
ATOM 2705 C CA . THR A 1 370 ? 5.115 25.782 71.812 1.00 20.67 689 THR A CA 1
ATOM 2706 C C . THR A 1 370 ? 3.748 25.680 71.125 1.00 21.30 689 THR A C 1
ATOM 2707 O O . THR A 1 370 ? 2.727 25.672 71.807 1.00 26.15 689 THR A O 1
ATOM 2711 N N . MET A 1 371 ? 3.724 25.611 69.793 1.00 20.98 690 MET A N 1
ATOM 2712 C CA . MET A 1 371 ? 2.462 25.614 69.025 1.00 20.96 690 MET A CA 1
ATOM 2713 C C . MET A 1 371 ? 1.418 24.599 69.502 1.00 22.72 690 MET A C 1
ATOM 2714 O O . MET A 1 371 ? 0.218 24.871 69.434 1.00 22.86 690 MET A O 1
ATOM 2719 N N . ASN A 1 372 ? 1.873 23.449 70.006 1.00 23.12 691 ASN A N 1
ATOM 2720 C CA . ASN A 1 372 ? 0.971 22.419 70.546 1.00 23.45 691 ASN A CA 1
ATOM 2721 C C . ASN A 1 372 ? 0.076 22.905 71.681 1.00 21.60 691 ASN A C 1
ATOM 2722 O O . ASN A 1 372 ? -1.005 22.365 71.890 1.00 20.43 691 ASN A O 1
ATOM 2727 N N . ARG A 1 373 ? 0.540 23.928 72.398 1.00 19.67 692 ARG A N 1
ATOM 2728 C CA . ARG A 1 373 ? -0.165 24.503 73.546 1.00 20.39 692 ARG A CA 1
ATOM 2729 C C . ARG A 1 373 ? -1.216 25.545 73.134 1.00 15.30 692 ARG A C 1
ATOM 2730 O O . ARG A 1 373 ? -2.029 25.961 73.963 1.00 16.50 692 ARG A O 1
ATOM 2738 N N . LEU A 1 374 ? -1.206 25.950 71.859 1.00 11.03 693 LEU A N 1
ATOM 2739 C CA . LEU A 1 374 ? -1.906 27.170 71.407 1.00 15.69 693 LEU A CA 1
ATOM 2740 C C . LEU A 1 374 ? -3.103 26.913 70.473 1.00 21.72 693 LEU A C 1
ATOM 2741 O O . LEU A 1 374 ? -3.562 27.816 69.763 1.00 21.71 693 LEU A O 1
ATOM 2746 N N . ALA A 1 375 ? -3.612 25.686 70.502 1.00 18.32 694 ALA A N 1
ATOM 2747 C CA . ALA A 1 375 ? -4.670 25.256 69.595 1.00 22.96 694 ALA A CA 1
ATOM 2748 C C . ALA A 1 375 ? -6.052 25.589 70.166 1.00 23.44 694 ALA A C 1
ATOM 2749 O O . ALA A 1 375 ? -6.915 24.722 70.290 1.00 19.39 694 ALA A O 1
ATOM 2751 N N . HIS A 1 376 ? -6.252 26.850 70.523 1.00 17.97 695 HIS A N 1
ATOM 2752 C CA . HIS A 1 376 ? -7.506 27.274 71.123 1.00 16.36 695 HIS A CA 1
ATOM 2753 C C . HIS A 1 376 ? -7.982 28.540 70.409 1.00 20.52 695 HIS A C 1
ATOM 2754 O O . HIS A 1 376 ? -7.291 29.559 70.427 1.00 22.45 695 HIS A O 1
ATOM 2766 N N . TYR A 1 377 ? -9.151 28.470 69.767 1.00 20.04 696 TYR A N 1
ATOM 2767 C CA . TYR A 1 377 ? -9.593 29.548 68.868 1.00 21.99 696 TYR A CA 1
ATOM 2768 C C . TYR A 1 377 ? -10.917 30.259 69.197 1.00 24.45 696 TYR A C 1
ATOM 2769 O O . TYR A 1 377 ? -11.456 30.953 68.346 1.00 35.74 696 TYR A O 1
ATOM 2778 N N . GLU A 1 378 ? -11.423 30.106 70.415 1.00 30.39 697 GLU A N 1
ATOM 2779 C CA . GLU A 1 378 ? -12.633 30.822 70.875 1.00 38.17 697 GLU A CA 1
ATOM 2780 C C . GLU A 1 378 ? -12.487 32.350 70.850 1.00 36.61 697 GLU A C 1
ATOM 2781 O O . GLU A 1 378 ? -13.418 33.062 70.469 1.00 34.76 697 GLU A O 1
ATOM 2787 N N . ASN A 1 379 ? -11.319 32.839 71.263 1.00 36.53 698 ASN A N 1
ATOM 2788 C CA . ASN A 1 379 ? -11.046 34.274 71.363 1.00 34.54 698 ASN A CA 1
ATOM 2789 C C . ASN A 1 379 ? -10.316 34.858 70.144 1.00 32.27 698 ASN A C 1
ATOM 2790 O O . ASN A 1 379 ? -9.406 34.231 69.585 1.00 30.72 698 ASN A O 1
ATOM 2795 N N . PHE A 1 380 ? -10.715 36.065 69.750 1.00 26.92 699 PHE A N 1
ATOM 2796 C CA . PHE A 1 380 ? -10.174 36.723 68.567 1.00 28.04 699 PHE A CA 1
ATOM 2797 C C . PHE A 1 380 ? -9.171 37.791 68.975 1.00 31.53 699 PHE A C 1
ATOM 2798 O O . PHE A 1 380 ? -9.544 38.788 69.594 1.00 32.59 699 PHE A O 1
ATOM 2806 N N . ALA A 1 381 ? -7.904 37.569 68.622 1.00 35.88 700 ALA A N 1
ATOM 2807 C CA . ALA A 1 381 ? -6.797 38.479 68.948 1.00 36.12 700 ALA A CA 1
ATOM 2808 C C . ALA A 1 381 ? -7.088 39.924 68.554 1.00 40.26 700 ALA A C 1
ATOM 2809 O O . ALA A 1 381 ? -6.989 40.829 69.384 1.00 35.15 700 ALA A O 1
ATOM 2811 N N . LEU A 1 382 ? -7.461 40.125 67.291 1.00 43.72 701 LEU A N 1
ATOM 2812 C CA . LEU A 1 382 ? -7.742 41.457 66.763 1.00 49.64 701 LEU A CA 1
ATOM 2813 C C . LEU A 1 382 ? -9.228 41.807 66.843 1.00 50.65 701 LEU A C 1
ATOM 2814 O O . LEU A 1 382 ? -9.651 42.840 66.320 1.00 53.51 701 LEU A O 1
ATOM 2819 N N . GLY A 1 383 ? -10.006 40.954 67.510 1.00 47.96 702 GLY A N 1
ATOM 2820 C CA . GLY A 1 383 ? -11.462 41.112 67.612 1.00 44.60 702 GLY A CA 1
ATOM 2821 C C . GLY A 1 383 ? -11.941 42.549 67.728 1.00 42.00 702 GLY A C 1
ATOM 2822 O O . GLY A 1 383 ? -12.836 42.959 66.991 1.00 40.57 702 GLY A O 1
ATOM 2823 N N . ASP A 1 384 ? -11.332 43.305 68.646 1.00 39.03 703 ASP A N 1
ATOM 2824 C CA . ASP A 1 384 ? -11.657 44.718 68.883 1.00 42.12 703 ASP A CA 1
ATOM 2825 C C . ASP A 1 384 ? -11.454 45.631 67.661 1.00 39.97 703 ASP A C 1
ATOM 2826 O O . ASP A 1 384 ? -12.263 46.529 67.415 1.00 39.36 703 ASP A O 1
ATOM 2831 N N . SER A 1 385 ? -10.370 45.395 66.922 1.00 38.27 704 SER A N 1
ATOM 2832 C CA . SER A 1 385 ? -10.014 46.147 65.707 1.00 38.21 704 SER A CA 1
ATOM 2833 C C . SER A 1 385 ? -10.930 45.895 64.508 1.00 33.95 704 SER A C 1
ATOM 2834 O O . SER A 1 385 ? -11.047 46.745 63.625 1.00 33.99 704 SER A O 1
ATOM 2837 N N . ILE A 1 386 ? -11.541 44.715 64.462 1.00 31.01 705 ILE A N 1
ATOM 2838 C CA . ILE A 1 386 ? -12.380 44.313 63.338 1.00 28.23 705 ILE A CA 1
ATOM 2839 C C . ILE A 1 386 ? -13.622 45.182 63.285 1.00 25.76 705 ILE A C 1
ATOM 2840 O O . ILE A 1 386 ? -14.376 45.239 64.252 1.00 24.46 705 ILE A O 1
ATOM 2845 N N . GLN A 1 387 ? -13.820 45.877 62.166 1.00 24.57 706 GLN A N 1
ATOM 2846 C CA . GLN A 1 387 ? -15.021 46.696 61.995 1.00 24.09 706 GLN A CA 1
ATOM 2847 C C . GLN A 1 387 ? -16.159 45.899 61.371 1.00 21.87 706 GLN A C 1
ATOM 2848 O O . GLN A 1 387 ? -17.306 46.025 61.779 1.00 20.37 706 GLN A O 1
ATOM 2854 N N . GLN A 1 388 ? -15.839 45.059 60.392 1.00 23.01 707 GLN A N 1
ATOM 2855 C CA . GLN A 1 388 ? -16.877 44.381 59.629 1.00 24.48 707 GLN A CA 1
ATOM 2856 C C . GLN A 1 388 ? -16.305 43.147 58.972 1.00 19.93 707 GLN A C 1
ATOM 2857 O O . GLN A 1 388 ? -15.187 43.170 58.466 1.00 16.30 707 GLN A O 1
ATOM 2863 N N . GLU A 1 389 ? -17.078 42.070 58.985 1.00 22.84 708 GLU A N 1
ATOM 2864 C CA . GLU A 1 389 ? -16.662 40.819 58.366 1.00 22.60 708 GLU A CA 1
ATOM 2865 C C . GLU A 1 389 ? -17.650 40.430 57.297 1.00 20.18 708 GLU A C 1
ATOM 2866 O O . GLU A 1 389 ? -18.857 40.631 57.455 1.00 20.01 708 GLU A O 1
ATOM 2872 N N . PHE A 1 390 ? -17.131 39.840 56.224 1.00 17.70 709 PHE A N 1
ATOM 2873 C CA . PHE A 1 390 ? -17.931 39.512 55.065 1.00 18.84 709 PHE A CA 1
ATOM 2874 C C . PHE A 1 390 ? -17.607 38.100 54.583 1.00 22.37 709 PHE A C 1
ATOM 2875 O O . PHE A 1 390 ? -16.441 37.720 54.490 1.00 16.67 709 PHE A O 1
ATOM 2883 N N . VAL A 1 391 ? -18.643 37.331 54.260 1.00 22.31 710 VAL A N 1
ATOM 2884 C CA . VAL A 1 391 ? -18.459 36.068 53.547 1.00 20.65 710 VAL A CA 1
ATOM 2885 C C . VAL A 1 391 ? -19.217 36.158 52.213 1.00 20.57 710 VAL A C 1
ATOM 2886 O O . VAL A 1 391 ? -20.400 36.510 52.198 1.00 18.53 710 VAL A O 1
ATOM 2890 N N . HIS A 1 392 ? -18.523 35.846 51.111 1.00 19.78 711 HIS A N 1
ATOM 2891 C CA . HIS A 1 392 ? -19.011 36.067 49.743 1.00 24.37 711 HIS A CA 1
ATOM 2892 C C . HIS A 1 392 ? -19.573 37.487 49.615 1.00 25.38 711 HIS A C 1
ATOM 2893 O O . HIS A 1 392 ? -20.702 37.677 49.154 1.00 26.07 711 HIS A O 1
ATOM 2905 N N . ASN A 1 393 ? -18.797 38.474 50.061 1.00 24.03 712 ASN A N 1
ATOM 2906 C CA . ASN A 1 393 ? -19.189 39.896 49.978 1.00 24.54 712 ASN A CA 1
ATOM 2907 C C . ASN A 1 393 ? -20.490 40.289 50.711 1.00 21.65 712 ASN A C 1
ATOM 2908 O O . ASN A 1 393 ? -21.052 41.345 50.446 1.00 21.56 712 ASN A O 1
ATOM 2913 N N . THR A 1 394 ? -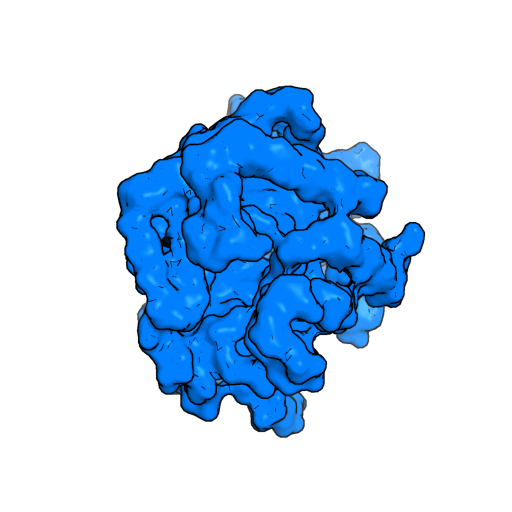20.954 39.448 51.633 1.00 22.93 713 THR A N 1
ATOM 2914 C CA . THR A 1 394 ? -22.121 39.762 52.461 1.00 21.29 713 THR A CA 1
ATOM 2915 C C . THR A 1 394 ? -21.697 39.905 53.922 1.00 19.27 713 THR A C 1
ATOM 2916 O O . THR A 1 394 ? -21.001 39.030 54.451 1.00 24.11 713 THR A O 1
ATOM 2920 N N . ASP A 1 395 ? -22.104 41.004 54.559 1.00 17.78 714 ASP A N 1
ATOM 2921 C CA . ASP A 1 395 ? -21.928 41.197 56.005 1.00 19.27 714 ASP A CA 1
ATOM 2922 C C . ASP A 1 395 ? -22.462 39.970 56.751 1.00 20.28 714 ASP A C 1
ATOM 2923 O O . ASP A 1 395 ? -23.611 39.580 56.560 1.00 23.26 714 ASP A O 1
ATOM 2928 N N . ILE A 1 396 ? -21.633 39.352 57.582 1.00 24.78 715 ILE A N 1
ATOM 2929 C CA . ILE A 1 396 ? -22.036 38.107 58.242 1.00 32.67 715 ILE A CA 1
ATOM 2930 C C . ILE A 1 396 ? -22.995 38.300 59.412 1.00 36.31 715 ILE A C 1
ATOM 2931 O O . ILE A 1 396 ? -23.586 37.336 59.898 1.00 42.70 715 ILE A O 1
ATOM 2936 N N . GLN A 1 397 ? -23.136 39.540 59.865 1.00 37.34 716 GLN A N 1
ATOM 2937 C CA . GLN A 1 397 ? -24.224 39.904 60.766 1.00 47.92 716 GLN A CA 1
ATOM 2938 C C . GLN A 1 397 ? -25.581 39.545 60.157 1.00 51.93 716 GLN A C 1
ATOM 2939 O O . GLN A 1 397 ? -26.551 39.296 60.881 1.00 53.94 716 GLN A O 1
ATOM 2945 N N . GLN A 1 398 ? -25.619 39.508 58.823 1.00 53.08 717 GLN A N 1
ATOM 2946 C CA . GLN A 1 398 ? -26.835 39.257 58.051 1.00 57.55 717 GLN A CA 1
ATOM 2947 C C . GLN A 1 398 ? -26.928 37.827 57.499 1.00 57.00 717 GLN A C 1
ATOM 2948 O O . GLN A 1 398 ? -27.858 37.500 56.759 1.00 55.74 717 GLN A O 1
ATOM 2954 N N . LEU A 1 399 ? -25.963 36.985 57.857 1.00 56.67 718 LEU A N 1
ATOM 2955 C CA . LEU A 1 399 ? -25.994 35.574 57.491 1.00 57.76 718 LEU A CA 1
ATOM 2956 C C . LEU A 1 399 ? -26.158 34.758 58.764 1.00 62.05 718 LEU A C 1
ATOM 2957 O O . LEU A 1 399 ? -25.666 33.632 58.862 1.00 63.97 718 LEU A O 1
ATOM 2962 N N . ASP A 1 400 ? -26.890 35.345 59.714 1.00 65.15 719 ASP A N 1
ATOM 2963 C CA . ASP A 1 400 ? -26.957 34.931 61.127 1.00 65.47 719 ASP A CA 1
ATOM 2964 C C . ASP A 1 400 ? -26.761 33.448 61.442 1.00 63.06 719 ASP A C 1
ATOM 2965 O O . ASP A 1 400 ? -27.331 32.574 60.782 1.00 62.51 719 ASP A O 1
ATOM 2970 N N . ASP A 1 401 ? -25.949 33.196 62.471 1.00 61.00 720 ASP A N 1
ATOM 2971 C CA . ASP A 1 401 ? -25.600 31.853 62.967 1.00 56.92 720 ASP A CA 1
ATOM 2972 C C . ASP A 1 401 ? -24.420 31.209 62.233 1.00 51.15 720 ASP A C 1
ATOM 2973 O O . ASP A 1 401 ? -23.764 30.321 62.783 1.00 46.70 720 ASP A O 1
ATOM 2978 N N . LEU A 1 402 ? -24.157 31.655 61.002 1.00 43.43 721 LEU A N 1
ATOM 2979 C CA . LEU A 1 402 ? -22.942 31.278 60.288 1.00 39.37 721 LEU A CA 1
ATOM 2980 C C . LEU A 1 402 ? -21.734 31.697 61.111 1.00 35.12 721 LEU A C 1
ATOM 2981 O O . LEU A 1 402 ? -20.744 30.966 61.187 1.00 29.75 721 LEU A O 1
ATOM 2986 N N . LYS A 1 403 ? -21.837 32.869 61.734 1.00 31.28 722 LYS A N 1
ATOM 2987 C CA . LYS A 1 403 ? -20.779 33.405 62.581 1.00 32.18 722 LYS A CA 1
ATOM 2988 C C . LYS A 1 403 ? -20.387 32.392 63.654 1.00 29.90 722 LYS A C 1
ATOM 2989 O O . LYS A 1 403 ? -19.203 32.086 63.811 1.00 28.50 722 LYS A O 1
ATOM 2995 N N . ASP A 1 404 ? -21.390 31.851 64.353 1.00 29.95 723 ASP A N 1
ATOM 2996 C CA . ASP A 1 404 ? -21.188 30.850 65.417 1.00 32.35 723 ASP A CA 1
ATOM 2997 C C . ASP A 1 404 ? -20.613 29.523 64.919 1.00 32.83 723 ASP A C 1
ATOM 2998 O O . ASP A 1 404 ? -19.946 28.812 65.673 1.00 30.91 723 ASP A O 1
ATOM 3003 N N . LYS A 1 405 ? -20.890 29.185 63.662 1.00 26.14 724 LYS A N 1
ATOM 3004 C CA . LYS A 1 405 ? -20.403 27.937 63.073 1.00 30.23 724 LYS A CA 1
ATOM 3005 C C . LYS A 1 405 ? -19.025 28.070 62.422 1.00 25.84 724 LYS A C 1
ATOM 3006 O O . LYS A 1 405 ? -18.448 27.070 62.007 1.00 25.46 724 LYS A O 1
ATOM 3012 N N . THR A 1 406 ? -18.507 29.297 62.330 1.00 20.70 725 THR A N 1
ATOM 3013 C CA . THR A 1 406 ? -17.261 29.552 61.599 1.00 23.11 725 THR A CA 1
ATOM 3014 C C . THR A 1 406 ? -16.186 30.247 62.430 1.00 21.99 725 THR A C 1
ATOM 3015 O O . THR A 1 406 ? -15.332 30.964 61.898 1.00 24.02 725 THR A O 1
ATOM 3019 N N . VAL A 1 407 ? -16.227 30.018 63.734 1.00 18.89 726 VAL A N 1
ATOM 3020 C CA . VAL A 1 407 ? -15.281 30.624 64.657 1.00 19.81 726 VAL A CA 1
ATOM 3021 C C . VAL A 1 407 ? -13.835 30.309 64.265 1.00 22.17 726 VAL A C 1
ATOM 3022 O O . VAL A 1 407 ? -13.013 31.212 64.153 1.00 20.23 726 VAL A O 1
ATOM 3026 N N . LEU A 1 408 ? -13.542 29.031 64.034 1.00 22.36 727 LEU A N 1
ATOM 3027 C CA . LEU A 1 408 ? -12.185 28.606 63.758 1.00 21.70 727 LEU A CA 1
ATOM 3028 C C . LEU A 1 408 ? -11.648 29.192 62.444 1.00 22.53 727 LEU A C 1
ATOM 3029 O O . LEU A 1 408 ? -10.533 29.727 62.415 1.00 27.46 727 LEU A O 1
ATOM 3034 N N . ILE A 1 409 ? -12.429 29.095 61.368 1.00 18.80 728 ILE A N 1
ATOM 3035 C CA . ILE A 1 409 ? -11.944 29.515 60.041 1.00 18.23 728 ILE A CA 1
ATOM 3036 C C . ILE A 1 409 ? -11.822 31.054 59.917 1.00 19.33 728 ILE A C 1
ATOM 3037 O O . ILE A 1 409 ? -10.902 31.560 59.261 1.00 18.99 728 ILE A O 1
ATOM 3042 N N . ARG A 1 410 ? -12.712 31.785 60.585 1.00 15.62 729 ARG A N 1
ATOM 3043 C CA . ARG A 1 410 ? -12.620 33.243 60.637 1.00 19.04 729 ARG A CA 1
ATOM 3044 C C . ARG A 1 410 ? -11.449 33.698 61.511 1.00 20.04 729 ARG A C 1
ATOM 3045 O O . ARG A 1 410 ? -10.780 34.690 61.194 1.00 23.55 729 ARG A O 1
ATOM 3053 N N . ASN A 1 411 ? -11.194 32.973 62.597 1.00 15.70 730 ASN A N 1
ATOM 3054 C CA . ASN A 1 411 ? -10.044 33.268 63.450 1.00 14.83 730 ASN A CA 1
ATOM 3055 C C . ASN A 1 411 ? -8.742 33.050 62.664 1.00 16.47 730 ASN A C 1
ATOM 3056 O O . ASN A 1 411 ? -7.884 33.941 62.586 1.00 20.18 730 ASN A O 1
ATOM 3061 N N . VAL A 1 412 ? -8.613 31.871 62.060 1.00 15.78 731 VAL A N 1
ATOM 3062 C CA . VAL A 1 412 ? -7.493 31.570 61.157 1.00 18.72 731 VAL A CA 1
ATOM 3063 C C . VAL A 1 412 ? -7.399 32.595 60.015 1.00 16.05 731 VAL A C 1
ATOM 3064 O O . VAL A 1 412 ? -6.311 33.056 59.676 1.00 22.76 731 VAL A O 1
ATOM 3068 N N . GLY A 1 413 ? -8.541 32.967 59.435 1.00 23.49 732 GLY A N 1
ATOM 3069 C CA . GLY A 1 413 ? -8.565 33.958 58.349 1.00 19.21 732 GLY A CA 1
ATOM 3070 C C . GLY A 1 413 ? -8.055 35.329 58.779 1.00 21.71 732 GLY A C 1
ATOM 3071 O O . GLY A 1 413 ? -7.338 35.986 58.027 1.00 23.17 732 GLY A O 1
ATOM 3072 N N . GLN A 1 414 ? -8.430 35.764 59.984 1.00 16.07 733 GLN A N 1
ATOM 3073 C CA . GLN A 1 414 ? -7.968 37.052 60.521 1.00 19.71 733 GLN A CA 1
ATOM 3074 C C . GLN A 1 414 ? -6.474 37.064 60.811 1.00 22.27 733 GLN A C 1
ATOM 3075 O O . GLN A 1 414 ? -5.802 38.066 60.561 1.00 21.21 733 GLN A O 1
ATOM 3081 N N . GLU A 1 415 ? -5.954 35.943 61.315 1.00 18.29 734 GLU A N 1
ATOM 3082 C CA . GLU A 1 415 ? -4.536 35.854 61.632 1.00 18.81 734 GLU A CA 1
ATOM 3083 C C . GLU A 1 415 ? -3.699 35.787 60.358 1.00 19.45 734 GLU A C 1
ATOM 3084 O O . GLU A 1 415 ? -2.625 36.383 60.289 1.00 20.92 734 GLU A O 1
ATOM 3090 N N . ILE A 1 416 ? -4.193 35.076 59.347 1.00 18.91 735 ILE A N 1
ATOM 3091 C CA . ILE A 1 416 ? -3.575 35.124 58.017 1.00 21.75 735 ILE A CA 1
ATOM 3092 C C . ILE A 1 416 ? -3.626 36.567 57.497 1.00 20.63 735 ILE A C 1
ATOM 3093 O O . ILE A 1 416 ? -2.628 37.088 56.998 1.00 22.03 735 ILE A O 1
ATOM 3098 N N . GLY A 1 417 ? -4.790 37.206 57.645 1.00 20.89 736 GLY A N 1
ATOM 3099 C CA . GLY A 1 417 ? -4.981 38.608 57.273 1.00 19.11 736 GLY A CA 1
ATOM 3100 C C . GLY A 1 417 ? -3.985 39.569 57.909 1.00 20.94 736 GLY A C 1
ATOM 3101 O O . GLY A 1 417 ? -3.500 40.475 57.243 1.00 22.00 736 GLY A O 1
ATOM 3102 N N . GLU A 1 418 ? -3.684 39.372 59.194 1.00 16.86 737 GLU A N 1
ATOM 3103 C CA . GLU A 1 418 ? -2.718 40.205 59.912 1.00 22.05 737 GLU A CA 1
ATOM 3104 C C . GLU A 1 418 ? -1.297 39.997 59.367 1.00 20.90 737 GLU A C 1
ATOM 3105 O O . GLU A 1 418 ? -0.544 40.952 59.209 1.00 18.26 737 GLU A O 1
ATOM 3115 N N . ARG A 1 419 ? -0.943 38.745 59.083 1.00 22.58 738 ARG A N 1
ATOM 3116 C CA . ARG A 1 419 ? 0.342 38.432 58.439 1.00 22.26 738 ARG A CA 1
ATOM 3117 C C . ARG A 1 419 ? 0.453 39.110 57.076 1.00 17.98 738 ARG A C 1
ATOM 3118 O O . ARG A 1 419 ? 1.490 39.684 56.738 1.00 19.24 738 ARG A O 1
ATOM 3126 N N . TYR A 1 420 ? -0.629 39.027 56.305 1.00 16.46 739 TYR A N 1
ATOM 3127 C CA . TYR A 1 420 ? -0.753 39.682 54.998 1.00 16.64 739 TYR A CA 1
ATOM 3128 C C . TYR A 1 420 ? -0.557 41.209 55.063 1.00 20.17 739 TYR A C 1
ATOM 3129 O O . TYR A 1 420 ? 0.246 41.762 54.318 1.00 18.23 739 TYR A O 1
ATOM 3138 N N . ILE A 1 421 ? -1.283 41.883 55.956 1.00 21.77 740 ILE A N 1
ATOM 3139 C CA . ILE A 1 421 ? -1.077 43.321 56.190 1.00 22.72 740 ILE A CA 1
ATOM 3140 C C . ILE A 1 421 ? 0.402 43.663 56.467 1.00 24.32 740 ILE A C 1
ATOM 3141 O O . ILE A 1 421 ? 0.947 44.596 55.867 1.00 21.09 740 ILE A O 1
ATOM 3146 N N . LYS A 1 422 ? 1.051 42.917 57.361 1.00 23.95 741 LYS A N 1
ATOM 3147 C CA . LYS A 1 422 ? 2.468 43.169 57.657 1.00 26.92 741 LYS A CA 1
ATOM 3148 C C . LYS A 1 422 ? 3.390 42.891 56.461 1.00 24.64 741 LYS A C 1
ATOM 3149 O O . LYS A 1 422 ? 4.360 43.618 56.243 1.00 22.24 741 LYS A O 1
ATOM 3155 N N . ALA A 1 423 ? 3.075 41.853 55.688 1.00 20.99 742 ALA A N 1
ATOM 3156 C CA . ALA A 1 423 ? 3.807 41.554 54.464 1.00 20.41 742 ALA A CA 1
ATOM 3157 C C . ALA A 1 423 ? 3.748 42.724 53.474 1.00 25.06 742 ALA A C 1
ATOM 3158 O O . ALA A 1 423 ? 4.784 43.176 52.981 1.00 23.67 742 ALA A O 1
ATOM 3160 N N . ILE A 1 424 ? 2.532 43.194 53.183 1.00 24.62 743 ILE A N 1
ATOM 3161 C CA . ILE A 1 424 ? 2.320 44.350 52.315 1.00 22.33 743 ILE A CA 1
ATOM 3162 C C . ILE A 1 424 ? 3.050 45.589 52.860 1.00 25.21 743 ILE A C 1
ATOM 3163 O O . ILE A 1 424 ? 3.687 46.306 52.096 1.00 21.78 743 ILE A O 1
ATOM 3168 N N . ASP A 1 425 ? 2.956 45.833 54.171 1.00 20.67 744 ASP A N 1
ATOM 3169 C CA . ASP A 1 425 ? 3.662 46.965 54.788 1.00 25.15 744 ASP A CA 1
ATOM 3170 C C . ASP A 1 425 ? 5.170 46.840 54.641 1.00 22.62 744 ASP A C 1
ATOM 3171 O O . ASP A 1 425 ? 5.878 47.825 54.688 1.00 20.03 744 ASP A O 1
ATOM 3176 N N . ASN A 1 426 ? 5.658 45.619 54.465 1.00 25.10 745 ASN A N 1
ATOM 3177 C CA . ASN A 1 426 ? 7.084 45.399 54.300 1.00 26.78 745 ASN A CA 1
ATOM 3178 C C . ASN A 1 426 ? 7.550 45.201 52.845 1.00 26.23 745 ASN A C 1
ATOM 3179 O O . ASN A 1 426 ? 8.648 44.697 52.593 1.00 28.79 745 ASN A O 1
ATOM 3184 N N . GLY A 1 427 ? 6.711 45.619 51.901 1.00 23.55 746 GLY A N 1
ATOM 3185 C CA . GLY A 1 427 ? 7.066 45.613 50.484 1.00 21.50 746 GLY A CA 1
ATOM 3186 C C . GLY A 1 427 ? 6.687 44.365 49.698 1.00 21.84 746 GLY A C 1
ATOM 3187 O O . GLY A 1 427 ? 6.838 44.350 48.486 1.00 22.52 746 GLY A O 1
ATOM 3188 N N . VAL A 1 428 ? 6.219 43.309 50.368 1.00 22.22 747 VAL A N 1
ATOM 3189 C CA . VAL A 1 428 ? 5.694 42.133 49.649 1.00 23.29 747 VAL A CA 1
ATOM 3190 C C . VAL A 1 428 ? 4.476 42.548 48.815 1.00 24.20 747 VAL A C 1
ATOM 3191 O O . VAL A 1 428 ? 3.700 43.395 49.237 1.00 24.84 747 VAL A O 1
ATOM 3195 N N . LYS A 1 429 ? 4.329 41.958 47.633 1.00 20.68 748 LYS A N 1
ATOM 3196 C CA . LYS A 1 429 ? 3.210 42.251 46.750 1.00 20.59 748 LYS A CA 1
ATOM 3197 C C . LYS A 1 429 ? 2.149 41.170 46.844 1.00 24.50 748 LYS A C 1
ATOM 3198 O O . LYS A 1 429 ? 2.478 39.978 46.859 1.00 23.19 748 LYS A O 1
ATOM 3204 N N . ARG A 1 430 ? 0.883 41.593 46.926 1.00 18.85 749 ARG A N 1
ATOM 3205 C CA . ARG A 1 430 ? -0.260 40.677 46.943 1.00 20.97 749 ARG A CA 1
ATOM 3206 C C . ARG A 1 430 ? -0.132 39.624 45.843 1.00 23.98 749 ARG A C 1
ATOM 3207 O O . ARG A 1 430 ? -0.447 38.447 46.065 1.00 19.82 749 ARG A O 1
ATOM 3215 N N . TRP A 1 431 ? 0.349 40.059 44.671 1.00 19.08 750 TRP A N 1
ATOM 3216 C CA . TRP A 1 431 ? 0.483 39.194 43.497 1.00 16.47 750 TRP A CA 1
ATOM 3217 C C . TRP A 1 431 ? 1.456 38.013 43.687 1.00 18.25 750 TRP A C 1
ATOM 3218 O O . TRP A 1 431 ? 1.425 37.070 42.908 1.00 21.06 750 TRP A O 1
ATOM 3229 N N . GLN A 1 432 ? 2.289 38.069 44.730 1.00 18.85 751 GLN A N 1
ATOM 3230 C CA . GLN A 1 432 ? 3.304 37.027 45.022 1.00 20.13 751 GLN A CA 1
ATOM 3231 C C . GLN A 1 432 ? 2.823 35.933 45.966 1.00 20.14 751 GLN A C 1
ATOM 3232 O O . GLN A 1 432 ? 3.496 34.914 46.116 1.00 22.27 751 GLN A O 1
ATOM 3238 N N . ILE A 1 433 ? 1.682 36.149 46.613 1.00 17.87 752 ILE A N 1
ATOM 3239 C CA . ILE A 1 433 ? 1.338 35.394 47.806 1.00 20.66 752 ILE A CA 1
ATOM 3240 C C . ILE A 1 433 ? 0.391 34.229 47.552 1.00 22.80 752 ILE A C 1
ATOM 3241 O O . ILE A 1 433 ? -0.623 34.384 46.876 1.00 21.58 752 ILE A O 1
ATOM 3246 N N . LEU A 1 434 ? 0.734 33.061 48.101 1.00 18.97 753 LEU A N 1
ATOM 3247 C CA . LEU A 1 434 ? -0.225 31.971 48.247 1.00 15.04 753 LEU A CA 1
ATOM 3248 C C . LEU A 1 434 ? -0.469 31.802 49.730 1.00 20.10 753 LEU A C 1
ATOM 3249 O O . LEU A 1 434 ? 0.425 32.083 50.546 1.00 20.07 753 LEU A O 1
ATOM 3254 N N . ILE A 1 435 ? -1.671 31.354 50.093 1.00 21.68 754 ILE A N 1
ATOM 3255 C CA . ILE A 1 435 ? -1.984 31.143 51.512 1.00 19.81 754 ILE A CA 1
ATOM 3256 C C . ILE A 1 435 ? -2.210 29.680 51.847 1.00 22.70 754 ILE A C 1
ATOM 3257 O O . ILE A 1 435 ? -2.657 28.895 51.008 1.00 24.82 754 ILE A O 1
ATOM 3262 N N . ASP A 1 436 ? -1.897 29.333 53.087 1.00 18.85 755 ASP A N 1
ATOM 3263 C CA . ASP A 1 436 ? -2.001 27.979 53.588 1.00 22.56 755 ASP A CA 1
ATOM 3264 C C . ASP A 1 436 ? -2.466 28.095 55.043 1.00 22.87 755 ASP A C 1
ATOM 3265 O O . ASP A 1 436 ? -1.799 28.733 55.865 1.00 25.65 755 ASP A O 1
ATOM 3270 N N . PRO A 1 437 ? -3.623 27.504 55.365 1.00 24.57 756 PRO A N 1
ATOM 3271 C CA . PRO A 1 437 ? -4.143 27.566 56.741 1.00 20.65 756 PRO A CA 1
ATOM 3272 C C . PRO A 1 437 ? -3.337 26.728 57.746 1.00 20.69 756 PRO A C 1
ATOM 3273 O O . PRO A 1 437 ? -3.631 26.748 58.942 1.00 20.56 756 PRO A O 1
ATOM 3277 N N . GLY A 1 438 ? -2.328 26.009 57.259 1.00 20.22 757 GLY A N 1
ATOM 3278 C CA . GLY A 1 438 ? -1.353 25.343 58.118 1.00 19.51 757 GLY A CA 1
ATOM 3279 C C . GLY A 1 438 ? -1.935 24.218 58.946 1.00 23.72 757 GLY A C 1
ATOM 3280 O O . GLY A 1 438 ? -2.012 24.319 60.184 1.00 24.02 757 GLY A O 1
ATOM 3281 N N . LEU A 1 439 ? -2.360 23.149 58.269 1.00 20.75 758 LEU A N 1
ATOM 3282 C CA . LEU A 1 439 ? -2.863 21.958 58.972 1.00 25.16 758 LEU A CA 1
ATOM 3283 C C . LEU A 1 439 ? -1.806 21.423 59.928 1.00 22.31 758 LEU A C 1
ATOM 3284 O O . LEU A 1 439 ? -0.648 21.288 59.558 1.00 24.28 758 LEU A O 1
ATOM 3289 N N . GLY A 1 440 ? -2.207 21.165 61.169 1.00 24.05 759 GLY A N 1
ATOM 3290 C CA . GLY A 1 440 ? -1.302 20.639 62.184 1.00 19.07 759 GLY A CA 1
ATOM 3291 C C . GLY A 1 440 ? -0.494 21.680 62.959 1.00 22.95 759 GLY A C 1
ATOM 3292 O O . GLY A 1 440 ? 0.138 21.348 63.950 1.00 26.28 759 GLY A O 1
ATOM 3293 N N . PHE A 1 441 ? -0.494 22.931 62.507 1.00 20.01 760 PHE A N 1
ATOM 3294 C CA . PHE A 1 441 ? 0.323 23.966 63.151 1.00 24.65 760 PHE A CA 1
ATOM 3295 C C . PHE A 1 441 ? -0.549 24.741 64.120 1.00 21.23 760 PHE A C 1
ATOM 3296 O O . PHE A 1 441 ? -1.392 25.548 63.706 1.00 22.85 760 PHE A O 1
ATOM 3304 N N . ALA A 1 442 ? -0.345 24.470 65.406 1.00 15.03 761 ALA A N 1
ATOM 3305 C CA . ALA A 1 442 ? -1.190 24.979 66.488 1.00 17.55 761 ALA A CA 1
ATOM 3306 C C . ALA A 1 442 ? -2.684 24.665 66.246 1.00 18.88 761 ALA A C 1
ATOM 3307 O O . ALA A 1 442 ? -3.576 25.498 66.472 1.00 19.62 761 ALA A O 1
ATOM 3309 N N . LYS A 1 443 ? -2.933 23.442 65.785 1.00 18.83 762 LYS A N 1
ATOM 3310 C CA . LYS A 1 443 ? -4.281 22.938 65.536 1.00 21.86 762 LYS A CA 1
ATOM 3311 C C . LYS A 1 443 ? -4.389 21.466 65.921 1.00 22.14 762 LYS A C 1
ATOM 3312 O O . LYS A 1 443 ? -3.475 20.688 65.665 1.00 23.40 762 LYS A O 1
ATOM 3318 N N . THR A 1 444 ? -5.512 21.095 66.531 1.00 23.75 763 THR A N 1
ATOM 3319 C CA . THR A 1 444 ? -5.802 19.704 66.850 1.00 21.57 763 THR A CA 1
ATOM 3320 C C . THR A 1 444 ? -6.310 18.972 65.595 1.00 26.86 763 THR A C 1
ATOM 3321 O O . THR A 1 444 ? -6.527 19.586 64.541 1.00 29.75 763 THR A O 1
ATOM 3325 N N . TRP A 1 445 ? -6.510 17.661 65.723 1.00 25.23 764 TRP A N 1
ATOM 3326 C CA . TRP A 1 445 ? -6.961 16.841 64.615 1.00 25.12 764 TRP A CA 1
ATOM 3327 C C . TRP A 1 445 ? -8.396 17.186 64.187 1.00 22.07 764 TRP A C 1
ATOM 3328 O O . TRP A 1 445 ? -8.697 17.203 63.001 1.00 24.78 764 TRP A O 1
ATOM 3339 N N . LYS A 1 446 ? -9.254 17.502 65.155 1.00 19.51 765 LYS A N 1
ATOM 3340 C CA . LYS A 1 446 ? -10.625 17.926 64.876 1.00 25.02 765 LYS A CA 1
ATOM 3341 C C . LYS A 1 446 ? -10.658 19.280 64.165 1.00 26.76 765 LYS A C 1
ATOM 3342 O O . LYS A 1 446 ? -11.515 19.516 63.307 1.00 29.29 765 LYS A O 1
ATOM 3348 N N . GLN A 1 447 ? -9.732 20.165 64.539 1.00 23.48 766 GLN A N 1
ATOM 3349 C CA . GLN A 1 447 ? -9.614 21.475 63.909 1.00 18.29 766 GLN A CA 1
ATOM 3350 C C . GLN A 1 447 ? -9.140 21.359 62.464 1.00 18.68 766 GLN A C 1
ATOM 3351 O O . GLN A 1 447 ? -9.664 22.041 61.601 1.00 20.59 766 GLN A O 1
ATOM 3357 N N . ASN A 1 448 ? -8.173 20.483 62.196 1.00 20.58 767 ASN A N 1
ATOM 3358 C CA . ASN A 1 448 ? -7.748 20.229 60.813 1.00 20.07 767 ASN A CA 1
ATOM 3359 C C . ASN A 1 448 ? -8.905 19.799 59.909 1.00 20.37 767 ASN A C 1
ATOM 3360 O O . ASN A 1 448 ? -8.983 20.227 58.760 1.00 19.76 767 ASN A O 1
ATOM 3365 N N . LEU A 1 449 ? -9.797 18.959 60.432 1.00 18.76 768 LEU A N 1
ATOM 3366 C CA . LEU A 1 449 ? -10.961 18.509 59.671 1.00 20.43 768 LEU A CA 1
ATOM 3367 C C . LEU A 1 449 ? -11.859 19.682 59.363 1.00 22.15 768 LEU A C 1
ATOM 3368 O O . LEU A 1 449 ? -12.327 19.834 58.224 1.00 20.94 768 LEU A O 1
ATOM 3373 N N . GLN A 1 450 ? -12.086 20.516 60.379 1.00 24.00 769 GLN A N 1
ATOM 3374 C CA . GLN A 1 450 ? -12.956 21.678 60.243 1.00 20.77 769 GLN A CA 1
ATOM 3375 C C . GLN A 1 450 ? -12.405 22.675 59.234 1.00 21.22 769 GLN A C 1
ATOM 3376 O O . GLN A 1 450 ? -13.157 23.285 58.474 1.00 23.07 769 GLN A O 1
ATOM 3382 N N . ILE A 1 451 ? -11.088 22.832 59.216 1.00 21.87 770 ILE A N 1
ATOM 3383 C CA . ILE A 1 451 ? -10.457 23.725 58.257 1.00 21.16 770 ILE A CA 1
ATOM 3384 C C . ILE A 1 451 ? -10.674 23.253 56.826 1.00 23.11 770 ILE A C 1
ATOM 3385 O O . ILE A 1 451 ? -10.960 24.066 55.947 1.00 22.71 770 ILE A O 1
ATOM 3390 N N . ILE A 1 452 ? -10.588 21.943 56.605 1.00 21.00 771 ILE A N 1
ATOM 3391 C CA . ILE A 1 452 ? -10.825 21.379 55.273 1.00 20.53 771 ILE A CA 1
ATOM 3392 C C . ILE A 1 452 ? -12.267 21.671 54.831 1.00 19.15 771 ILE A C 1
ATOM 3393 O O . ILE A 1 452 ? -12.488 22.207 53.734 1.00 15.92 771 ILE A O 1
ATOM 3398 N N . ARG A 1 453 ? -13.227 21.365 55.712 1.00 17.21 772 ARG A N 1
ATOM 3399 C CA . ARG A 1 453 ? -14.654 21.632 55.473 1.00 20.47 772 ARG A CA 1
ATOM 3400 C C . ARG A 1 453 ? -14.928 23.098 55.125 1.00 20.54 772 ARG A C 1
ATOM 3401 O O . ARG A 1 453 ? -15.815 23.388 54.326 1.00 22.14 772 ARG A O 1
ATOM 3409 N N . HIS A 1 454 ? -14.132 24.004 55.686 1.00 22.06 773 HIS A N 1
ATOM 3410 C CA . HIS A 1 454 ? -14.401 25.447 55.594 1.00 18.49 773 HIS A CA 1
ATOM 3411 C C . HIS A 1 454 ? -13.471 26.242 54.660 1.00 18.59 773 HIS A C 1
ATOM 3412 O O . HIS A 1 454 ? -13.488 27.472 54.649 1.00 21.19 773 HIS A O 1
ATOM 3419 N N . ILE A 1 455 ? -12.699 25.545 53.835 1.00 18.88 774 ILE A N 1
ATOM 3420 C CA . ILE A 1 455 ? -11.940 26.219 52.797 1.00 17.09 774 ILE A CA 1
ATOM 3421 C C . ILE A 1 455 ? -12.813 27.169 51.922 1.00 21.71 774 ILE A C 1
ATOM 3422 O O . ILE A 1 455 ? -12.361 28.265 51.611 1.00 25.06 774 ILE A O 1
ATOM 3427 N N . PRO A 1 456 ? -14.046 26.752 51.511 1.00 16.37 775 PRO A N 1
ATOM 3428 C CA . PRO A 1 456 ? -14.874 27.681 50.707 1.00 17.34 775 PRO A CA 1
ATOM 3429 C C . PRO A 1 456 ? -15.221 28.998 51.419 1.00 22.43 775 PRO A C 1
ATOM 3430 O O . PRO A 1 456 ? -15.387 30.033 50.767 1.00 19.85 775 PRO A O 1
ATOM 3434 N N . ILE A 1 457 ? -15.302 28.955 52.744 1.00 21.22 776 ILE A N 1
ATOM 3435 C CA . ILE A 1 457 ? -15.529 30.154 53.534 1.00 23.18 776 ILE A CA 1
ATOM 3436 C C . ILE A 1 457 ? -14.262 31.011 53.552 1.00 25.01 776 ILE A C 1
ATOM 3437 O O . ILE A 1 457 ? -14.328 32.217 53.293 1.00 25.56 776 ILE A O 1
ATOM 3442 N N . LEU A 1 458 ? -13.121 30.382 53.836 1.00 18.55 777 LEU A N 1
ATOM 3443 C CA . LEU A 1 458 ? -11.818 31.054 53.816 1.00 21.03 777 LEU A CA 1
ATOM 3444 C C . LEU A 1 458 ? -11.580 31.804 52.493 1.00 22.44 777 LEU A C 1
ATOM 3445 O O . LEU A 1 458 ? -11.153 32.963 52.478 1.00 24.05 777 LEU A O 1
ATOM 3450 N N . LYS A 1 459 ? -11.863 31.129 51.388 1.00 16.79 778 LYS A N 1
ATOM 3451 C CA . LYS A 1 459 ? -11.574 31.655 50.057 1.00 21.74 778 LYS A CA 1
ATOM 3452 C C . LYS A 1 459 ? -12.454 32.854 49.724 1.00 21.96 778 LYS A C 1
ATOM 3453 O O . LYS A 1 459 ? -12.182 33.586 48.768 1.00 22.91 778 LYS A O 1
ATOM 3459 N N . ASN A 1 460 ? -13.478 33.071 50.547 1.00 17.24 779 ASN A N 1
ATOM 3460 C CA . ASN A 1 460 ? -14.446 34.129 50.320 1.00 18.72 779 ASN A CA 1
ATOM 3461 C C . ASN A 1 460 ? -14.619 35.006 51.552 1.00 19.47 779 ASN A C 1
ATOM 3462 O O . ASN A 1 460 ? -15.661 35.629 51.732 1.00 20.00 779 ASN A O 1
ATOM 3467 N N . TYR A 1 461 ? -13.586 35.042 52.384 1.00 15.56 780 TYR A N 1
ATOM 3468 C CA . TYR A 1 461 ? -13.611 35.775 53.645 1.00 17.16 780 TYR A CA 1
ATOM 3469 C C . TYR A 1 461 ? -12.881 37.108 53.488 1.00 18.18 780 TYR A C 1
ATOM 3470 O O . TYR A 1 461 ? -11.779 37.172 52.943 1.00 16.74 780 TYR A O 1
ATOM 3479 N N . SER A 1 462 ? -13.499 38.173 53.968 1.00 15.04 781 SER A N 1
ATOM 3480 C CA . SER A 1 462 ? -12.861 39.473 53.943 1.00 15.73 781 SER A CA 1
ATOM 3481 C C . SER A 1 462 ? -13.333 40.247 55.154 1.00 15.90 781 SER A C 1
ATOM 3482 O O . SER A 1 462 ? -14.326 39.880 55.784 1.00 19.39 781 SER A O 1
ATOM 3485 N N . PHE A 1 463 ? -12.600 41.293 55.504 1.00 15.07 782 PHE A N 1
ATOM 3486 C CA . PHE A 1 463 ? -12.960 42.107 56.660 1.00 16.24 782 PHE A CA 1
ATOM 3487 C C . PHE A 1 463 ? -12.265 43.448 56.587 1.00 13.79 782 PHE A C 1
ATOM 3488 O O . PHE A 1 463 ? -11.197 43.560 55.984 1.00 17.02 782 PHE A O 1
ATOM 3496 N N . THR A 1 464 ? -12.887 44.459 57.188 1.00 18.59 783 THR A N 1
ATOM 3497 C CA . THR A 1 464 ? -12.259 45.761 57.384 1.00 22.28 783 THR A CA 1
ATOM 3498 C C . THR A 1 464 ? -11.759 45.840 58.825 1.00 29.30 783 THR A C 1
ATOM 3499 O O . THR A 1 464 ? -12.394 45.326 59.753 1.00 24.74 783 THR A O 1
ATOM 3503 N N . MET A 1 465 ? -10.623 46.502 58.996 1.00 34.63 784 MET A N 1
ATOM 3504 C CA . MET A 1 465 ? -9.912 46.516 60.257 1.00 42.20 784 MET A CA 1
ATOM 3505 C C . MET A 1 465 ? -9.312 47.894 60.498 1.00 41.93 784 MET A C 1
ATOM 3506 O O . MET A 1 465 ? -8.784 48.519 59.576 1.00 35.58 784 MET A O 1
ATOM 3511 N N . ASN A 1 466 ? -9.397 48.364 61.738 1.00 50.10 785 ASN A N 1
ATOM 3512 C CA . ASN A 1 466 ? -8.675 49.569 62.139 1.00 54.05 785 ASN A CA 1
ATOM 3513 C C . ASN A 1 466 ? -7.205 49.245 62.386 1.00 57.77 785 ASN A C 1
ATOM 3514 O O . ASN A 1 466 ? -6.878 48.361 63.185 1.00 58.61 785 ASN A O 1
ATOM 3519 N N . SER A 1 467 ? -6.331 49.940 61.661 1.00 61.99 786 SER A N 1
ATOM 3520 C CA . SER A 1 467 ? -4.893 49.675 61.688 1.00 66.99 786 SER A CA 1
ATOM 3521 C C . SER A 1 467 ? -4.109 50.983 61.569 1.00 72.30 786 SER A C 1
ATOM 3522 O O . SER A 1 467 ? -4.089 51.614 60.501 1.00 73.84 786 SER A O 1
ATOM 3525 N N . ASN A 1 468 ? -3.475 51.381 62.676 1.00 74.26 787 ASN A N 1
ATOM 3526 C CA . ASN A 1 468 ? -2.652 52.598 62.751 1.00 74.55 787 ASN A CA 1
ATOM 3527 C C . ASN A 1 468 ? -3.413 53.863 62.337 1.00 75.44 787 ASN A C 1
ATOM 3528 O O . ASN A 1 468 ? -3.037 54.541 61.372 1.00 75.80 787 ASN A O 1
ATOM 3533 N N . ASN A 1 469 ? -4.495 54.151 63.064 1.00 73.95 788 ASN A N 1
ATOM 3534 C CA . ASN A 1 469 ? -5.324 55.354 62.868 1.00 72.59 788 ASN A CA 1
ATOM 3535 C C . ASN A 1 469 ? -6.198 55.370 61.595 1.00 70.15 788 ASN A C 1
ATOM 3536 O O . ASN A 1 469 ? -7.050 56.252 61.435 1.00 69.10 788 ASN A O 1
ATOM 3541 N N . SER A 1 470 ? -5.999 54.398 60.704 1.00 66.27 789 SER A N 1
ATOM 3542 C CA . SER A 1 470 ? -6.806 54.306 59.479 1.00 61.96 789 SER A CA 1
ATOM 3543 C C . SER A 1 470 ? -7.309 52.887 59.167 1.00 56.58 789 SER A C 1
ATOM 3544 O O . SER A 1 470 ? -6.786 51.890 59.677 1.00 54.18 789 SER A O 1
ATOM 3547 N N . GLN A 1 471 ? -8.336 52.816 58.325 1.00 48.04 790 GLN A N 1
ATOM 3548 C CA . GLN A 1 471 ? -8.997 51.558 58.018 1.00 40.86 790 GLN A CA 1
ATOM 3549 C C . GLN A 1 471 ? -8.285 50.799 56.903 1.00 35.14 790 GLN A C 1
ATOM 3550 O O . GLN A 1 471 ? -7.809 51.393 55.934 1.00 30.12 790 GLN A O 1
ATOM 3556 N N . VAL A 1 472 ? -8.221 49.482 57.072 1.00 26.74 791 VAL A N 1
ATOM 3557 C CA . VAL A 1 472 ? -7.596 48.572 56.124 1.00 27.73 791 VAL A CA 1
ATOM 3558 C C . VAL A 1 472 ? -8.600 47.469 55.727 1.00 22.99 791 VAL A C 1
ATOM 3559 O O . VAL A 1 472 ? -9.368 46.986 56.559 1.00 23.43 791 VAL A O 1
ATOM 3563 N N . TYR A 1 473 ? -8.619 47.119 54.444 1.00 22.81 792 TYR A N 1
ATOM 3564 C CA . TYR A 1 473 ? -9.492 46.065 53.937 1.00 21.97 792 TYR A CA 1
ATOM 3565 C C . TYR A 1 473 ? -8.673 44.855 53.483 1.00 19.89 792 TYR A C 1
ATOM 3566 O O . TYR A 1 473 ? -7.836 44.979 52.594 1.00 23.08 792 TYR A O 1
ATOM 3575 N N . VAL A 1 474 ? -8.906 43.705 54.123 1.00 21.48 793 VAL A N 1
ATOM 3576 C CA . VAL A 1 474 ? -8.254 42.434 53.774 1.00 15.54 793 VAL A CA 1
ATOM 3577 C C . VAL A 1 474 ? -9.252 41.520 53.073 1.00 17.74 793 VAL A C 1
ATOM 3578 O O . VAL A 1 474 ? -10.291 41.178 53.645 1.00 19.50 793 VAL A O 1
ATOM 3582 N N . ASN A 1 475 ? -8.930 41.136 51.838 1.00 16.67 794 ASN A N 1
ATOM 3583 C CA . ASN A 1 475 ? -9.788 40.277 51.035 1.00 13.28 794 ASN A CA 1
ATOM 3584 C C . ASN A 1 475 ? -9.032 39.042 50.588 1.00 19.87 794 ASN A C 1
ATOM 3585 O O . ASN A 1 475 ? -8.064 39.132 49.822 1.00 21.03 794 ASN A O 1
ATOM 3590 N N . LEU A 1 476 ? -9.480 37.885 51.068 1.00 18.60 795 LEU A N 1
ATOM 3591 C CA . LEU A 1 476 ? -8.841 36.611 50.734 1.00 22.60 795 LEU A CA 1
ATOM 3592 C C . LEU A 1 476 ? -9.286 36.002 49.390 1.00 25.95 795 LEU A C 1
ATOM 3593 O O . LEU A 1 476 ? -8.707 35.015 48.917 1.00 23.06 795 LEU A O 1
ATOM 3598 N N . ARG A 1 477 ? -10.310 36.599 48.784 1.00 19.95 796 ARG A N 1
ATOM 3599 C CA . ARG A 1 477 ? -10.740 36.234 47.446 1.00 20.12 796 ARG A CA 1
ATOM 3600 C C . ARG A 1 477 ? -9.569 36.311 46.479 1.00 24.27 796 ARG A C 1
ATOM 3601 O O . ARG A 1 477 ? -8.849 37.323 46.445 1.00 25.20 796 ARG A O 1
ATOM 3609 N N . ASN A 1 478 ? -9.387 35.226 45.717 1.00 23.95 797 ASN A N 1
ATOM 3610 C CA . ASN A 1 478 ? -8.331 35.074 44.692 1.00 21.97 797 ASN A CA 1
ATOM 3611 C C . ASN A 1 478 ? -6.976 34.648 45.230 1.00 21.86 797 ASN A C 1
ATOM 3612 O O . ASN A 1 478 ? -6.063 34.354 44.455 1.00 26.29 797 ASN A O 1
ATOM 3617 N N . MET A 1 479 ? -6.829 34.614 46.545 1.00 20.30 798 MET A N 1
ATOM 3618 C CA . MET A 1 479 ? -5.565 34.144 47.119 1.00 23.95 798 MET A CA 1
ATOM 3619 C C . MET A 1 479 ? -5.547 32.624 47.060 1.00 25.68 798 MET A C 1
ATOM 3620 O O . MET A 1 479 ? -6.344 31.976 47.746 1.00 26.84 798 MET A O 1
ATOM 3625 N N . PRO A 1 480 ? -4.649 32.047 46.228 1.00 25.59 799 PRO A N 1
ATOM 3626 C CA . PRO A 1 480 ? -4.668 30.598 46.033 1.00 23.39 799 PRO A CA 1
ATOM 3627 C C . PRO A 1 480 ? -4.327 29.891 47.329 1.00 21.95 799 PRO A C 1
ATOM 3628 O O . PRO A 1 480 ? -3.467 30.352 48.085 1.00 21.27 799 PRO A O 1
ATOM 3632 N N . VAL A 1 481 ? -5.025 28.790 47.575 1.00 19.11 800 VAL A N 1
ATOM 3633 C CA . VAL A 1 481 ? -4.910 28.050 48.806 1.00 15.69 800 VAL A CA 1
ATOM 3634 C C . VAL A 1 481 ? -4.099 26.768 48.607 1.00 22.63 800 VAL A C 1
ATOM 3635 O O . VAL A 1 481 ? -4.409 25.948 47.725 1.00 21.96 800 VAL A O 1
ATOM 3639 N N . LEU A 1 482 ? -3.049 26.626 49.419 1.00 22.36 801 LEU A N 1
ATOM 3640 C CA . LEU A 1 482 ? -2.271 25.398 49.512 1.00 25.35 801 LEU A CA 1
ATOM 3641 C C . LEU A 1 482 ? -2.704 24.669 50.781 1.00 25.37 801 LEU A C 1
ATOM 3642 O O . LEU A 1 482 ? -2.848 25.292 51.835 1.00 22.92 801 LEU A O 1
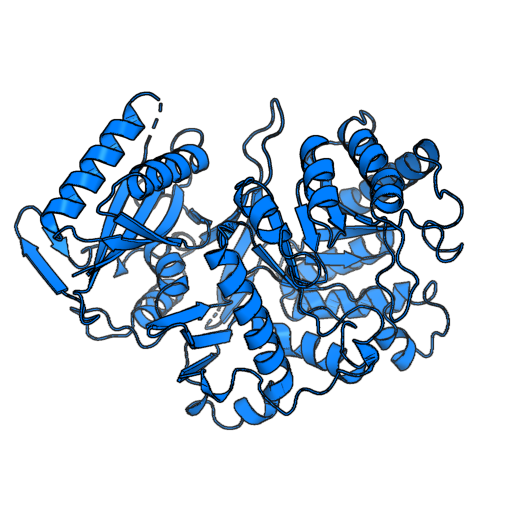ATOM 3647 N N . LEU A 1 483 ? -2.926 23.362 50.668 1.00 23.46 802 LEU A N 1
ATOM 3648 C CA . LEU A 1 483 ? -3.112 22.492 51.830 1.00 21.94 802 LEU A CA 1
ATOM 3649 C C . LEU A 1 483 ? -2.061 21.383 51.849 1.00 26.83 802 LEU A C 1
ATOM 3650 O O . LEU A 1 483 ? -1.740 20.814 50.809 1.00 22.94 802 LEU A O 1
ATOM 3655 N N . GLY A 1 484 ? -1.528 21.091 53.035 1.00 24.48 803 GLY A N 1
ATOM 3656 C CA . GLY A 1 484 ? -0.624 19.971 53.215 1.00 28.27 803 GLY A CA 1
ATOM 3657 C C . GLY A 1 484 ? -1.179 18.951 54.197 1.00 26.14 803 GLY A C 1
ATOM 3658 O O . GLY A 1 484 ? -0.853 18.995 55.382 1.00 24.83 803 GLY A O 1
ATOM 3659 N N . PRO A 1 485 ? -2.028 18.029 53.709 1.00 24.94 804 PRO A N 1
ATOM 3660 C CA . PRO A 1 485 ? -2.643 17.035 54.576 1.00 26.18 804 PRO A CA 1
ATOM 3661 C C . PRO A 1 485 ? -1.799 15.767 54.747 1.00 31.05 804 PRO A C 1
ATOM 3662 O O . PRO A 1 485 ? -2.076 14.965 55.637 1.00 36.31 804 PRO A O 1
ATOM 3666 N N . SER A 1 486 ? -0.769 15.612 53.918 1.00 33.78 805 SER A N 1
ATOM 3667 C CA . SER A 1 486 ? -0.118 14.320 53.717 1.00 36.59 805 SER A CA 1
ATOM 3668 C C . SER A 1 486 ? 0.480 13.729 54.996 1.00 39.71 805 SER A C 1
ATOM 3669 O O . SER A 1 486 ? 1.232 14.398 55.716 1.00 34.73 805 SER A O 1
ATOM 3672 N N . ARG A 1 487 ? 0.096 12.481 55.271 1.00 39.06 806 ARG A N 1
ATOM 3673 C CA . ARG A 1 487 ? 0.612 11.696 56.392 1.00 42.93 806 ARG A CA 1
ATOM 3674 C C . ARG A 1 487 ? 0.432 12.337 57.770 1.00 47.04 806 ARG A C 1
ATOM 3675 O O . ARG A 1 487 ? 1.020 11.866 58.750 1.00 51.40 806 ARG A O 1
ATOM 3683 N N . LYS A 1 488 ? -0.372 13.398 57.855 1.00 46.23 807 LYS A N 1
ATOM 3684 C CA . LYS A 1 488 ? -0.538 14.104 59.129 1.00 46.69 807 LYS A CA 1
ATOM 3685 C C . LYS A 1 488 ? -1.198 13.241 60.216 1.00 49.13 807 LYS A C 1
ATOM 3686 O O . LYS A 1 488 ? -1.964 12.304 59.910 1.00 42.90 807 LYS A O 1
ATOM 3692 N N . LYS A 1 489 ? -0.859 13.542 61.475 1.00 48.97 808 LYS A N 1
ATOM 3693 C CA . LYS A 1 489 ? -1.381 12.817 62.641 1.00 51.44 808 LYS A CA 1
ATOM 3694 C C . LYS A 1 489 ? -2.905 12.702 62.627 1.00 49.04 808 LYS A C 1
ATOM 3695 O O . LYS A 1 489 ? -3.453 11.687 63.066 1.00 44.18 808 LYS A O 1
ATOM 3701 N N . PHE A 1 490 ? -3.575 13.733 62.102 1.00 44.91 809 PHE A N 1
ATOM 3702 C CA . PHE A 1 490 ? -5.040 13.763 62.072 1.00 44.58 809 PHE A CA 1
ATOM 3703 C C . PHE A 1 490 ? -5.667 12.621 61.265 1.00 42.41 809 PHE A C 1
ATOM 3704 O O . PHE A 1 490 ? -6.724 12.112 61.635 1.00 44.86 809 PHE A O 1
ATOM 3712 N N . ILE A 1 491 ? -4.999 12.230 60.179 1.00 42.18 810 ILE A N 1
ATOM 3713 C CA . ILE A 1 491 ? -5.374 11.061 59.379 1.00 41.23 810 ILE A CA 1
ATOM 3714 C C . ILE A 1 491 ? -5.171 9.785 60.193 1.00 39.09 810 ILE A C 1
ATOM 3715 O O . ILE A 1 491 ? -6.068 8.944 60.276 1.00 40.54 810 ILE A O 1
ATOM 3720 N N . GLY A 1 492 ? -3.988 9.659 60.793 1.00 40.31 811 GLY A N 1
ATOM 3721 C CA . GLY A 1 492 ? -3.621 8.498 61.599 1.00 38.83 811 GLY A CA 1
ATOM 3722 C C . GLY A 1 492 ? -4.564 8.251 62.759 1.00 39.03 811 GLY A C 1
ATOM 3723 O O . GLY A 1 492 ? -4.839 7.104 63.102 1.00 35.33 811 GLY A O 1
ATOM 3724 N N . HIS A 1 493 ? -5.071 9.327 63.357 1.00 39.16 812 HIS A N 1
ATOM 3725 C CA . HIS A 1 493 ? -6.032 9.212 64.454 1.00 42.36 812 HIS A CA 1
ATOM 3726 C C . HIS A 1 493 ? -7.347 8.554 64.024 1.00 41.48 812 HIS A C 1
ATOM 3727 O O . HIS A 1 493 ? -7.921 7.752 64.764 1.00 38.85 812 HIS A O 1
ATOM 3734 N N . ILE A 1 494 ? -7.813 8.901 62.828 1.00 40.97 813 ILE A N 1
ATOM 3735 C CA . ILE A 1 494 ? -9.080 8.389 62.313 1.00 41.41 813 ILE A CA 1
ATOM 3736 C C . ILE A 1 494 ? -8.943 6.970 61.726 1.00 41.51 813 ILE A C 1
ATOM 3737 O O . ILE A 1 494 ? -9.824 6.122 61.917 1.00 41.07 813 ILE A O 1
ATOM 3742 N N . THR A 1 495 ? -7.836 6.717 61.030 1.00 40.82 814 THR A N 1
ATOM 3743 C CA . THR A 1 495 ? -7.599 5.421 60.383 1.00 40.84 814 THR A CA 1
ATOM 3744 C C . THR A 1 495 ? -6.865 4.435 61.301 1.00 42.74 814 THR A C 1
ATOM 3745 O O . THR A 1 495 ? -6.641 3.279 60.926 1.00 41.17 814 THR A O 1
ATOM 3749 N N . LYS A 1 496 ? -6.510 4.905 62.500 1.00 45.57 815 LYS A N 1
ATOM 3750 C CA . LYS A 1 496 ? -5.745 4.130 63.494 1.00 50.35 815 LYS A CA 1
ATOM 3751 C C . LYS A 1 496 ? -4.407 3.594 62.951 1.00 50.61 815 LYS A C 1
ATOM 3752 O O . LYS A 1 496 ? -3.979 2.493 63.296 1.00 49.81 815 LYS A O 1
ATOM 3758 N N . ASP A 1 497 ? -3.768 4.397 62.095 1.00 54.60 816 ASP A N 1
ATOM 3759 C CA . ASP A 1 497 ? -2.424 4.126 61.575 1.00 57.12 816 ASP A CA 1
ATOM 3760 C C . ASP A 1 497 ? -1.373 4.833 62.426 1.00 55.77 816 ASP A C 1
ATOM 3761 O O . ASP A 1 497 ? -1.277 6.065 62.410 1.00 53.00 816 ASP A O 1
ATOM 3766 N N . VAL A 1 498 ? -0.588 4.042 63.158 1.00 56.12 817 VAL A N 1
ATOM 3767 C CA . VAL A 1 498 ? 0.436 4.557 64.074 1.00 56.25 817 VAL A CA 1
ATOM 3768 C C . VAL A 1 498 ? 1.612 5.195 63.318 1.00 55.57 817 VAL A C 1
ATOM 3769 O O . VAL A 1 498 ? 2.057 6.295 63.659 1.00 52.68 817 VAL A O 1
ATOM 3773 N N . ASP A 1 499 ? 2.099 4.492 62.296 1.00 56.94 818 ASP A N 1
ATOM 3774 C CA . ASP A 1 499 ? 3.235 4.939 61.488 1.00 59.09 818 ASP A CA 1
ATOM 3775 C C . ASP A 1 499 ? 2.790 5.834 60.328 1.00 55.13 818 ASP A C 1
ATOM 3776 O O . ASP A 1 499 ? 1.812 5.535 59.637 1.00 54.62 818 ASP A O 1
ATOM 3781 N N . ALA A 1 500 ? 3.522 6.928 60.131 1.00 53.09 819 ALA A N 1
ATOM 3782 C CA . ALA A 1 500 ? 3.233 7.907 59.082 1.00 53.49 819 ALA A CA 1
ATOM 3783 C C . ALA A 1 500 ? 3.318 7.306 57.674 1.00 53.23 819 ALA A C 1
ATOM 3784 O O . ALA A 1 500 ? 2.507 7.629 56.806 1.00 52.01 819 ALA A O 1
ATOM 3786 N N . LYS A 1 501 ? 4.290 6.419 57.473 1.00 55.87 820 LYS A N 1
ATOM 3787 C CA . LYS A 1 501 ? 4.527 5.746 56.190 1.00 59.82 820 LYS A CA 1
ATOM 3788 C C . LYS A 1 501 ? 3.308 4.961 55.658 1.00 59.76 820 LYS A C 1
ATOM 3789 O O . LYS A 1 501 ? 3.134 4.834 54.442 1.00 59.73 820 LYS A O 1
ATOM 3795 N N . GLN A 1 502 ? 2.473 4.447 56.565 1.00 58.33 821 GLN A N 1
ATOM 3796 C CA . GLN A 1 502 ? 1.267 3.702 56.179 1.00 59.67 821 GLN A CA 1
ATOM 3797 C C . GLN A 1 502 ? 0.007 4.585 56.022 1.00 55.45 821 GLN A C 1
ATOM 3798 O O . GLN A 1 502 ? -1.107 4.067 55.926 1.00 55.18 821 GLN A O 1
ATOM 3804 N N . ARG A 1 503 ? 0.190 5.907 55.976 1.00 51.91 822 ARG A N 1
ATOM 3805 C CA . ARG A 1 503 ? -0.931 6.855 55.829 1.00 49.77 822 ARG A CA 1
ATOM 3806 C C . ARG A 1 503 ? -1.131 7.378 54.398 1.00 46.81 822 ARG A C 1
ATOM 3807 O O . ARG A 1 503 ? -1.889 8.329 54.182 1.00 46.05 822 ARG A O 1
ATOM 3815 N N . ASP A 1 504 ? -0.462 6.759 53.430 1.00 42.25 823 ASP A N 1
ATOM 3816 C CA . ASP A 1 504 ? -0.498 7.239 52.050 1.00 40.91 823 ASP A CA 1
ATOM 3817 C C . ASP A 1 504 ? -1.835 7.017 51.334 1.00 39.23 823 ASP A C 1
ATOM 3818 O O . ASP A 1 504 ? -2.309 7.916 50.628 1.00 37.47 823 ASP A O 1
ATOM 3823 N N . PHE A 1 505 ? -2.436 5.838 51.523 1.00 34.45 824 PHE A N 1
ATOM 3824 C CA . PHE A 1 505 ? -3.752 5.528 50.937 1.00 36.90 824 PHE A CA 1
ATOM 3825 C C . PHE A 1 505 ? -4.834 6.471 51.457 1.00 34.99 824 PHE A C 1
ATOM 3826 O O . PHE A 1 505 ? -5.569 7.077 50.677 1.00 37.92 824 PHE A O 1
ATOM 3834 N N . ALA A 1 506 ? -4.917 6.582 52.779 1.00 34.25 825 ALA A N 1
ATOM 3835 C CA . ALA A 1 506 ? -5.836 7.499 53.436 1.00 32.40 825 ALA A CA 1
ATOM 3836 C C . ALA A 1 506 ? -5.624 8.919 52.928 1.00 30.34 825 ALA A C 1
ATOM 3837 O O . ALA A 1 506 ? -6.585 9.652 52.702 1.00 31.96 825 ALA A O 1
ATOM 3839 N N . THR A 1 507 ? -4.364 9.298 52.740 1.00 26.91 826 THR A N 1
ATOM 3840 C CA . THR A 1 507 ? -4.033 10.614 52.206 1.00 28.78 826 THR A CA 1
ATOM 3841 C C . THR A 1 507 ? -4.692 10.843 50.847 1.00 21.75 826 THR A C 1
ATOM 3842 O O . THR A 1 507 ? -5.134 11.951 50.561 1.00 29.44 826 THR A O 1
ATOM 3846 N N . GLY A 1 508 ? -4.774 9.795 50.032 1.00 18.94 827 GLY A N 1
ATOM 3847 C CA . GLY A 1 508 ? -5.433 9.871 48.724 1.00 21.12 827 GLY A CA 1
ATOM 3848 C C . GLY A 1 508 ? -6.862 10.373 48.831 1.00 22.60 827 GLY A C 1
ATOM 3849 O O . GLY A 1 508 ? -7.265 11.279 48.097 1.00 28.48 827 GLY A O 1
ATOM 3850 N N . ALA A 1 509 ? -7.612 9.796 49.769 1.00 19.50 828 ALA A N 1
ATOM 3851 C CA . ALA A 1 509 ? -8.986 10.207 50.062 1.00 20.83 828 ALA A CA 1
ATOM 3852 C C . ALA A 1 509 ? -9.080 11.658 50.532 1.00 23.46 828 ALA A C 1
ATOM 3853 O O . ALA A 1 509 ? -9.945 12.405 50.072 1.00 28.47 828 ALA A O 1
ATOM 3855 N N . VAL A 1 510 ? -8.192 12.052 51.445 1.00 19.70 829 VAL A N 1
ATOM 3856 C CA . VAL A 1 510 ? -8.223 13.397 52.018 1.00 25.21 829 VAL A CA 1
ATOM 3857 C C . VAL A 1 510 ? -7.864 14.446 50.970 1.00 21.51 829 VAL A C 1
ATOM 3858 O O . VAL A 1 510 ? -8.452 15.529 50.943 1.00 22.99 829 VAL A O 1
ATOM 3862 N N . VAL A 1 511 ? -6.897 14.114 50.119 1.00 19.34 830 VAL A N 1
ATOM 3863 C CA . VAL A 1 511 ? -6.484 14.986 49.025 1.00 20.74 830 VAL A CA 1
ATOM 3864 C C . VAL A 1 511 ? -7.664 15.251 48.073 1.00 21.43 830 VAL A C 1
ATOM 3865 O O . VAL A 1 511 ? -7.929 16.403 47.707 1.00 21.00 830 VAL A O 1
ATOM 3869 N N . ALA A 1 512 ? -8.381 14.190 47.698 1.00 17.49 831 ALA A N 1
ATOM 3870 C CA . ALA A 1 512 ? -9.602 14.340 46.897 1.00 19.26 831 ALA A CA 1
ATOM 3871 C C . ALA A 1 512 ? -10.549 15.369 47.542 1.00 20.17 831 ALA A C 1
ATOM 3872 O O . ALA A 1 512 ? -11.031 16.281 46.866 1.00 21.58 831 ALA A O 1
ATOM 3874 N N . SER A 1 513 ? -10.763 15.241 48.854 1.00 18.76 832 SER A N 1
ATOM 3875 C CA . SER A 1 513 ? -11.684 16.103 49.590 1.00 20.21 832 SER A CA 1
ATOM 3876 C C . SER A 1 513 ? -11.203 17.537 49.697 1.00 21.77 832 SER A C 1
ATOM 3877 O O . SER A 1 513 ? -12.017 18.446 49.588 1.00 22.42 832 SER A O 1
ATOM 3880 N N . CYS A 1 514 ? -9.900 17.729 49.949 1.00 19.20 833 CYS A N 1
ATOM 3881 C CA . CYS A 1 514 ? -9.277 19.058 49.931 1.00 18.21 833 CYS A CA 1
ATOM 3882 C C . CYS A 1 514 ? -9.540 19.794 48.625 1.00 22.57 833 CYS A C 1
ATOM 3883 O O . CYS A 1 514 ? -9.892 20.973 48.636 1.00 22.33 833 CYS A O 1
ATOM 3886 N N . ILE A 1 515 ? -9.343 19.096 47.508 1.00 20.84 834 ILE A N 1
ATOM 3887 C CA . ILE A 1 515 ? -9.603 19.658 46.175 1.00 22.18 834 ILE A CA 1
ATOM 3888 C C . ILE A 1 515 ? -11.089 19.988 46.021 1.00 19.06 834 ILE A C 1
ATOM 3889 O O . ILE A 1 515 ? -11.436 21.078 45.577 1.00 19.97 834 ILE A O 1
ATOM 3894 N N . GLY A 1 516 ? -11.952 19.066 46.436 1.00 21.17 835 GLY A N 1
ATOM 3895 C CA . GLY A 1 516 ? -13.400 19.293 46.412 1.00 18.89 835 GLY A CA 1
ATOM 3896 C C . GLY A 1 516 ? -13.851 20.524 47.191 1.00 22.57 835 GLY A C 1
ATOM 3897 O O . GLY A 1 516 ? -14.824 21.169 46.814 1.00 16.00 835 GLY A O 1
ATOM 3898 N N . PHE A 1 517 ? -13.133 20.851 48.268 1.00 21.79 836 PHE A N 1
ATOM 3899 C CA . PHE A 1 517 ? -13.424 22.040 49.064 1.00 21.67 836 PHE A CA 1
ATOM 3900 C C . PHE A 1 517 ? -12.686 23.301 48.587 1.00 21.23 836 PHE A C 1
ATOM 3901 O O . PHE A 1 517 ? -12.868 24.370 49.164 1.00 27.63 836 PHE A O 1
ATOM 3909 N N . GLY A 1 518 ? -11.845 23.181 47.558 1.00 20.41 837 GLY A N 1
ATOM 3910 C CA . GLY A 1 518 ? -11.312 24.373 46.877 1.00 17.70 837 GLY A CA 1
ATOM 3911 C C . GLY A 1 518 ? -9.822 24.631 46.982 1.00 22.13 837 GLY A C 1
ATOM 3912 O O . GLY A 1 518 ? -9.343 25.712 46.632 1.00 20.22 837 GLY A O 1
ATOM 3913 N N . SER A 1 519 ? -9.084 23.638 47.451 1.00 17.66 838 SER A N 1
ATOM 3914 C CA . SER A 1 519 ? -7.627 23.728 47.542 1.00 23.65 838 SER A CA 1
ATOM 3915 C C . SER A 1 519 ? -7.056 23.859 46.121 1.00 24.15 838 SER A C 1
ATOM 3916 O O . SER A 1 519 ? -7.439 23.091 45.242 1.00 19.07 838 SER A O 1
ATOM 3919 N N . ASP A 1 520 ? -6.177 24.841 45.888 1.00 20.65 839 ASP A N 1
ATOM 3920 C CA . ASP A 1 520 ? -5.615 25.077 44.545 1.00 20.83 839 ASP A CA 1
ATOM 3921 C C . ASP A 1 520 ? -4.280 24.366 44.343 1.00 24.93 839 ASP A C 1
ATOM 3922 O O . ASP A 1 520 ? -3.805 24.216 43.214 1.00 22.59 839 ASP A O 1
ATOM 3927 N N . MET A 1 521 ? -3.682 23.940 45.453 1.00 24.77 840 MET A N 1
ATOM 3928 C CA . MET A 1 521 ? -2.409 23.234 45.452 1.00 23.74 840 MET A CA 1
ATOM 3929 C C . MET A 1 521 ? -2.384 22.286 46.655 1.00 20.09 840 MET A C 1
ATOM 3930 O O . MET A 1 521 ? -2.893 22.618 47.724 1.00 25.87 840 MET A O 1
ATOM 3935 N N . VAL A 1 522 ? -1.828 21.098 46.467 1.00 17.68 841 VAL A N 1
ATOM 3936 C CA . VAL A 1 522 ? -1.678 20.150 47.565 1.00 21.40 841 VAL A CA 1
ATOM 3937 C C . VAL A 1 522 ? -0.233 19.704 47.705 1.00 21.12 841 VAL A C 1
ATOM 3938 O O . VAL A 1 522 ? 0.440 19.421 46.722 1.00 19.82 841 VAL A O 1
ATOM 3942 N N . ARG A 1 523 ? 0.218 19.645 48.949 1.00 22.45 842 ARG A N 1
ATOM 3943 C CA . ARG A 1 523 ? 1.550 19.202 49.292 1.00 24.30 842 ARG A CA 1
ATOM 3944 C C . ARG A 1 523 ? 1.476 17.721 49.711 1.00 23.83 842 ARG A C 1
ATOM 3945 O O . ARG A 1 523 ? 0.791 17.388 50.676 1.00 27.68 842 ARG A O 1
ATOM 3953 N N . VAL A 1 524 ? 2.173 16.841 48.979 1.00 23.23 843 VAL A N 1
ATOM 3954 C CA . VAL A 1 524 ? 2.042 15.385 49.168 1.00 21.10 843 VAL A CA 1
ATOM 3955 C C . VAL A 1 524 ? 3.388 14.624 49.228 1.00 26.18 843 VAL A C 1
ATOM 3956 O O . VAL A 1 524 ? 4.381 15.060 48.641 1.00 24.14 843 VAL A O 1
ATOM 3960 N N . HIS A 1 525 ? 3.392 13.480 49.924 1.00 23.10 844 HIS A N 1
ATOM 3961 C CA . HIS A 1 525 ? 4.554 12.593 50.005 1.00 24.23 844 HIS A CA 1
ATOM 3962 C C . HIS A 1 525 ? 4.533 11.528 48.899 1.00 24.94 844 HIS A C 1
ATOM 3963 O O . HIS A 1 525 ? 5.492 11.386 48.141 1.00 22.17 844 HIS A O 1
ATOM 3970 N N . ASP A 1 526 ? 3.455 10.751 48.834 1.00 29.32 845 ASP A N 1
ATOM 3971 C CA . ASP A 1 526 ? 3.350 9.682 47.837 1.00 27.29 845 ASP A CA 1
ATOM 3972 C C . ASP A 1 526 ? 2.907 10.302 46.517 1.00 27.54 845 ASP A C 1
ATOM 3973 O O . ASP A 1 526 ? 1.711 10.417 46.231 1.00 26.66 845 ASP A O 1
ATOM 3978 N N . VAL A 1 527 ? 3.893 10.712 45.731 1.00 26.72 846 VAL A N 1
ATOM 3979 C CA . VAL A 1 527 ? 3.667 11.456 44.506 1.00 28.25 846 VAL A CA 1
ATOM 3980 C C . VAL A 1 527 ? 2.990 10.590 43.449 1.00 27.49 846 VAL A C 1
ATOM 3981 O O . VAL A 1 527 ? 1.994 11.008 42.869 1.00 29.34 846 VAL A O 1
ATOM 3985 N N . LYS A 1 528 ? 3.525 9.394 43.214 1.00 25.36 847 LYS A N 1
ATOM 3986 C CA . LYS A 1 528 ? 2.996 8.491 42.188 1.00 31.08 847 LYS A CA 1
ATOM 3987 C C . LYS A 1 528 ? 1.508 8.200 42.394 1.00 28.76 847 LYS A C 1
ATOM 3988 O O . LYS A 1 528 ? 0.709 8.298 41.461 1.00 31.01 847 LYS A O 1
ATOM 3994 N N . ASN A 1 529 ? 1.141 7.854 43.621 1.00 24.07 848 ASN A N 1
ATOM 3995 C CA . ASN A 1 529 ? -0.247 7.551 43.931 1.00 25.74 848 ASN A CA 1
ATOM 3996 C C . ASN A 1 529 ? -1.147 8.766 44.090 1.00 25.19 848 ASN A C 1
ATOM 3997 O O . ASN A 1 529 ? -2.226 8.794 43.505 1.00 28.08 848 ASN A O 1
ATOM 4002 N N . CYS A 1 530 ? -0.709 9.778 44.844 1.00 23.77 849 CYS A N 1
ATOM 4003 C CA . CYS A 1 530 ? -1.536 10.985 45.025 1.00 24.97 849 CYS A CA 1
ATOM 4004 C C . CYS A 1 530 ? -1.786 11.707 43.716 1.00 22.69 849 CYS A C 1
ATOM 4005 O O . CYS A 1 530 ? -2.788 12.404 43.568 1.00 26.59 849 CYS A O 1
ATOM 4008 N N . SER A 1 531 ? -0.880 11.529 42.763 1.00 24.09 850 SER A N 1
ATOM 4009 C CA . SER A 1 531 ? -1.054 12.096 41.431 1.00 27.34 850 SER A CA 1
ATOM 4010 C C . SER A 1 531 ? -2.355 11.591 40.776 1.00 25.06 850 SER A C 1
ATOM 4011 O O . SER A 1 531 ? -3.099 12.368 40.172 1.00 25.32 850 SER A O 1
ATOM 4014 N N . LYS A 1 532 ? -2.629 10.299 40.939 1.00 21.82 851 LYS A N 1
ATOM 4015 C CA . LYS A 1 532 ? -3.861 9.676 40.449 1.00 22.61 851 LYS A CA 1
ATOM 4016 C C . LYS A 1 532 ? -5.099 10.262 41.126 1.00 24.69 851 LYS A C 1
ATOM 4017 O O . LYS A 1 532 ? -6.085 10.556 40.454 1.00 23.85 851 LYS A O 1
ATOM 4023 N N . SER A 1 533 ? -5.026 10.437 42.447 1.00 24.47 852 SER A N 1
ATOM 4024 C CA . SER A 1 533 ? -6.093 11.040 43.245 1.00 30.00 852 SER A CA 1
ATOM 4025 C C . SER A 1 533 ? -6.440 12.453 42.793 1.00 26.39 852 SER A C 1
ATOM 4026 O O . SER A 1 533 ? -7.614 12.789 42.611 1.00 29.00 852 SER A O 1
ATOM 4029 N N . ILE A 1 534 ? -5.407 13.273 42.636 1.00 24.89 853 ILE A N 1
ATOM 4030 C CA . ILE A 1 534 ? -5.544 14.665 42.212 1.00 21.38 853 ILE A CA 1
ATOM 4031 C C . ILE A 1 534 ? -6.219 14.748 40.842 1.00 22.28 853 ILE A C 1
ATOM 4032 O O . ILE A 1 534 ? -7.118 15.557 40.636 1.00 21.11 853 ILE A O 1
ATOM 4037 N N . LYS A 1 535 ? -5.786 13.888 39.923 1.00 18.37 854 LYS A N 1
ATOM 4038 C CA . LYS A 1 535 ? -6.329 13.844 38.566 1.00 22.19 854 LYS A CA 1
ATOM 4039 C C . LYS A 1 535 ? -7.817 13.466 38.546 1.00 22.33 854 LYS A C 1
ATOM 4040 O O . LYS A 1 535 ? -8.597 14.005 37.743 1.00 23.15 854 LYS A O 1
ATOM 4046 N N . LEU A 1 536 ? -8.198 12.525 39.413 1.00 20.71 855 LEU A N 1
ATOM 4047 C CA . LEU A 1 536 ? -9.591 12.087 39.527 1.00 22.73 855 LEU A CA 1
ATOM 4048 C C . LEU A 1 536 ? -10.481 13.150 40.160 1.00 18.28 855 LEU A C 1
ATOM 4049 O O . LEU A 1 536 ? -11.589 13.382 39.690 1.00 17.34 855 LEU A O 1
ATOM 4054 N N . ALA A 1 537 ? -9.978 13.785 41.217 1.00 13.54 856 ALA A N 1
ATOM 4055 C CA . ALA A 1 537 ? -10.696 14.829 41.918 1.00 19.15 856 ALA A CA 1
ATOM 4056 C C . ALA A 1 537 ? -10.908 16.012 40.989 1.00 20.57 856 ALA A C 1
ATOM 4057 O O . ALA A 1 537 ? -11.987 16.604 40.978 1.00 23.34 856 ALA A O 1
ATOM 4059 N N . ASP A 1 538 ? -9.875 16.348 40.216 1.00 19.72 857 ASP A N 1
ATOM 4060 C CA . ASP A 1 538 ? -9.980 17.403 39.215 1.00 19.45 857 ASP A CA 1
ATOM 4061 C C . ASP A 1 538 ? -11.049 17.055 38.170 1.00 17.36 857 ASP A C 1
ATOM 4062 O O . ASP A 1 538 ? -11.832 17.915 37.806 1.00 16.71 857 ASP A O 1
ATOM 4067 N N . ALA A 1 539 ? -11.111 15.794 37.735 1.00 13.75 858 ALA A N 1
ATOM 4068 C CA . ALA A 1 539 ? -12.152 15.363 36.793 1.00 18.37 858 ALA A CA 1
ATOM 4069 C C . ALA A 1 539 ? -13.536 15.529 37.420 1.00 19.52 858 ALA A C 1
ATOM 4070 O O . ALA A 1 539 ? -14.431 16.120 36.821 1.00 21.19 858 ALA A O 1
ATOM 4072 N N . ILE A 1 540 ? -13.681 15.050 38.651 1.00 21.31 859 ILE A N 1
ATOM 4073 C CA . ILE A 1 540 ? -14.967 15.041 39.331 1.00 17.96 859 ILE A CA 1
ATOM 4074 C C . ILE A 1 540 ? -15.426 16.456 39.685 1.00 19.21 859 ILE A C 1
ATOM 4075 O O . ILE A 1 540 ? -16.524 16.856 39.343 1.00 17.30 859 ILE A O 1
ATOM 4080 N N . TYR A 1 541 ? -14.570 17.222 40.342 1.00 13.12 860 TYR A N 1
ATOM 4081 C CA . TYR A 1 541 ? -14.978 18.522 40.872 1.00 17.90 860 TYR A CA 1
ATOM 4082 C C . TYR A 1 541 ? -14.837 19.664 39.868 1.00 24.58 860 TYR A C 1
ATOM 4083 O O . TYR A 1 541 ? -15.583 20.650 39.931 1.00 23.34 860 TYR A O 1
ATOM 4092 N N . LYS A 1 542 ? -13.880 19.537 38.952 1.00 20.24 861 LYS A N 1
ATOM 4093 C CA . LYS A 1 542 ? -13.561 20.638 38.057 1.00 22.01 861 LYS A CA 1
ATOM 4094 C C . LYS A 1 542 ? -14.009 20.396 36.624 1.00 21.94 861 LYS A C 1
ATOM 4095 O O . LYS A 1 542 ? -14.024 21.322 35.828 1.00 27.37 861 LYS A O 1
ATOM 4101 N N . GLY A 1 543 ? -14.398 19.164 36.307 1.00 22.76 862 GLY A N 1
ATOM 4102 C CA . GLY A 1 543 ? -14.797 18.816 34.942 1.00 24.29 862 GLY A CA 1
ATOM 4103 C C . GLY A 1 543 ? -13.592 18.659 34.034 1.00 29.47 862 GLY A C 1
ATOM 4104 O O . GLY A 1 543 ? -13.724 18.682 32.807 1.00 26.62 862 GLY A O 1
ATOM 4105 N N . LEU A 1 544 ? -12.412 18.500 34.632 1.00 29.31 863 LEU A N 1
ATOM 4106 C CA . LEU A 1 544 ? -11.185 18.347 33.851 1.00 33.54 863 LEU A CA 1
ATOM 4107 C C . LEU A 1 544 ? -11.012 16.901 33.414 1.00 38.63 863 LEU A C 1
ATOM 4108 O O . LEU A 1 544 ? -10.323 16.100 34.045 1.00 35.67 863 LEU A O 1
ATOM 4113 N N . GLU A 1 545 ? -11.670 16.585 32.315 1.00 52.49 864 GLU A N 1
ATOM 4114 C CA . GLU A 1 545 ? -11.780 15.212 31.846 1.00 69.66 864 GLU A CA 1
ATOM 4115 C C . GLU A 1 545 ? -10.911 15.018 30.605 1.00 73.18 864 GLU A C 1
ATOM 4116 O O . GLU A 1 545 ? -9.890 14.332 30.688 1.00 77.42 864 GLU A O 1
#

Radius of gyration: 22.87 Å; Cα contacts (8 Å, |Δi|>4): 1061; chains: 1; bounding box: 51×64×56 Å

Nearest PDB structures (foldseek):
  2bmb-assembly1_A  TM=1.002E+00  e=0.000E+00  Saccharomyces cerevisiae
  1cbk-assembly1_B  TM=8.720E-01  e=4.300E-12  Haemophilus influenzae
  3udv-assembly1_A  TM=9.053E-01  e=1.647E-11  Escherichia coli K-12
  3kue-assembly1_A  TM=8.724E-01  e=9.953E-12  Escherichia coli K-12
  5etl-assembly3_C  TM=8.385E-01  e=4.066E-12  Escherichia coli

Sequence (513 aa):
SWKRAFLAFGSNIGDRFKHIQMALQLLSREKTVKLRNISSIFESEPMYFKDQTPFMNGCVEVETLLTPSELLKLCKKIEYEELQRTIDLDIVMFLNSAGEDIIVNEPDLNIPHPRMLERTFVLEPLCELISPVHLHPVTAEPIVDHLKQLYDKQHDEDTLWKLVPLPYRSGVEPRFLKFKTATKTNRITVSPTYIMAIFNATPDSFSDGGEHFADIESQLNDIIKLCKDALYLHESVIIDVGGCSTRPNSIQASEEEEIRRSIPLIKAIRESTELPQDKVILSIDTYRSNVAKEAIKVGVDIINDISGGLFDSNMFAVIAENPEICYILSHTRGDISTMNRLAHYENFALGDSIQQEFVHNTDIQQLDDLKDKTVLIRNVGQEIGERYIKAIDNGVKRWQILIDPGLGFAKTWKQNLQIIRHIPILKNYSFTMNSNNSQVYVNLRNMPVLLGPSRKKFIGHITKDVDAKQRDFATGAVVASCIGFGSDMVRVHDVKNCSKSIKLADAIYKGLE

CATH classification: 3.30.70.560 (+1 more: 3.20.20.20)

InterPro domains:
  IPR000489 Pterin-binding domain [PF00809] (507-804)
  IPR000489 Pterin-binding domain [PS00792] (506-521)
  IPR000489 Pterin-binding domain [PS00793] (546-559)
  IPR000489 Pterin-binding domain [PS50972] (504-814)
  IPR000550 7,8-Dihydro-6-hydroxymethylpterin-pyrophosphokinase, HPPK [PF01288] (301-433)
  IPR000550 7,8-Dihydro-6-hydroxymethylpterin-pyrophosphokinase, HPPK [PS00794] (385-396)
  IPR000550 7,8-Dihydro-6-hydroxymethylpterin-pyrophosphokinase, HPPK [TIGR01498] (300-433)
  IPR000550 7,8-Dihydro-6-hydroxymethylpterin-pyrophosphokinase, HPPK [cd00483] (300-433)
  IPR006157 Dihydroneopterin aldolase/epimerase domain [PF02152] (24-129)
  IPR006157 Dihydroneopterin aldolase/epimerase domain [PF02152] (149-255)
  IPR006157 Dihydroneopterin aldolase/epimerase domain [SM00905] (24-136)
  IPR006157 Dihydroneopterin aldolase/epimerase domain [SM00905] (149-257)
  IPR006157 Dihydroneopterin aldolase/epimerase domain [TIGR00526] (22-140)
  IPR006157 Dihydroneopterin aldolase/epimerase domain [TIGR00526] (146-261)
  IPR006157 Dihydroneopterin aldolase/epimerase domain [cd00534] (21-139)
  IPR006157 Dihydroneopterin aldolase/epimerase domain [cd00534] (146-258)
  IPR006390 Dihydropteroate synthase domain [cd00739] (504-817)
  IPR011005 Dihydropteroate synthase-like superfamily [G3DSA:3.20.20.20] (503-824)
  IPR011005 Dihydropteroate synthase-like superfamily [SSF51717] (496-821)
  IPR016261 Folic acid synthesis protein FOL1 [PIRSF000741] (20-822)

Solvent-accessible surface area: 22183 Å² total; per-residue (Å²): 98,84,38,55,0,5,0,12,4,3,2,18,96,67,44,33,4,118,34,0,38,40,2,11,86,17,0,58,154,63,181,40,4,116,54,60,31,20,0,0,0,2,24,6,71,5,64,132,130,110,137,79,71,56,51,2,10,1,1,0,5,0,50,0,70,23,57,24,57,83,0,33,122,12,1,112,122,1,45,147,78,7,104,104,192,49,8,77,6,50,8,1,0,2,8,49,78,80,40,111,42,41,101,30,123,102,139,106,20,57,2,12,38,73,92,1,43,79,34,3,33,10,0,0,0,0,4,3,16,4,15,6,81,37,86,10,35,100,56,69,68,35,0,7,56,17,2,105,83,16,19,61,122,90,99,118,89,23,30,3,81,8,0,0,1,5,22,94,14,115,94,50,147,61,27,25,0,81,8,72,23,35,20,174,86,97,44,78,17,29,5,75,4,34,2,0,0,13,15,36,1,7,62,65,81,151,77,40,27,12,119,62,58,79,62,54,128,28,3,19,90,44,0,22,109,32,1,145,24,0,30,187,64,17,136,30,0,0,0,1,0,2,0,10,12,29,120,62,92,24,161,60,16,49,46,108,41,1,44,145,33,0,16,57,0,0,102,21,0,63,118,10,141,113,10,62,36,106,77,0,11,1,0,0,10,4,22,42,10,54,0,0,93,48,0,32,146,30,22,1,1,0,0,4,0,15,0,0,5,83,57,30,105,90,0,12,49,5,0,22,130,37,31,42,8,0,0,0,0,3,2,7,43,40,64,9,64,45,0,98,187,61,9,128,7,135,121,47,74,52,30,151,31,25,108,54,19,1,14,72,38,52,28,2,110,146,67,119,81,46,78,111,134,1,48,18,1,8,1,0,0,3,22,0,0,28,30,13,16,117,0,32,101,78,33,3,50,3,2,0,0,1,0,12,0,2,1,22,20,1,17,63,83,133,33,4,45,49,0,10,118,30,0,58,25,0,35,34,1,2,0,5,9,75,20,138,167,53,101,27,30,1,4,2,21,25,2,6,1,2,0,8,0,6,28,53,131,4,4,5,106,95,64,179,26,139,65,25,127,114,7,28,191,18,0,11,65,28,0,30,45,0,4,34,76,20,0,6,2,0,45,0,26,28,2,112,77,2,2,106,24,0,86,114,2,5,26,128,103,26,48,61,200

Foldseek 3Di:
DWWKFKKKKKFQDDPQVVLVVQLVVLQCPDPFKHWQAKFFWKWAQDPPDRVGGTMTMIMTMMTGPDDPVRVVVSQVVSVVVSVPVGMHIGTQWIGGPVRHTDADDDPVDTPNPPCQLVALRNLVNVCQFDALCDADPPPRHRSVVSNVVNLVVQDCNRWIKGWQFWDDDPPDDTDTDIWTWHCPVPIATQDAFAEEAEAELECPDCVGVNPCHLPLVVSLVVVLVLQVLQVVQDQAHEYEYEHFDLAAPDDTDDPVSRLSRGLVNLLPNCPDPSDPNVRYAYEYEDLDLVSVVSSVVSRHTEYEYQDLNPVPVCNLVSQLVPSRHAYEREDADDGRHCLLVQADQQDAPQVVFFDFKDFLSHTVVVVPPVCVVCRLLVSLLVRSQVSVSVSVVSRHHLNRYAYESNQPHSHDLVSSVSNLVCLSRSLRMKTWGDDPNDIGIHGNHPRAYEYEPQLDVSQCVVVVPPDSVVSQVVVLVSLLSSVLSHHRYYYYHPSNRSSVSSSVSSCVRNVND

B-factor: mean 32.76, std 14.47, range [5.59, 93.35]

GO terms:
  GO:0005737 cytoplasm (C, IDA)
  GO:0005740 mitochondrial envelope (C, IDA)
  GO:0003848 2-amino-4-hydroxy-6-hydroxymethyldihydropteridine diphosphokinase activity (F, IDA)
  GO:0004150 dihydroneopterin aldolase activity (F, IDA)
  GO:0004156 dihydropteroate synthase activity (F, IDA)
  GO:0005739 mitochondrion (C, HDA)
  GO:0004156 dihydropteroate synthase activity (F, IMP)
  GO:0046654 tetrahydrofolate biosynthetic process (P, IMP)

Secondary structure (DSSP, 8-state):
--EEEEEEEEE-SSSHHHHHHHHHHHHHHSTTEEEEEE--EEEE--SS-TTSPPEEEEEEEEEESS-HHHHHHHHHHHHHHHTT---EEEEEEEE-TTSPBP-EE-SS-EES-TTGGG-HHHHHHHTTTS-TTPBPTTT-SBHHHHHHHHHHT--GGG-EEEEEEE---TTS--EEEEEEEEE---EEE-SPPEEEEEEE-S-SSTTTTTTTTT-HHHHHHHHHHHHHHHHTT-S-EEEEEE-S--STTPPPPPHHHHHHHHHHHHHHHHH-SSS-GGGEEEEEE---HHHHHHHHHTT--EEEETTTTSS-TTHHHHHHT-TTSEEEEE---S-TTTGGG----SS-TTTTTEEEEEETTEEGGGSTTHHHH-HHHHHHHHHHHHHHHHHHHTT--GGGEEEE--TTSS--HHHHHHHHHTHHHHTTEEEEEEETTEEEEEE-TT--BEE--TT-HHHHHHHT--SGGGGHHHHHHHHHHHHHTT-SEEEES-HHHHHHHHHHHIIIII---

Organism: Saccharomyces cerevisiae (strain ATCC 204508 / S288c) (NCBI:txid559292)